Protein AF-A0A2G9UCD7-F1 (afdb_monomer_lite)

Foldseek 3Di:
DDDDDDDDPVPVVVVLLVVLVVVLVVLVVVVVVLVVDDPVVSVVVLVVVVVVLVVVVVVLVVVPPDPVSSVSNVVSSVVSVVVSVVVVPPDDDDPPPLVVLLVVLVVVLVDDADAAQDLVSLVVRLVVLVVSLVSCVVSVHDPVSNVSSVVSNVLSVVLNVLNVVLVVLVVVLVVLVVVLVVLLVVLVPDPDPPVRSVVSVVVSVVSVVVSVVSVVVSVVSVVVSNVSDPDPPCVVVLVPPLVVLVVVLVVLVDDPPPDPVVCP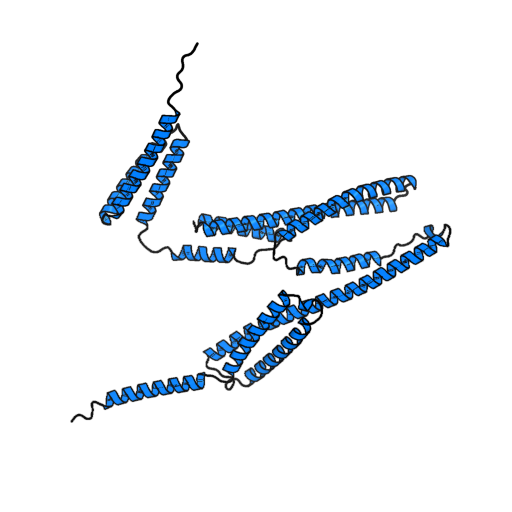PDHDPVVVVVVVVVVVSVVVSVVSVVVSVVSVVVVVVVVVLVVLLVVLVVVLVVLVVVLVVCLVVVHACVNPVVVLVVVVVVLVVNVVVLVVLVVVCVDDPSVPVVVSVVSSVVSVVSSVVSVVSSVCRNPPPCVVVVVVVVVVVVVVVVVVVCVVCVVPPDD

pLDDT: mean 75.63, std 14.76, range [29.62, 97.62]

Organism: Teladorsagia circumcincta (NCBI:txid45464)

Secondary structure (DSSP, 8-state):
-------SHHHHHHHHHHHHHHHHHHHHHHHHHHTTS-HHHHHHHHHHHHHHHHHHHHHHTT--S-HHHHHHHHHHHHHHHHHHHHHH--SS--HHHHHHHHHHHHHHHHS--PPTT-HHHHHHHHHHHHHHHHHHHHTT--HHHHHHHHHHHHHHHHHHHHHHHHHHHHHHHHHHHHHHHHHHHHHHHS---HHHHHHHHHHHHHHHHHHHHHHHHHHHHHHHHHTT-TT--HHHHTHHHHHHHHHHHHHHHS-----GGGGGS-TTHHHHHHHHHHHHHHHHHHHHHHHHHHHHHHHHHHHHHHHHHHHHHHHHHHHHHHHHHHHHTT--TTTSHHHHHHHHHHHHHHHHHHHHHHHHHTSGGGGG-HHHHHHHHHHHHHHHHHHHHHHHHHS-HHHHHHHHHHHHHHHHHHHHHHHHHGGGS--

Sequence (427 aa):
MNVLTGHDETDEEALVAKGIEQWIEGCDKVLSELLKLTREDRAKRLLKLHQQLQIQDNNLSFIEKDPLKKAILKKGLDIVRKRMSTMSEETEPSSTATSKAEEDLNRELEGDWCTVGDVDSLDKEVQRAERAVETARNANMSSETVEKAETRKAEMKERRRATAAALDKMKAAEDGLNSIASSLEATSSSDISLSGAIIELRKSRDRLASYETLKKEAERAAEKMLALDDNVPQTKINRCPLQNLENLLEKISSSLEIDEEATSMDESFVRDSYARLNESRRRLADATRERIAELSRAVADCERFEKQMADMQQWSSHVSSLLDLRKSGDVSALDVPDEYKELAKEFSTWSKTLDDIGVWLQEGERQNNERFHDQFTHAKNTFSELSQKFADFKHPKSFVEKLERTVHKLDDIENALDDMTGDSWIL

Radius of gyration: 40.78 Å; chains: 1; bounding box: 74×102×130 Å

Structure (mmCIF, N/CA/C/O backbone):
data_AF-A0A2G9UCD7-F1
#
_entry.id   AF-A0A2G9UCD7-F1
#
loop_
_atom_site.group_PDB
_atom_site.id
_atom_site.type_symbol
_atom_site.label_atom_id
_atom_site.label_alt_id
_atom_site.label_comp_id
_atom_site.label_asym_id
_atom_site.label_entity_id
_atom_site.label_seq_id
_atom_site.pdbx_PDB_ins_code
_atom_site.Cartn_x
_atom_site.Cartn_y
_atom_site.Cartn_z
_atom_site.occupancy
_atom_site.B_iso_or_equiv
_atom_site.auth_seq_id
_atom_site.auth_comp_id
_atom_site.auth_asym_id
_atom_site.auth_atom_id
_atom_site.pdbx_PDB_model_num
ATOM 1 N N . MET A 1 1 ? 35.517 75.945 1.545 1.00 29.62 1 MET A N 1
ATOM 2 C CA . MET A 1 1 ? 36.031 75.140 2.668 1.00 29.62 1 MET A CA 1
ATOM 3 C C . MET A 1 1 ? 34.958 75.150 3.747 1.00 29.62 1 MET A C 1
ATOM 5 O O . MET A 1 1 ? 34.577 76.228 4.171 1.00 29.62 1 MET A O 1
ATOM 9 N N . ASN A 1 2 ? 34.422 73.960 4.025 1.00 39.94 2 ASN A N 1
ATOM 10 C CA . ASN A 1 2 ? 33.621 73.497 5.164 1.00 39.94 2 ASN A CA 1
ATOM 11 C C . ASN A 1 2 ? 32.825 74.506 5.997 1.00 39.94 2 ASN A C 1
ATOM 13 O O . ASN A 1 2 ? 33.413 75.180 6.832 1.00 39.94 2 ASN A O 1
ATOM 17 N N . VAL A 1 3 ? 31.494 74.407 5.917 1.00 38.66 3 VAL A N 1
ATOM 18 C CA . VAL A 1 3 ? 30.625 74.214 7.091 1.00 38.66 3 VAL A CA 1
ATOM 19 C C . VAL A 1 3 ? 29.404 73.421 6.619 1.00 38.66 3 VAL A C 1
ATOM 21 O O . VAL A 1 3 ? 28.719 73.882 5.714 1.00 38.66 3 VAL A O 1
ATOM 24 N N . LEU A 1 4 ? 29.152 72.244 7.193 1.00 37.19 4 LEU A N 1
ATOM 25 C CA . LEU A 1 4 ? 27.819 71.815 7.631 1.00 37.19 4 LEU A CA 1
ATOM 26 C C . LEU A 1 4 ? 27.977 70.542 8.465 1.00 37.19 4 LEU A C 1
ATOM 28 O O . LEU A 1 4 ? 28.483 69.511 8.030 1.00 37.19 4 LEU A O 1
ATOM 32 N N . THR A 1 5 ? 27.636 70.735 9.726 1.00 40.34 5 THR A N 1
ATOM 33 C CA . THR A 1 5 ? 27.708 69.850 10.875 1.00 40.34 5 THR A CA 1
ATOM 34 C C . THR A 1 5 ? 26.829 68.620 10.683 1.00 40.34 5 THR A C 1
ATOM 36 O O . THR A 1 5 ? 25.614 68.743 10.569 1.00 40.34 5 THR A O 1
ATOM 39 N N . GLY A 1 6 ? 27.448 67.441 10.682 1.00 44.91 6 GLY A N 1
ATOM 40 C CA . GLY A 1 6 ? 26.762 66.175 10.912 1.00 44.91 6 GLY A CA 1
ATOM 41 C C . GLY A 1 6 ? 26.703 65.881 12.410 1.00 44.91 6 GLY A C 1
ATOM 42 O O . GLY A 1 6 ? 27.730 65.547 13.000 1.00 44.91 6 GLY A O 1
ATOM 43 N N . HIS A 1 7 ? 25.524 66.041 13.009 1.00 44.50 7 HIS A N 1
ATOM 44 C CA . HIS A 1 7 ? 25.111 65.456 14.293 1.00 44.50 7 HIS A CA 1
ATOM 45 C C . HIS A 1 7 ? 23.625 65.787 14.509 1.00 44.50 7 HIS A C 1
ATOM 47 O O . HIS A 1 7 ? 23.322 66.970 14.617 1.00 44.50 7 HIS A O 1
ATOM 53 N N . ASP A 1 8 ? 22.733 64.785 14.448 1.00 44.94 8 ASP A N 1
ATOM 54 C CA . ASP A 1 8 ? 21.726 64.459 15.496 1.00 44.94 8 ASP A CA 1
ATOM 55 C C . ASP A 1 8 ? 20.530 63.594 15.041 1.00 44.94 8 ASP A C 1
ATOM 57 O O . ASP A 1 8 ? 19.759 63.147 15.882 1.00 44.94 8 ASP A O 1
ATOM 61 N N . GLU A 1 9 ? 20.353 63.269 13.755 1.00 46.81 9 GLU A N 1
ATOM 62 C CA . GLU A 1 9 ? 19.124 62.547 13.345 1.00 46.81 9 GLU A CA 1
ATOM 63 C C . GLU A 1 9 ? 19.039 61.094 13.867 1.00 46.81 9 GLU A C 1
ATOM 65 O O . GLU A 1 9 ? 17.949 60.598 14.140 1.00 46.81 9 GLU A O 1
ATOM 70 N N . THR A 1 10 ? 20.170 60.415 14.091 1.00 51.38 10 THR A N 1
ATOM 71 C CA . THR A 1 10 ? 20.187 59.041 14.635 1.00 51.38 10 THR A CA 1
ATOM 72 C C . THR A 1 10 ? 19.875 58.950 16.132 1.00 51.38 10 THR A C 1
ATOM 74 O O . THR A 1 10 ? 19.433 57.893 16.584 1.00 51.38 10 THR A O 1
ATOM 77 N N . ASP A 1 11 ? 20.086 60.020 16.906 1.00 55.66 11 ASP A N 1
ATOM 78 C CA . ASP A 1 11 ? 19.872 59.995 18.362 1.00 55.66 11 ASP A CA 1
ATOM 79 C C . ASP A 1 11 ? 18.406 60.283 18.718 1.00 55.66 11 ASP A C 1
ATOM 81 O O . ASP A 1 11 ? 17.846 59.643 19.611 1.00 55.66 11 ASP A O 1
ATOM 85 N N . GLU A 1 12 ? 17.723 61.153 17.965 1.00 54.91 12 GLU A N 1
ATOM 86 C CA . GLU A 1 12 ? 16.292 61.417 18.166 1.00 54.91 12 GLU A CA 1
ATOM 87 C C . GLU A 1 12 ? 15.424 60.177 17.899 1.00 54.91 12 GLU A C 1
ATOM 89 O O . GLU A 1 12 ? 14.474 59.906 18.636 1.00 54.91 12 GLU A O 1
ATOM 94 N N . GLU A 1 13 ? 15.756 59.373 16.885 1.00 55.88 13 GLU A N 1
ATOM 95 C CA . GLU A 1 13 ? 15.019 58.141 16.577 1.00 55.88 13 GLU A CA 1
ATOM 96 C C . GLU A 1 13 ? 15.182 57.072 17.657 1.00 55.88 13 GLU A C 1
ATOM 98 O O . GLU A 1 13 ? 14.195 56.448 18.064 1.00 55.88 13 GLU A O 1
ATOM 103 N N . ALA A 1 14 ? 16.401 56.901 18.170 1.00 59.84 14 ALA A N 1
ATOM 104 C CA . ALA A 1 14 ? 16.678 55.993 19.276 1.00 59.84 14 ALA A CA 1
ATOM 105 C C . ALA A 1 14 ? 16.006 56.466 20.575 1.00 59.84 14 ALA A C 1
ATOM 107 O O . ALA A 1 14 ? 15.467 55.651 21.326 1.00 59.84 14 ALA A O 1
ATOM 108 N N . LEU A 1 15 ? 15.972 57.779 20.824 1.00 61.69 15 LEU A N 1
ATOM 109 C CA . LEU A 1 15 ? 15.268 58.372 21.962 1.00 61.69 15 LEU A CA 1
ATOM 110 C C . LEU A 1 15 ? 13.754 58.165 21.874 1.00 61.69 15 LEU A C 1
ATOM 112 O O . LEU A 1 15 ? 13.127 57.836 22.882 1.00 61.69 15 LEU A O 1
ATOM 116 N N . VAL A 1 16 ? 13.164 58.296 20.683 1.00 60.53 16 VAL A N 1
ATOM 117 C CA . VAL A 1 16 ? 11.731 58.048 20.466 1.00 60.53 16 VAL A CA 1
ATOM 118 C C . VAL A 1 16 ? 11.402 56.563 20.615 1.00 60.53 16 VAL A C 1
ATOM 120 O O . VAL A 1 16 ? 10.448 56.233 21.316 1.00 60.53 16 VAL A O 1
ATOM 123 N N . ALA A 1 17 ? 12.195 55.661 20.031 1.00 60.56 17 ALA A N 1
ATOM 124 C CA . ALA A 1 17 ? 12.009 54.217 20.190 1.00 60.56 17 ALA A CA 1
ATOM 125 C C . ALA A 1 17 ? 12.111 53.795 21.664 1.00 60.56 17 ALA A C 1
ATOM 127 O O . ALA A 1 17 ? 11.221 53.117 22.178 1.00 60.56 17 ALA A O 1
ATOM 128 N N . LYS A 1 18 ? 13.122 54.299 22.378 1.00 68.88 18 LYS A N 1
ATOM 129 C CA . LYS A 1 18 ? 13.294 54.070 23.816 1.00 68.88 18 LYS A CA 1
ATOM 130 C C . LYS A 1 18 ? 12.156 54.673 24.641 1.00 68.88 18 LYS A C 1
ATOM 132 O O . LYS A 1 18 ? 11.727 54.070 25.619 1.00 68.88 18 LYS A O 1
ATOM 137 N N . GLY A 1 19 ? 11.634 55.835 24.248 1.00 69.19 19 GLY A N 1
ATOM 138 C CA . GLY A 1 19 ? 10.456 56.444 24.867 1.00 69.19 19 GLY A CA 1
ATOM 139 C C . GLY A 1 19 ? 9.189 55.605 24.677 1.00 69.19 19 GLY A C 1
ATOM 140 O O . GLY A 1 19 ? 8.402 55.465 25.612 1.00 69.19 19 GLY A O 1
ATOM 141 N N . ILE A 1 20 ? 9.016 54.991 23.502 1.00 63.12 20 ILE A N 1
ATOM 142 C CA . ILE A 1 20 ? 7.908 54.069 23.210 1.00 63.12 20 ILE A CA 1
ATOM 143 C C . ILE A 1 20 ? 8.051 52.783 24.027 1.00 63.12 20 ILE A C 1
ATOM 145 O O . ILE A 1 20 ? 7.077 52.340 24.628 1.00 63.12 20 ILE A O 1
ATOM 149 N N . GLU A 1 21 ? 9.250 52.207 24.107 1.00 68.44 21 GLU A N 1
ATOM 150 C CA . GLU A 1 21 ? 9.515 51.021 24.931 1.00 68.44 21 GLU A CA 1
ATOM 151 C C . GLU A 1 21 ? 9.266 51.296 26.418 1.00 68.44 21 GLU A C 1
ATOM 153 O O . GLU A 1 21 ? 8.554 50.538 27.073 1.00 68.44 21 GLU A O 1
ATOM 158 N N . GLN A 1 22 ? 9.747 52.429 26.939 1.00 72.31 22 GLN A N 1
ATOM 159 C CA . GLN A 1 22 ? 9.474 52.854 28.316 1.00 72.31 22 GLN A CA 1
ATOM 160 C C . GLN A 1 22 ? 7.985 53.097 28.571 1.00 72.31 22 GLN A C 1
ATOM 162 O O . GLN A 1 22 ? 7.486 52.810 29.661 1.00 72.31 22 GLN A O 1
ATOM 167 N N . TRP A 1 23 ? 7.260 53.614 27.578 1.00 73.00 23 TRP A N 1
ATOM 168 C CA . TRP A 1 23 ? 5.814 53.774 27.666 1.00 73.00 23 TRP A CA 1
ATOM 169 C C . TRP A 1 23 ? 5.097 52.417 27.695 1.00 73.00 23 TRP A C 1
ATOM 171 O O . TRP A 1 23 ? 4.228 52.223 28.543 1.00 73.00 23 TRP A O 1
ATOM 181 N N . ILE A 1 24 ? 5.509 51.454 26.861 1.00 67.81 24 ILE A N 1
ATOM 182 C CA . ILE A 1 24 ? 4.984 50.077 26.862 1.00 67.81 24 ILE A CA 1
ATOM 183 C C . ILE A 1 24 ? 5.273 49.387 28.204 1.00 67.81 24 ILE A C 1
ATOM 185 O O . ILE A 1 24 ? 4.367 48.798 28.793 1.00 67.81 24 ILE A O 1
ATOM 189 N N . GLU A 1 25 ? 6.484 49.515 28.748 1.00 72.50 25 GLU A N 1
ATOM 190 C CA . GLU A 1 25 ? 6.822 49.004 30.084 1.00 72.50 25 GLU A CA 1
ATOM 191 C C . GLU A 1 25 ? 6.006 49.685 31.195 1.00 72.50 25 GLU A C 1
ATOM 193 O O . GLU A 1 25 ? 5.599 49.048 32.172 1.00 72.50 25 GLU A O 1
ATOM 198 N N . GLY A 1 26 ? 5.743 50.987 31.056 1.00 71.44 26 GLY A N 1
ATOM 199 C CA . GLY A 1 26 ? 4.855 51.736 31.941 1.00 71.44 26 GLY A CA 1
ATOM 200 C C . GLY A 1 26 ? 3.423 51.203 31.895 1.00 71.44 26 GLY A C 1
ATOM 201 O O . GLY A 1 26 ? 2.812 50.990 32.946 1.00 71.44 26 GLY A O 1
ATOM 202 N N . CYS A 1 27 ? 2.909 50.918 30.697 1.00 66.31 27 CYS A N 1
ATOM 203 C CA . CYS A 1 27 ? 1.622 50.257 30.503 1.00 66.31 27 CYS A CA 1
ATOM 204 C C . CYS A 1 27 ? 1.604 48.871 31.157 1.00 66.31 27 CYS A C 1
ATOM 206 O O . CYS A 1 27 ? 0.659 48.565 31.878 1.00 66.31 27 CYS A O 1
ATOM 208 N N . ASP A 1 28 ? 2.660 48.075 31.002 1.00 68.19 28 ASP A N 1
ATOM 209 C CA . ASP A 1 28 ? 2.769 46.749 31.617 1.00 68.19 28 ASP A CA 1
ATOM 210 C C . ASP A 1 28 ? 2.773 46.800 33.150 1.00 68.19 28 ASP A C 1
ATOM 212 O O . ASP A 1 28 ? 2.118 45.983 33.806 1.00 68.19 28 ASP A O 1
ATOM 216 N N . LYS A 1 29 ? 3.437 47.796 33.747 1.00 75.00 29 LYS A N 1
ATOM 217 C CA . LYS A 1 29 ? 3.376 48.028 35.199 1.00 75.00 29 LYS A CA 1
ATOM 218 C C . LYS A 1 29 ? 1.970 48.409 35.654 1.00 75.00 29 LYS A C 1
ATOM 220 O O . LYS A 1 29 ? 1.488 47.865 36.644 1.00 75.00 29 LYS A O 1
ATOM 225 N N . VAL A 1 30 ? 1.288 49.293 34.925 1.00 70.50 30 VAL A N 1
ATOM 226 C CA . VAL A 1 30 ? -0.097 49.678 35.239 1.00 70.50 30 VAL A CA 1
ATOM 227 C C . VAL A 1 30 ? -1.043 48.482 35.105 1.00 70.50 30 VAL A C 1
ATOM 229 O O . VAL A 1 30 ? -1.862 48.257 35.993 1.00 70.50 30 VAL A O 1
ATOM 232 N N . LEU A 1 31 ? -0.906 47.672 34.053 1.00 66.50 31 LEU A N 1
ATOM 233 C CA . LEU A 1 31 ? -1.688 46.445 33.855 1.00 66.50 31 LEU A CA 1
ATOM 234 C C . LEU A 1 31 ? -1.427 45.415 34.968 1.00 66.50 31 LEU A C 1
ATOM 236 O O . LEU A 1 31 ? -2.367 44.797 35.468 1.00 66.50 31 LEU A O 1
ATOM 240 N N . SER A 1 32 ? -0.179 45.295 35.423 1.00 74.12 32 SER A N 1
ATOM 241 C CA . SER A 1 32 ? 0.194 44.419 36.541 1.00 74.12 32 SER A CA 1
ATOM 242 C C . SER A 1 32 ? -0.395 44.884 37.878 1.00 74.12 32 SER A C 1
ATOM 244 O O . SER A 1 32 ? -0.824 44.067 38.690 1.00 74.12 32 SER A O 1
ATOM 246 N N . GLU A 1 33 ? -0.476 46.194 38.114 1.00 71.94 33 GLU A N 1
ATOM 247 C CA . GLU A 1 33 ? -1.141 46.760 39.297 1.00 71.94 33 GLU A CA 1
ATOM 248 C C . GLU A 1 33 ? -2.674 46.617 39.228 1.00 71.94 33 GLU A C 1
ATOM 250 O O . GLU A 1 33 ? -3.330 46.416 40.252 1.00 71.94 33 GLU A O 1
ATOM 255 N N . LEU A 1 34 ? -3.268 46.622 38.027 1.00 64.06 34 LEU A N 1
ATOM 256 C CA . LEU A 1 34 ? -4.704 46.372 37.834 1.00 64.06 34 LEU A CA 1
ATOM 257 C C . LEU A 1 34 ? -5.134 44.952 38.217 1.00 64.06 34 LEU A C 1
ATOM 259 O O . LEU A 1 34 ? -6.269 44.764 38.666 1.00 64.06 34 LEU A O 1
ATOM 263 N N . LEU A 1 35 ? -4.234 43.971 38.113 1.00 64.94 35 LEU A N 1
ATOM 264 C CA . LEU A 1 35 ? -4.473 42.596 38.566 1.00 64.94 35 LEU A CA 1
ATOM 265 C C . LEU A 1 35 ? -4.608 42.473 40.093 1.00 64.94 35 LEU A C 1
ATOM 267 O O . LEU A 1 35 ? -5.218 41.520 40.572 1.00 64.94 35 LEU A O 1
ATOM 271 N N . LYS A 1 36 ? -4.101 43.442 40.864 1.00 71.75 36 LYS A N 1
ATOM 272 C CA . LYS A 1 36 ? -4.193 43.456 42.337 1.00 71.75 36 LYS A CA 1
ATOM 273 C C . LYS A 1 36 ? -5.467 44.131 42.858 1.00 71.75 36 LYS A C 1
ATOM 275 O O . LYS A 1 36 ? -5.742 44.099 44.054 1.00 71.75 36 LYS A O 1
ATOM 280 N N . LEU A 1 37 ? -6.240 44.759 41.971 1.00 66.75 37 LEU A N 1
ATOM 281 C CA . LEU A 1 37 ? -7.460 45.493 42.302 1.00 66.75 37 LEU A CA 1
ATOM 282 C C . LEU A 1 37 ? -8.709 44.612 42.178 1.00 66.75 37 LEU A C 1
ATOM 284 O O . LEU A 1 37 ? -8.734 43.636 41.421 1.00 66.75 37 LEU A O 1
ATOM 288 N N . THR A 1 38 ? -9.758 44.990 42.914 1.00 65.19 38 THR A N 1
ATOM 289 C CA . THR A 1 38 ? -11.070 44.330 42.898 1.00 65.19 38 THR A CA 1
ATOM 290 C C . THR A 1 38 ? -11.735 44.441 41.522 1.00 65.19 38 THR A C 1
ATOM 292 O O . THR A 1 38 ? -11.472 45.362 40.745 1.00 65.19 38 THR A O 1
ATOM 295 N N . ARG A 1 39 ? -12.609 43.478 41.204 1.00 60.50 39 ARG A N 1
ATOM 296 C CA . ARG A 1 39 ? -13.167 43.271 39.855 1.00 60.50 39 ARG A CA 1
ATOM 297 C C . ARG A 1 39 ? -13.887 44.505 39.289 1.00 60.50 39 ARG A C 1
ATOM 299 O O . ARG A 1 39 ? -13.695 44.836 38.122 1.00 60.50 39 ARG A O 1
ATOM 306 N N . GLU A 1 40 ? -14.656 45.220 40.110 1.00 63.16 40 GLU A N 1
ATOM 307 C CA . GLU A 1 40 ? -15.381 46.425 39.675 1.00 63.16 40 GLU A CA 1
ATOM 308 C C . GLU A 1 40 ? -14.457 47.619 39.400 1.00 63.16 40 GLU A C 1
ATOM 310 O O . GLU A 1 40 ? -14.638 48.335 38.410 1.00 63.16 40 GLU A O 1
ATOM 315 N N . ASP A 1 41 ? -13.436 47.822 40.233 1.00 65.81 41 ASP A N 1
ATOM 316 C CA . ASP A 1 41 ? -12.473 48.910 40.046 1.00 65.81 41 ASP A CA 1
ATOM 317 C C . ASP A 1 41 ? -11.512 48.627 38.886 1.00 65.81 41 ASP A C 1
ATOM 319 O O . ASP A 1 41 ? -11.096 49.555 38.183 1.00 65.81 41 ASP A O 1
ATOM 323 N N . ARG A 1 42 ? -11.205 47.346 38.636 1.00 72.25 42 ARG A N 1
ATOM 324 C CA . ARG A 1 42 ? -10.457 46.886 37.459 1.00 72.25 42 ARG A CA 1
ATOM 325 C C . ARG A 1 42 ? -11.224 47.180 36.172 1.00 72.25 42 ARG A C 1
ATOM 327 O O . ARG A 1 42 ? -10.652 47.777 35.266 1.00 72.25 42 ARG A O 1
ATOM 334 N N . ALA A 1 43 ? -12.518 46.858 36.113 1.00 68.00 43 ALA A N 1
ATOM 335 C CA . ALA A 1 43 ? -13.353 47.114 34.938 1.00 68.00 43 ALA A CA 1
ATOM 336 C C . ALA A 1 43 ? -13.459 48.617 34.612 1.00 68.00 43 ALA A C 1
ATOM 338 O O . ALA A 1 43 ? -13.252 49.026 33.468 1.00 68.00 43 ALA A O 1
ATOM 339 N N . LYS A 1 44 ? -13.684 49.470 35.625 1.00 75.38 44 LYS A N 1
ATOM 340 C CA . LYS A 1 44 ? -13.742 50.935 35.442 1.00 75.38 44 LYS A CA 1
ATOM 341 C C . LYS A 1 44 ? -12.411 51.521 34.959 1.00 75.38 44 LYS A C 1
ATOM 343 O O . LYS A 1 44 ? -12.404 52.447 34.147 1.00 75.38 44 LYS A O 1
ATOM 348 N N . ARG A 1 45 ? -11.279 51.007 35.453 1.00 71.81 45 ARG A N 1
ATOM 349 C CA . ARG A 1 45 ? -9.939 51.467 35.047 1.00 71.81 45 ARG A CA 1
ATOM 350 C C . ARG A 1 45 ? -9.526 50.940 33.670 1.00 71.81 45 ARG A C 1
ATOM 352 O O . ARG A 1 45 ? -8.961 51.715 32.903 1.00 71.81 45 ARG A O 1
ATOM 359 N N . LEU A 1 46 ? -9.869 49.697 33.320 1.00 71.12 46 LEU A N 1
ATOM 360 C CA . LEU A 1 46 ? -9.663 49.146 31.973 1.00 71.12 46 LEU A CA 1
ATOM 361 C C . LEU A 1 46 ? -10.438 49.940 30.917 1.00 71.12 46 LEU A C 1
ATOM 363 O O . LEU A 1 46 ? -9.894 50.235 29.858 1.00 71.12 46 LEU A O 1
ATOM 367 N N . LEU A 1 47 ? -11.660 50.375 31.231 1.00 75.06 47 LEU A N 1
ATOM 368 C CA . LEU A 1 47 ? -12.472 51.185 30.321 1.00 75.06 47 LEU A CA 1
ATOM 369 C C . LEU A 1 47 ? -11.854 52.573 30.063 1.00 75.06 47 LEU A C 1
ATOM 371 O O . LEU A 1 47 ? -11.828 53.042 28.925 1.00 75.06 47 LEU A O 1
ATOM 375 N N . LYS A 1 48 ? -11.267 53.203 31.092 1.00 75.25 48 LYS A N 1
ATOM 376 C CA . LYS A 1 48 ? -10.504 54.458 30.938 1.00 75.25 48 LYS A CA 1
ATOM 377 C C . LYS A 1 48 ? -9.210 54.271 30.139 1.00 75.25 48 LYS A C 1
ATOM 379 O O . LYS A 1 48 ? -8.886 55.126 29.321 1.00 75.25 48 LYS A O 1
ATOM 384 N N . LEU A 1 49 ? -8.495 53.164 30.345 1.00 70.88 49 LEU A N 1
ATOM 385 C CA . LEU A 1 49 ? -7.311 52.808 29.550 1.00 70.88 49 LEU A CA 1
ATOM 386 C C . LEU A 1 49 ? -7.665 52.579 28.082 1.00 70.88 49 LEU A C 1
ATOM 388 O O . LEU A 1 49 ? -6.952 53.051 27.203 1.00 70.88 49 LEU A O 1
ATOM 392 N N . HIS A 1 50 ? -8.801 51.936 27.815 1.00 70.62 50 HIS A N 1
ATOM 393 C CA . HIS A 1 50 ? -9.288 51.721 26.458 1.00 70.62 50 HIS A CA 1
ATOM 394 C C . HIS A 1 50 ? -9.606 53.050 25.757 1.00 70.62 50 HIS A C 1
ATOM 396 O O . HIS A 1 50 ? -9.188 53.265 24.622 1.00 70.62 50 HIS A O 1
ATOM 402 N N . GLN A 1 51 ? -10.250 53.991 26.460 1.00 76.75 51 GLN A N 1
ATOM 403 C CA . GLN A 1 51 ? -10.469 55.349 25.946 1.00 76.75 51 GLN A CA 1
ATOM 404 C C . GLN A 1 51 ? -9.158 56.105 25.691 1.00 76.75 51 GLN A C 1
ATOM 406 O O . GLN A 1 51 ? -9.036 56.793 24.681 1.00 76.75 51 GLN A O 1
ATOM 411 N N . GLN A 1 52 ? -8.160 55.971 26.568 1.00 72.69 52 GLN A N 1
ATOM 412 C CA . GLN A 1 52 ? -6.851 56.599 26.363 1.00 72.69 52 GLN A CA 1
ATOM 413 C C . GLN A 1 52 ? -6.099 56.003 25.166 1.00 72.69 52 GLN A C 1
ATOM 415 O O . GLN A 1 52 ? -5.531 56.758 24.381 1.00 72.69 52 GLN A O 1
ATOM 420 N N . LEU A 1 53 ? -6.143 54.681 24.976 1.00 71.81 53 LEU A N 1
ATOM 421 C CA . LEU A 1 53 ? -5.577 54.006 23.801 1.00 71.81 53 LEU A CA 1
ATOM 422 C C . LEU A 1 53 ? -6.265 54.446 22.510 1.00 71.81 53 LEU A C 1
ATOM 424 O O . LEU A 1 53 ? -5.588 54.694 21.520 1.00 71.81 53 LEU A O 1
ATOM 428 N N . GLN A 1 54 ? -7.585 54.626 22.533 1.00 72.06 54 GLN A N 1
ATOM 429 C CA . GLN A 1 54 ? -8.339 55.124 21.384 1.00 72.06 54 GLN A CA 1
ATOM 430 C C . GLN A 1 54 ? -7.964 56.572 21.023 1.00 72.06 54 GLN A C 1
ATOM 432 O O . GLN A 1 54 ? -7.863 56.914 19.847 1.00 72.06 54 GLN A O 1
ATOM 437 N N . ILE A 1 55 ? -7.703 57.423 22.021 1.00 73.62 55 ILE A N 1
ATOM 438 C CA . ILE A 1 55 ? -7.187 58.781 21.793 1.00 73.62 55 ILE A CA 1
ATOM 439 C C . ILE A 1 55 ? -5.778 58.728 21.178 1.00 73.62 55 ILE A C 1
ATOM 441 O O . ILE A 1 55 ? -5.488 59.499 20.266 1.00 73.62 55 ILE A O 1
ATOM 445 N N . GLN A 1 56 ? -4.918 57.802 21.615 1.00 64.44 56 GLN A N 1
ATOM 446 C CA . GLN A 1 56 ? -3.581 57.627 21.034 1.00 64.44 56 GLN A CA 1
ATOM 447 C C . GLN A 1 56 ? -3.617 57.057 19.607 1.00 64.44 56 GLN A C 1
ATOM 449 O O . GLN A 1 56 ? -2.857 57.520 18.762 1.00 64.44 56 GLN A O 1
ATOM 454 N N . ASP A 1 57 ? -4.538 56.140 19.302 1.00 65.88 57 ASP A N 1
ATOM 455 C CA . ASP A 1 57 ? -4.785 55.638 17.939 1.00 65.88 57 ASP A CA 1
ATOM 456 C C . ASP A 1 57 ? -5.232 56.765 16.994 1.00 65.88 57 ASP A C 1
ATOM 458 O O . ASP A 1 57 ? -4.777 56.866 15.852 1.00 65.88 57 ASP A O 1
ATOM 462 N N . ASN A 1 58 ? -6.073 57.676 17.491 1.00 68.31 58 ASN A N 1
ATOM 463 C CA . ASN A 1 58 ? -6.471 58.862 16.740 1.00 68.31 58 ASN A CA 1
ATOM 464 C C . ASN A 1 58 ? -5.294 59.834 16.553 1.00 68.31 58 ASN A C 1
ATOM 466 O O . ASN A 1 58 ? -5.119 60.372 15.463 1.00 68.31 58 ASN A O 1
ATOM 470 N N . ASN A 1 59 ? -4.436 60.019 17.557 1.00 63.75 59 ASN A N 1
ATOM 471 C CA . ASN A 1 59 ? -3.234 60.853 17.430 1.00 63.75 59 ASN A CA 1
ATOM 472 C C . ASN A 1 59 ? -2.183 60.235 16.484 1.00 63.75 59 ASN A C 1
ATOM 474 O O . ASN A 1 59 ? -1.477 60.959 15.786 1.00 63.75 59 ASN A O 1
ATOM 478 N N . LEU A 1 60 ? -2.124 58.904 16.385 1.00 61.44 60 LEU A N 1
ATOM 479 C CA . LEU A 1 60 ? -1.308 58.164 15.413 1.00 61.44 60 LEU A CA 1
ATOM 480 C C . LEU A 1 60 ? -1.688 58.457 13.960 1.00 61.44 60 LEU A C 1
ATOM 482 O O . LEU A 1 60 ? -0.837 58.368 13.072 1.00 61.44 60 LEU A O 1
ATOM 486 N N . SER A 1 61 ? -2.947 58.826 13.707 1.00 58.44 61 SER A N 1
ATOM 487 C CA . SER A 1 61 ? -3.375 59.278 12.380 1.00 58.44 61 SER A CA 1
ATOM 488 C C . SER A 1 61 ? -2.732 60.611 11.972 1.00 58.44 61 SER A C 1
ATOM 490 O O . SER A 1 61 ? -2.547 60.835 10.782 1.00 58.44 61 SER A O 1
ATOM 492 N N . PHE A 1 62 ? -2.301 61.438 12.937 1.00 54.94 62 PHE A N 1
ATOM 493 C CA . PHE A 1 62 ? -1.620 62.721 12.709 1.00 54.94 62 PHE A CA 1
ATOM 494 C C . PHE A 1 62 ? -0.096 62.601 12.523 1.00 54.94 62 PHE A C 1
ATOM 496 O O . PHE A 1 62 ? 0.541 63.538 12.040 1.00 54.94 62 PHE A O 1
ATOM 503 N N . ILE A 1 63 ? 0.511 61.456 12.859 1.00 57.75 63 ILE A N 1
ATOM 504 C CA . ILE A 1 63 ? 1.935 61.181 12.604 1.00 57.75 63 ILE A CA 1
ATOM 505 C C . ILE A 1 63 ? 2.065 60.643 11.170 1.00 57.75 63 ILE A C 1
ATOM 507 O O . ILE A 1 63 ? 2.235 59.449 10.928 1.00 57.75 63 ILE A O 1
ATOM 511 N N . GLU A 1 64 ? 1.910 61.530 10.186 1.00 53.75 64 GLU A N 1
ATOM 512 C CA . GLU A 1 64 ? 1.890 61.156 8.761 1.00 53.75 64 GLU A CA 1
ATOM 513 C C . GLU A 1 64 ? 3.275 61.001 8.117 1.00 53.75 64 GLU A C 1
ATOM 515 O O . GLU A 1 64 ? 3.366 60.455 7.021 1.00 53.75 64 GLU A O 1
ATOM 520 N N . LYS A 1 65 ? 4.362 61.452 8.755 1.00 57.22 65 LYS A N 1
ATOM 521 C CA . LYS A 1 65 ? 5.657 61.583 8.059 1.00 57.22 65 LYS A CA 1
ATOM 522 C C . LYS A 1 65 ? 6.682 60.479 8.293 1.00 57.22 65 LYS A C 1
ATOM 524 O O . LYS A 1 65 ? 7.688 60.479 7.594 1.00 57.22 65 LYS A O 1
ATOM 529 N N . ASP A 1 66 ? 6.440 59.532 9.196 1.00 58.06 66 ASP A N 1
ATOM 530 C CA . ASP A 1 66 ? 7.426 58.486 9.486 1.00 58.06 66 ASP A CA 1
ATOM 531 C C . ASP A 1 66 ? 6.793 57.078 9.548 1.00 58.06 66 ASP A C 1
ATOM 533 O O . ASP A 1 66 ? 6.168 56.709 10.554 1.00 58.06 66 ASP A O 1
ATOM 537 N N . PRO A 1 67 ? 6.918 56.284 8.464 1.00 62.22 67 PRO A N 1
ATOM 538 C CA . PRO A 1 67 ? 6.338 54.946 8.356 1.00 62.22 67 PRO A CA 1
ATOM 539 C C . PRO A 1 67 ? 6.826 53.983 9.442 1.00 62.22 67 PRO A C 1
ATOM 541 O O . PRO A 1 67 ? 6.067 53.110 9.872 1.00 62.22 67 PRO A O 1
ATOM 544 N N . LEU A 1 68 ? 8.072 54.142 9.900 1.00 60.03 68 LEU A N 1
ATOM 545 C CA . LEU A 1 68 ? 8.693 53.239 10.863 1.00 60.03 68 LEU A CA 1
ATOM 546 C C . LEU A 1 68 ? 8.165 53.508 12.276 1.00 60.03 68 LEU A C 1
ATOM 548 O O . LEU A 1 68 ? 7.728 52.580 12.960 1.00 60.03 68 LEU A O 1
ATOM 552 N N . LYS A 1 69 ? 8.094 54.784 12.677 1.00 61.38 69 LYS A N 1
ATOM 553 C CA . LYS A 1 69 ? 7.512 55.190 13.970 1.00 61.38 69 LYS A CA 1
ATOM 554 C C . LYS A 1 69 ? 6.042 54.778 14.072 1.00 61.38 69 LYS A C 1
ATOM 556 O O . LYS A 1 69 ? 5.621 54.242 15.097 1.00 61.38 69 LYS A O 1
ATOM 561 N N . LYS A 1 70 ? 5.281 54.925 12.981 1.00 64.31 70 LYS A N 1
ATOM 562 C CA . LYS A 1 70 ? 3.887 54.464 12.890 1.00 64.31 70 LYS A CA 1
ATOM 563 C C . LYS A 1 70 ? 3.766 52.944 13.030 1.00 64.31 70 LYS A C 1
ATOM 565 O O . LYS A 1 70 ? 2.864 52.473 13.717 1.00 64.31 70 LYS A O 1
ATOM 570 N N . ALA A 1 71 ? 4.670 52.175 12.421 1.00 64.56 71 ALA A N 1
ATOM 571 C CA . ALA A 1 71 ? 4.666 50.716 12.516 1.00 64.56 71 ALA A CA 1
ATOM 572 C C . ALA A 1 71 ? 4.993 50.216 13.933 1.00 64.56 71 ALA A C 1
ATOM 574 O O . ALA A 1 71 ? 4.323 49.310 14.430 1.00 64.56 71 ALA A O 1
ATOM 575 N N . ILE A 1 72 ? 5.975 50.829 14.603 1.00 64.44 72 ILE A N 1
ATOM 576 C CA . ILE A 1 72 ? 6.378 50.454 15.966 1.00 64.44 72 ILE A CA 1
ATOM 577 C C . ILE A 1 72 ? 5.267 50.786 16.968 1.00 64.44 72 ILE A C 1
ATOM 579 O O . ILE A 1 72 ? 4.883 49.919 17.754 1.00 64.44 72 ILE A O 1
ATOM 583 N N . LEU A 1 73 ? 4.692 51.993 16.907 1.00 64.81 73 LEU A N 1
ATOM 584 C CA . LEU A 1 73 ? 3.603 52.374 17.812 1.00 64.81 73 LEU A CA 1
ATOM 585 C C . LEU A 1 73 ? 2.358 51.510 17.591 1.00 64.81 73 LEU A C 1
ATOM 587 O O . LEU A 1 73 ? 1.743 51.078 18.561 1.00 64.81 73 LEU A O 1
ATOM 591 N N . LYS A 1 74 ? 2.023 51.203 16.331 1.00 70.38 74 LYS A N 1
ATOM 592 C CA . LYS A 1 74 ? 0.907 50.313 15.989 1.00 70.38 74 LYS A CA 1
ATOM 593 C C . LYS A 1 74 ? 1.116 48.907 16.554 1.00 70.38 74 LYS A C 1
ATOM 595 O O . LYS A 1 74 ? 0.213 48.363 17.178 1.00 70.38 74 LYS A O 1
ATOM 600 N N . LYS A 1 75 ? 2.331 48.361 16.431 1.00 74.31 75 LYS A N 1
ATOM 601 C CA . LYS A 1 75 ? 2.691 47.069 17.030 1.00 74.31 75 LYS A CA 1
ATOM 602 C C . LYS A 1 75 ? 2.597 47.102 18.561 1.00 74.31 75 LYS A C 1
ATOM 604 O O . LYS A 1 75 ? 2.085 46.157 19.153 1.00 74.31 75 LYS A O 1
ATOM 609 N N . GLY A 1 76 ? 3.044 48.184 19.201 1.00 70.25 76 GLY A N 1
ATOM 610 C CA . GLY A 1 76 ? 2.903 48.378 20.649 1.00 70.25 76 GLY A CA 1
ATOM 611 C C . GLY A 1 76 ? 1.438 48.435 21.099 1.00 70.25 76 GLY A C 1
ATOM 612 O O . GLY A 1 76 ? 1.052 47.755 22.049 1.00 70.25 76 GLY A O 1
ATOM 613 N N . LEU A 1 77 ? 0.601 49.178 20.372 1.00 69.81 77 LEU A N 1
ATOM 614 C CA . LEU A 1 77 ? -0.841 49.280 20.616 1.00 69.81 77 LEU A CA 1
ATOM 615 C C . LEU A 1 77 ? -1.559 47.938 20.453 1.00 69.81 77 LEU A C 1
ATOM 617 O O . LEU A 1 77 ? -2.413 47.608 21.275 1.00 69.81 77 LEU A O 1
ATOM 621 N N . ASP A 1 78 ? -1.189 47.148 19.445 1.00 69.56 78 ASP A N 1
ATOM 622 C CA . ASP A 1 78 ? -1.752 45.813 19.223 1.00 69.56 78 ASP A CA 1
ATOM 623 C C . ASP A 1 78 ? -1.391 44.844 20.359 1.00 69.56 78 ASP A C 1
ATOM 625 O O . ASP A 1 78 ? -2.243 44.074 20.807 1.00 69.56 78 ASP A O 1
ATOM 629 N N . ILE A 1 79 ? -0.166 44.914 20.890 1.00 73.00 79 ILE A N 1
ATOM 630 C CA . ILE A 1 79 ? 0.260 44.096 22.038 1.00 73.00 79 ILE A CA 1
ATOM 631 C C . ILE A 1 79 ? -0.550 44.452 23.291 1.00 73.00 79 ILE A C 1
ATOM 633 O O . ILE A 1 79 ? -1.075 43.560 23.967 1.00 73.00 79 ILE A O 1
ATOM 637 N N . VAL A 1 80 ? -0.703 45.748 23.581 1.00 67.69 80 VAL A N 1
ATOM 638 C CA . VAL A 1 80 ? -1.477 46.221 24.740 1.00 67.69 80 VAL A CA 1
ATOM 639 C C . VAL A 1 80 ? -2.958 45.864 24.588 1.00 67.69 80 VAL A C 1
ATOM 641 O O . VAL A 1 80 ? -3.575 45.375 25.536 1.00 67.69 80 VAL A O 1
ATOM 644 N N . ARG A 1 81 ? -3.524 46.018 23.384 1.00 70.00 81 ARG A N 1
ATOM 645 C CA . ARG A 1 81 ? -4.905 45.624 23.069 1.00 70.00 81 ARG A CA 1
ATOM 646 C C . ARG A 1 81 ? -5.123 44.132 23.285 1.00 70.00 81 ARG A C 1
ATOM 648 O O . ARG A 1 81 ? -6.079 43.758 23.957 1.00 70.00 81 ARG A O 1
ATOM 655 N N . LYS A 1 82 ? -4.211 43.294 22.783 1.00 72.00 82 LYS A N 1
ATOM 656 C CA . LYS A 1 82 ? -4.282 41.838 22.933 1.00 72.00 82 LYS A CA 1
ATOM 657 C C . LYS A 1 82 ? -4.284 41.431 24.405 1.00 72.00 82 LYS A C 1
ATOM 659 O O . LYS A 1 82 ? -5.127 40.631 24.791 1.00 72.00 82 LYS A O 1
ATOM 664 N N . ARG A 1 83 ? -3.427 42.038 25.236 1.00 67.06 83 ARG A N 1
ATOM 665 C CA . ARG A 1 83 ? -3.401 41.794 26.691 1.00 67.06 83 ARG A CA 1
ATOM 666 C C . ARG A 1 83 ? -4.659 42.272 27.417 1.00 67.06 83 ARG A C 1
ATOM 668 O O . ARG A 1 83 ? -5.147 41.577 28.303 1.00 67.06 83 ARG A O 1
ATOM 675 N N . MET A 1 84 ? -5.206 43.430 27.047 1.00 60.94 84 MET A N 1
ATOM 676 C CA . MET A 1 84 ? -6.465 43.917 27.625 1.00 60.94 84 MET A CA 1
ATOM 677 C C . MET A 1 84 ? -7.650 42.996 27.306 1.00 60.94 84 MET A C 1
ATOM 679 O O . MET A 1 84 ? -8.515 42.809 28.164 1.00 60.94 84 MET A O 1
ATOM 683 N N . SER A 1 85 ? -7.673 42.398 26.111 1.00 63.84 85 SER A N 1
ATOM 684 C CA . SER A 1 85 ? -8.652 41.369 25.747 1.00 63.84 85 SER A CA 1
ATOM 685 C C . SER A 1 85 ? -8.485 40.113 26.600 1.00 63.84 85 SER A C 1
ATOM 687 O O . SER A 1 85 ? -9.465 39.653 27.174 1.00 63.84 85 SER A O 1
ATOM 689 N N . THR A 1 86 ? -7.251 39.642 26.814 1.00 61.47 86 THR A N 1
ATOM 690 C CA . THR A 1 86 ? -6.987 38.468 27.671 1.00 61.47 86 THR A CA 1
ATOM 691 C C . THR A 1 86 ? -7.426 38.698 29.120 1.00 61.47 86 THR A C 1
ATOM 693 O O . THR A 1 86 ? -7.949 37.800 29.766 1.00 61.47 86 THR A O 1
ATOM 696 N N . MET A 1 87 ? -7.268 39.924 29.632 1.00 50.84 87 MET A N 1
ATOM 697 C CA . MET A 1 87 ? -7.737 40.303 30.973 1.00 50.84 87 MET A CA 1
ATOM 698 C C . MET A 1 87 ? -9.258 40.518 31.060 1.00 50.84 87 MET A C 1
ATOM 700 O O . MET A 1 87 ? -9.802 40.543 32.164 1.00 50.84 87 MET A O 1
ATOM 704 N N . SER A 1 88 ? -9.940 40.701 29.925 1.00 49.25 88 SER A N 1
ATOM 705 C CA . SER A 1 88 ? -11.409 40.764 29.847 1.00 49.25 88 SER A CA 1
ATOM 706 C C . SER A 1 88 ? -12.040 39.374 29.670 1.00 49.25 88 SER A C 1
ATOM 708 O O . SER A 1 88 ? -13.203 39.193 30.020 1.00 49.25 88 SER A O 1
ATOM 710 N N . GLU A 1 89 ? -11.269 38.396 29.183 1.00 47.31 89 GLU A N 1
ATOM 711 C CA . GLU A 1 89 ? -11.684 37.018 28.877 1.00 47.31 89 GLU A CA 1
ATOM 712 C C . GLU A 1 89 ? -11.572 36.025 30.053 1.00 47.31 89 GLU A C 1
ATOM 714 O O . GLU A 1 89 ? -11.910 34.857 29.887 1.00 47.31 89 GLU A O 1
ATOM 719 N N . GLU A 1 90 ? -11.229 36.448 31.280 1.00 42.81 90 GLU A N 1
ATOM 720 C CA . GLU A 1 90 ? -11.429 35.621 32.496 1.00 42.81 90 GLU A CA 1
ATOM 721 C C . GLU A 1 90 ? -12.925 35.499 32.887 1.00 42.81 90 GLU A C 1
ATOM 723 O O . GLU A 1 90 ? -13.304 35.584 34.057 1.00 42.81 90 GLU A O 1
ATOM 728 N N . THR A 1 91 ? -13.818 35.343 31.905 1.00 38.44 91 THR A N 1
ATOM 729 C CA . THR A 1 91 ? -15.245 35.071 32.116 1.00 38.44 91 THR A CA 1
ATOM 730 C C . THR A 1 91 ? -15.775 34.100 31.039 1.00 38.44 91 THR A C 1
ATOM 732 O O . THR A 1 91 ? -16.057 34.524 29.926 1.00 38.44 91 THR A O 1
ATOM 735 N N . GLU A 1 92 ? -15.976 32.831 31.442 1.00 33.03 92 GLU A N 1
ATOM 736 C CA . GLU A 1 92 ? -16.898 31.801 30.885 1.00 33.03 92 GLU A CA 1
ATOM 737 C C . GLU A 1 92 ? -16.499 31.014 29.590 1.00 33.03 92 GLU A C 1
ATOM 739 O O . GLU A 1 92 ? -15.669 31.461 28.802 1.00 33.03 92 GLU A O 1
ATOM 744 N N . PRO A 1 93 ? -17.005 29.766 29.400 1.00 45.06 93 PRO A N 1
ATOM 745 C CA . PRO A 1 93 ? -16.285 28.648 28.775 1.00 45.06 93 PRO A CA 1
ATOM 746 C C . PRO A 1 93 ? -16.449 28.562 27.247 1.00 45.06 93 PRO A C 1
ATOM 748 O O . PRO A 1 93 ? -17.535 28.305 26.735 1.00 45.06 93 PRO A O 1
ATOM 751 N N . SER A 1 94 ? -15.337 28.674 26.513 1.00 40.16 94 SER A N 1
ATOM 752 C CA . SER A 1 94 ? -15.262 28.450 25.052 1.00 40.16 94 SER A CA 1
ATOM 753 C C . SER A 1 94 ? -14.173 27.440 24.638 1.00 40.16 94 SER A C 1
ATOM 755 O O . SER A 1 94 ? -13.973 27.190 23.449 1.00 40.16 94 SER A O 1
ATOM 757 N N . SER A 1 95 ? -13.450 26.839 25.587 1.00 48.44 95 SER A N 1
ATOM 758 C CA . SER A 1 95 ? -12.228 26.061 25.317 1.00 48.44 95 SER A CA 1
ATOM 759 C C . SER A 1 95 ? -12.443 24.677 24.688 1.00 48.44 95 SER A C 1
ATOM 761 O O . SER A 1 95 ? -11.486 24.075 24.214 1.00 48.44 95 SER A O 1
ATOM 763 N N . THR A 1 96 ? -13.668 24.152 24.629 1.00 50.16 96 THR A N 1
ATOM 764 C CA . THR A 1 96 ? -13.907 22.782 24.133 1.00 50.16 96 THR A CA 1
ATOM 765 C C . THR A 1 96 ? -13.997 22.690 22.607 1.00 50.16 96 THR A C 1
ATOM 767 O O . THR A 1 96 ? -13.624 21.668 22.037 1.00 50.16 96 THR A O 1
ATOM 770 N N . ALA A 1 97 ? -14.471 23.738 21.924 1.00 52.66 97 ALA A N 1
ATOM 771 C CA . ALA A 1 97 ? -14.681 23.702 20.473 1.00 52.66 97 ALA A CA 1
ATOM 772 C C . ALA A 1 97 ? -13.370 23.869 19.687 1.00 52.66 97 ALA A C 1
ATOM 774 O O . ALA A 1 97 ? -13.136 23.141 18.725 1.00 52.66 97 ALA A O 1
ATOM 775 N N . THR A 1 98 ? -12.494 24.778 20.126 1.00 53.75 98 THR A N 1
ATOM 776 C CA . THR A 1 98 ? -11.194 25.026 19.482 1.00 53.75 98 THR A CA 1
ATOM 777 C C . THR A 1 98 ? -10.220 23.873 19.726 1.00 53.75 98 THR A C 1
ATOM 779 O O . THR A 1 98 ? -9.560 23.447 18.787 1.00 53.75 98 THR A O 1
ATOM 782 N N . SER A 1 99 ? -10.216 23.293 20.937 1.00 64.00 99 SER A N 1
ATOM 783 C CA . SER A 1 99 ? -9.409 22.103 21.266 1.00 64.00 99 SER A CA 1
ATOM 784 C C . SER A 1 99 ? -9.795 20.900 20.408 1.00 64.00 99 SER A C 1
ATOM 786 O O . SER A 1 99 ? -8.931 20.209 19.883 1.00 64.00 99 SER A O 1
ATOM 788 N N . LYS A 1 100 ? -11.099 20.671 20.207 1.00 74.00 100 LYS A N 1
ATOM 789 C CA . LYS A 1 100 ? -11.582 19.546 19.399 1.00 74.00 100 LYS A CA 1
ATOM 790 C C . LYS A 1 100 ? -11.303 19.733 17.904 1.00 74.00 100 LYS A C 1
ATOM 792 O O . LYS A 1 100 ? -10.891 18.789 17.243 1.00 74.00 100 LYS A O 1
ATOM 797 N N . ALA A 1 101 ? -11.484 20.946 17.378 1.00 76.19 101 ALA A N 1
ATOM 798 C CA . ALA A 1 101 ? -11.149 21.259 15.987 1.00 76.19 101 ALA A CA 1
ATOM 799 C C . ALA A 1 101 ? -9.641 21.130 15.707 1.00 76.19 101 ALA A C 1
ATOM 801 O O . ALA A 1 101 ? -9.247 20.715 14.620 1.00 76.19 101 ALA A O 1
ATOM 802 N N . GLU A 1 102 ? -8.801 21.463 16.687 1.00 80.56 102 GLU A N 1
ATOM 803 C CA . GLU A 1 102 ? -7.350 21.302 16.605 1.00 80.56 102 GLU A CA 1
ATOM 804 C C . GLU A 1 102 ? -6.918 19.829 16.698 1.00 80.56 102 GLU A C 1
ATOM 806 O O . GLU A 1 102 ? -6.067 19.390 15.924 1.00 80.56 102 GLU A O 1
ATOM 811 N N . GLU A 1 103 ? -7.542 19.035 17.574 1.00 81.25 103 GLU A N 1
ATOM 812 C CA . GLU A 1 103 ? -7.341 17.579 17.637 1.00 81.25 103 GLU A CA 1
ATOM 813 C C . GLU A 1 103 ? -7.744 16.881 16.332 1.00 81.25 103 GLU A C 1
ATOM 815 O O . GLU A 1 103 ? -7.018 16.015 15.840 1.00 81.25 103 GLU A O 1
ATOM 820 N N . ASP A 1 104 ? -8.878 17.265 15.745 1.00 82.94 104 ASP A N 1
ATOM 821 C CA . ASP A 1 104 ? -9.356 16.679 14.493 1.00 82.94 104 ASP A CA 1
ATOM 822 C C . ASP A 1 104 ? -8.453 17.050 13.307 1.00 82.94 104 ASP A C 1
ATOM 824 O O . ASP A 1 104 ? -8.149 16.184 12.482 1.00 82.94 104 ASP A O 1
ATOM 828 N N . LEU A 1 105 ? -7.936 18.285 13.257 1.00 85.94 105 LEU A N 1
ATOM 829 C CA . LEU A 1 105 ? -6.964 18.692 12.239 1.00 85.94 105 LEU A CA 1
ATOM 830 C C . LEU A 1 105 ? -5.619 17.975 12.411 1.00 85.94 105 LEU A C 1
ATOM 832 O O . LEU A 1 105 ? -5.021 17.546 11.427 1.00 85.94 105 LEU A O 1
ATOM 836 N N . ASN A 1 106 ? -5.146 17.794 13.646 1.00 84.31 106 ASN A N 1
ATOM 837 C CA . ASN A 1 106 ? -3.919 17.039 13.905 1.00 84.31 106 ASN A CA 1
ATOM 838 C C . ASN A 1 106 ? -4.053 15.572 13.489 1.00 84.31 106 ASN A C 1
ATOM 840 O O . ASN A 1 106 ? -3.138 15.035 12.864 1.00 84.31 106 ASN A O 1
ATOM 844 N N . ARG A 1 107 ? -5.212 14.955 13.741 1.00 84.75 107 ARG A N 1
ATOM 845 C CA . ARG A 1 107 ? -5.530 13.605 13.257 1.00 84.75 107 ARG A CA 1
ATOM 846 C C . ARG A 1 107 ? -5.546 13.538 11.729 1.00 84.75 107 ARG A C 1
ATOM 848 O O . ARG A 1 107 ? -5.090 12.554 11.156 1.00 84.75 107 ARG A O 1
ATOM 855 N N . GLU A 1 108 ? -6.045 14.579 11.061 1.00 85.88 108 GLU A N 1
ATOM 856 C CA . GLU A 1 108 ? -6.016 14.675 9.599 1.00 85.88 108 GLU A CA 1
ATOM 857 C C . GLU A 1 108 ? -4.582 14.796 9.057 1.00 85.88 108 GLU A C 1
ATOM 859 O O . GLU A 1 108 ? -4.234 14.125 8.085 1.00 85.88 108 GLU A O 1
ATOM 864 N N . LEU A 1 109 ? -3.738 15.612 9.698 1.00 84.50 109 LEU A N 1
ATOM 865 C CA . LEU A 1 109 ? -2.329 15.788 9.334 1.00 84.50 109 LEU A CA 1
ATOM 866 C C . LEU A 1 109 ? -1.501 14.514 9.554 1.00 84.50 109 LEU A C 1
ATOM 868 O O . LEU A 1 109 ? -0.554 14.272 8.807 1.00 84.50 109 LEU A O 1
ATOM 872 N N . GLU A 1 110 ? -1.855 13.704 10.551 1.00 82.56 110 GLU A N 1
ATOM 873 C CA . GLU A 1 110 ? -1.223 12.413 10.857 1.00 82.56 110 GLU A CA 1
ATOM 874 C C . GLU A 1 110 ? -1.754 11.242 10.028 1.00 82.56 110 GLU A C 1
ATOM 876 O O . GLU A 1 110 ? -1.111 10.195 9.999 1.00 82.56 110 GLU A O 1
ATOM 881 N N . GLY A 1 111 ? -2.892 11.414 9.353 1.00 78.38 111 GLY A N 1
ATOM 882 C CA . GLY A 1 111 ? -3.476 10.395 8.486 1.00 78.38 111 GLY A CA 1
ATOM 883 C C . GLY A 1 111 ? -2.642 10.103 7.236 1.00 78.38 111 GLY A C 1
ATOM 884 O O . GLY A 1 111 ? -1.591 10.700 7.003 1.00 78.38 111 GLY A O 1
ATOM 885 N N . ASP A 1 112 ? -3.141 9.189 6.408 1.00 79.00 112 ASP A N 1
ATOM 886 C CA . ASP A 1 112 ? -2.454 8.757 5.192 1.00 79.00 112 ASP A CA 1
ATOM 887 C C . ASP A 1 112 ? -2.459 9.853 4.112 1.00 79.00 112 ASP A C 1
ATOM 889 O O . ASP A 1 112 ? -3.494 10.461 3.808 1.00 79.00 112 ASP A O 1
ATOM 893 N N . TRP A 1 113 ? -1.289 10.077 3.508 1.00 84.31 113 TRP A N 1
ATOM 894 C CA . TRP A 1 113 ? -1.072 11.007 2.397 1.00 84.31 113 TRP A CA 1
ATOM 895 C C . TRP A 1 113 ? -0.594 10.250 1.161 1.00 84.31 113 TRP A C 1
ATOM 897 O O . TRP A 1 113 ? 0.065 9.215 1.262 1.00 84.31 113 TRP A O 1
ATOM 907 N N . CYS A 1 114 ? -0.908 10.778 -0.020 1.00 80.75 114 CYS A N 1
ATOM 908 C CA . CYS A 1 114 ? -0.513 10.144 -1.271 1.00 80.75 114 CYS A CA 1
ATOM 909 C C . CYS A 1 114 ? 1.015 10.134 -1.457 1.00 80.75 114 CYS A C 1
ATOM 911 O O . CYS A 1 114 ? 1.707 11.117 -1.176 1.00 80.75 114 CYS A O 1
ATOM 913 N N . THR A 1 115 ? 1.514 9.024 -2.001 1.00 79.56 115 THR A N 1
ATOM 914 C CA . THR A 1 115 ? 2.917 8.841 -2.387 1.00 79.56 115 THR A CA 1
ATOM 915 C C . THR A 1 115 ? 3.214 9.486 -3.742 1.00 79.56 115 THR A C 1
ATOM 917 O O . THR A 1 115 ? 2.310 9.854 -4.499 1.00 79.56 115 THR A O 1
ATOM 920 N N . VAL A 1 116 ? 4.496 9.565 -4.096 1.00 79.00 116 VAL A N 1
ATOM 921 C CA . VAL A 1 116 ? 4.933 9.988 -5.438 1.00 79.00 116 VAL A CA 1
ATOM 922 C C . VAL A 1 116 ? 4.405 9.072 -6.560 1.00 79.00 116 VAL A C 1
ATOM 924 O O . VAL A 1 116 ? 4.136 7.888 -6.339 1.00 79.00 116 VAL A O 1
ATOM 927 N N . GLY A 1 117 ? 4.274 9.609 -7.780 1.00 72.50 117 GLY A N 1
ATOM 928 C CA . GLY A 1 117 ? 3.948 8.839 -8.995 1.00 72.50 117 GLY A CA 1
ATOM 929 C C . GLY A 1 117 ? 2.596 9.140 -9.657 1.00 72.50 117 GLY A C 1
ATOM 930 O O . GLY A 1 117 ? 2.428 8.817 -10.829 1.00 72.50 117 GLY A O 1
ATOM 931 N N . ASP A 1 118 ? 1.661 9.791 -8.961 1.00 81.44 118 ASP A N 1
ATOM 932 C CA . ASP A 1 118 ? 0.383 10.248 -9.530 1.00 81.44 118 ASP A CA 1
ATOM 933 C C . ASP A 1 118 ? 0.200 11.753 -9.288 1.00 81.44 118 ASP A C 1
ATOM 935 O O . ASP A 1 118 ? -0.037 12.196 -8.163 1.00 81.44 118 ASP A O 1
ATOM 939 N N . VAL A 1 119 ? 0.331 12.544 -10.358 1.00 83.31 119 VAL A N 1
ATOM 940 C CA . VAL A 1 119 ? 0.263 14.011 -10.300 1.00 83.31 119 VAL A CA 1
ATOM 941 C C . VAL A 1 119 ? -1.134 14.496 -9.913 1.00 83.31 119 VAL A C 1
ATOM 943 O O . VAL A 1 119 ? -1.232 15.419 -9.109 1.00 83.31 119 VAL A O 1
ATOM 946 N N . ASP A 1 120 ? -2.199 13.860 -10.408 1.00 81.50 120 ASP A N 1
ATOM 947 C CA . ASP A 1 120 ? -3.580 14.292 -10.152 1.00 81.50 120 ASP A CA 1
ATOM 948 C C . ASP A 1 120 ? -3.983 14.036 -8.695 1.00 81.50 120 ASP A C 1
ATOM 950 O O . ASP A 1 120 ? -4.683 14.841 -8.069 1.00 81.50 120 ASP A O 1
ATOM 954 N N . SER A 1 121 ? -3.523 12.916 -8.133 1.00 82.88 121 SER A N 1
ATOM 955 C CA . SER A 1 121 ? -3.710 12.610 -6.712 1.00 82.88 121 SER A CA 1
ATOM 956 C C . SER A 1 121 ? -2.890 13.549 -5.823 1.00 82.88 121 SER A C 1
ATOM 958 O O . SER A 1 121 ? -3.419 14.099 -4.856 1.00 82.88 121 SER A O 1
ATOM 960 N N . LEU A 1 122 ? -1.633 13.829 -6.185 1.00 84.56 122 LEU A N 1
ATOM 961 C CA . LEU A 1 122 ? -0.796 14.797 -5.466 1.00 84.56 122 LEU A CA 1
ATOM 962 C C . LEU A 1 122 ? -1.341 16.227 -5.552 1.00 84.56 122 LEU A C 1
ATOM 964 O O . LEU A 1 122 ? -1.231 16.974 -4.585 1.00 84.56 122 LEU A O 1
ATOM 968 N N . ASP A 1 123 ? -1.966 16.616 -6.663 1.00 86.88 123 ASP A N 1
ATOM 969 C CA . ASP A 1 123 ? -2.636 17.911 -6.804 1.00 86.88 123 ASP A CA 1
ATOM 970 C C . ASP A 1 123 ? -3.778 18.077 -5.791 1.00 86.88 123 ASP A C 1
ATOM 972 O O . ASP A 1 123 ? -3.899 19.120 -5.139 1.00 86.88 123 ASP A O 1
ATOM 976 N N . LYS A 1 124 ? -4.579 17.025 -5.594 1.00 89.44 124 LYS A N 1
ATOM 977 C CA . LYS A 1 124 ? -5.653 17.009 -4.588 1.00 89.44 124 LYS A CA 1
ATOM 978 C C . LYS A 1 124 ? -5.105 17.063 -3.161 1.00 89.44 124 LYS A C 1
ATOM 980 O O . LYS A 1 124 ? -5.660 17.788 -2.333 1.00 89.44 124 LYS A O 1
ATOM 985 N N . GLU A 1 125 ? -4.010 16.359 -2.874 1.00 88.81 125 GLU A N 1
ATOM 986 C CA . GLU A 1 125 ? -3.370 16.390 -1.551 1.00 88.81 125 GLU A CA 1
ATOM 987 C C . GLU A 1 125 ? -2.670 17.723 -1.263 1.00 88.81 125 GLU A C 1
ATOM 989 O O . GLU A 1 125 ? -2.760 18.235 -0.150 1.00 88.81 125 GLU A O 1
ATOM 994 N N . VAL A 1 126 ? -2.049 18.366 -2.257 1.00 90.94 126 VAL A N 1
ATOM 995 C CA . VAL A 1 126 ? -1.520 19.731 -2.096 1.00 90.94 126 VAL A CA 1
ATOM 996 C C . VAL A 1 126 ? -2.651 20.697 -1.742 1.00 90.94 126 VAL A C 1
ATOM 998 O O . VAL A 1 126 ? -2.510 21.475 -0.800 1.00 90.94 126 VAL A O 1
ATOM 1001 N N . GLN A 1 127 ? -3.799 20.611 -2.422 1.00 90.94 127 GLN A N 1
ATOM 1002 C CA . GLN A 1 127 ? -4.976 21.423 -2.087 1.00 90.94 127 GLN A CA 1
ATOM 1003 C C . GLN A 1 127 ? -5.540 21.101 -0.697 1.00 90.94 127 GLN A C 1
ATOM 1005 O O . GLN A 1 127 ? -6.038 21.989 -0.003 1.00 90.94 127 GLN A O 1
ATOM 1010 N N . ARG A 1 128 ? -5.496 19.836 -0.268 1.00 89.94 128 ARG A N 1
ATOM 1011 C CA . ARG A 1 128 ? -5.880 19.427 1.091 1.00 89.94 128 ARG A CA 1
ATOM 1012 C C . ARG A 1 128 ? -4.941 20.026 2.139 1.00 89.94 128 ARG A C 1
ATOM 1014 O O . ARG A 1 128 ? -5.421 20.642 3.084 1.00 89.94 128 ARG A O 1
ATOM 1021 N N . ALA A 1 129 ? -3.628 19.941 1.936 1.00 89.06 129 ALA A N 1
ATOM 1022 C CA . ALA A 1 129 ? -2.634 20.519 2.837 1.00 89.06 129 ALA A CA 1
ATOM 1023 C C . ALA A 1 129 ? -2.718 22.056 2.895 1.00 89.06 129 ALA A C 1
ATOM 1025 O O . ALA A 1 129 ? -2.577 22.654 3.959 1.00 89.06 129 ALA A O 1
ATOM 1026 N N . GLU A 1 130 ? -3.010 22.718 1.771 1.00 90.94 130 GLU A N 1
ATOM 1027 C CA . GLU A 1 130 ? -3.264 24.163 1.740 1.00 90.94 130 GLU A CA 1
ATOM 1028 C C . GLU A 1 130 ? -4.510 24.552 2.541 1.00 90.94 130 GLU A C 1
ATOM 1030 O O . GLU A 1 130 ? -4.459 25.513 3.312 1.00 90.94 130 GLU A O 1
ATOM 1035 N N . ARG A 1 131 ? -5.596 23.776 2.430 1.00 89.94 131 ARG A N 1
ATOM 1036 C CA . ARG A 1 131 ? -6.798 23.964 3.256 1.00 89.94 131 ARG A CA 1
ATOM 1037 C C . ARG A 1 131 ? -6.522 23.731 4.741 1.00 89.94 131 ARG A C 1
ATOM 1039 O O . ARG A 1 131 ? -7.047 24.482 5.561 1.00 89.94 131 ARG A O 1
ATOM 1046 N N . ALA A 1 132 ? -5.690 22.752 5.091 1.00 88.38 132 ALA A N 1
ATOM 1047 C CA . ALA A 1 132 ? -5.300 22.489 6.476 1.00 88.38 132 ALA A CA 1
ATOM 1048 C C . ALA A 1 132 ? -4.522 23.670 7.086 1.00 88.38 132 ALA A C 1
ATOM 1050 O O . ALA A 1 132 ? -4.842 24.116 8.186 1.00 88.38 132 ALA A O 1
ATOM 1051 N N . VAL A 1 133 ? -3.569 24.246 6.343 1.00 89.62 133 VAL A N 1
ATOM 1052 C CA . VAL A 1 133 ? -2.824 25.449 6.766 1.00 89.62 133 VAL A CA 1
ATOM 1053 C C . VAL A 1 133 ? -3.748 26.650 6.952 1.00 89.62 133 VAL A C 1
ATOM 1055 O O . VAL A 1 133 ? -3.651 27.360 7.953 1.00 89.62 133 VAL A O 1
ATOM 1058 N N . GLU A 1 134 ? -4.650 26.883 6.000 1.00 89.19 134 GLU A N 1
ATOM 1059 C CA . GLU A 1 134 ? -5.600 27.995 6.066 1.00 89.19 134 GLU A CA 1
ATOM 1060 C C . GLU A 1 134 ? -6.558 27.837 7.256 1.00 89.19 134 GLU A C 1
ATOM 1062 O O . GLU A 1 134 ? -6.826 28.796 7.976 1.00 89.19 134 GLU A O 1
ATOM 1067 N N . THR A 1 135 ? -7.005 26.608 7.524 1.00 86.56 135 THR A N 1
ATOM 1068 C CA . THR A 1 135 ? -7.847 26.279 8.684 1.00 86.56 135 THR A CA 1
ATOM 1069 C C . THR A 1 135 ? -7.102 26.517 9.996 1.00 86.56 135 THR A C 1
ATOM 1071 O O . THR A 1 135 ? -7.645 27.174 10.883 1.00 86.56 135 THR A O 1
ATOM 1074 N N . ALA A 1 136 ? -5.844 26.076 10.106 1.00 86.81 136 ALA A N 1
ATOM 1075 C CA . ALA A 1 136 ? -5.024 26.281 11.301 1.00 86.81 136 ALA A CA 1
ATOM 1076 C C . ALA A 1 136 ? -4.781 27.771 11.598 1.00 86.81 136 ALA A C 1
ATOM 1078 O O . ALA A 1 136 ? -4.880 28.209 12.748 1.00 86.81 136 ALA A O 1
ATOM 1079 N N . ARG A 1 137 ? -4.515 28.571 10.555 1.00 85.69 137 ARG A N 1
ATOM 1080 C CA . ARG A 1 137 ? -4.301 30.023 10.670 1.00 85.69 137 ARG A CA 1
ATOM 1081 C C . ARG A 1 137 ? -5.585 30.772 11.023 1.00 85.69 137 ARG A C 1
ATOM 1083 O O . ARG A 1 137 ? -5.563 31.615 11.916 1.00 85.69 137 ARG A O 1
ATOM 1090 N N . ASN A 1 138 ? -6.697 30.449 10.364 1.00 85.44 138 ASN A N 1
ATOM 1091 C CA . ASN A 1 138 ? -7.974 31.139 10.572 1.00 85.44 138 ASN A CA 1
ATOM 1092 C C . ASN A 1 138 ? -8.632 30.792 11.908 1.00 85.44 138 ASN A C 1
ATOM 1094 O O . ASN A 1 138 ? -9.277 31.647 12.510 1.00 85.44 138 ASN A O 1
ATOM 1098 N N . ALA A 1 139 ? -8.443 29.565 12.398 1.00 82.12 139 ALA A N 1
ATOM 1099 C CA . ALA A 1 139 ? -8.903 29.152 13.720 1.00 82.12 139 ALA A CA 1
ATOM 1100 C C . ALA A 1 139 ? -7.951 29.577 14.855 1.00 82.12 139 ALA A C 1
ATOM 1102 O O . ALA A 1 139 ? -8.246 29.312 16.019 1.00 82.12 139 ALA A O 1
ATOM 1103 N N . ASN A 1 140 ? -6.838 30.253 14.531 1.00 81.06 140 ASN A N 1
ATOM 1104 C CA . ASN A 1 140 ? -5.840 30.743 15.483 1.00 81.06 140 ASN A CA 1
ATOM 1105 C C . ASN A 1 140 ? -5.342 29.626 16.431 1.00 81.06 140 ASN A C 1
ATOM 1107 O O . ASN A 1 140 ? -5.225 29.837 17.641 1.00 81.06 140 ASN A O 1
ATOM 1111 N N . MET A 1 141 ? -5.103 28.436 15.857 1.00 83.06 141 MET A N 1
ATOM 1112 C CA . MET A 1 141 ? -4.625 27.226 16.543 1.00 83.06 141 MET A CA 1
ATOM 1113 C C . MET A 1 141 ? -3.189 27.392 17.066 1.00 83.06 141 MET A C 1
ATOM 1115 O O . MET A 1 141 ? -2.536 28.413 16.817 1.00 83.06 141 MET A O 1
ATOM 1119 N N . SER A 1 142 ? -2.677 26.395 17.797 1.00 83.75 142 SER A N 1
ATOM 1120 C CA . SER A 1 142 ? -1.315 26.453 18.329 1.00 83.75 142 SER A CA 1
ATOM 1121 C C . SER A 1 142 ? -0.257 26.596 17.226 1.00 83.75 142 SER A C 1
ATOM 1123 O O . SER A 1 142 ? -0.414 26.139 16.090 1.00 83.75 142 SER A O 1
ATOM 1125 N N . SER A 1 143 ? 0.865 27.226 17.586 1.00 82.56 143 SER A N 1
ATOM 1126 C CA . SER A 1 143 ? 2.007 27.401 16.680 1.00 82.56 143 SER A CA 1
ATOM 1127 C C . SER A 1 143 ? 2.548 26.064 16.166 1.00 82.56 143 SER A C 1
ATOM 1129 O O . SER A 1 143 ? 3.020 26.001 15.036 1.00 82.56 143 SER A O 1
ATOM 1131 N N . GLU A 1 144 ? 2.453 25.009 16.976 1.00 80.75 144 GLU A N 1
ATOM 1132 C CA . GLU A 1 144 ? 2.894 23.657 16.633 1.00 80.75 144 GLU A CA 1
ATOM 1133 C C . GLU A 1 144 ? 2.006 23.038 15.543 1.00 80.75 144 GLU A C 1
ATOM 1135 O O . GLU A 1 144 ? 2.515 22.556 14.531 1.00 80.75 144 GLU A O 1
ATOM 1140 N N . THR A 1 145 ? 0.677 23.139 15.675 1.00 82.88 145 THR A N 1
ATOM 1141 C CA . THR A 1 145 ? -0.273 22.660 14.654 1.00 82.88 145 THR A CA 1
ATOM 1142 C C . THR A 1 145 ? -0.095 23.404 13.325 1.00 82.88 145 THR A C 1
ATOM 1144 O O . THR A 1 145 ? -0.122 22.794 12.253 1.00 82.88 145 THR A O 1
ATOM 1147 N N . VAL A 1 146 ? 0.145 24.720 13.370 1.00 85.75 146 VAL A N 1
ATOM 1148 C CA . VAL A 1 146 ? 0.406 25.532 12.166 1.00 85.75 146 VAL A CA 1
ATOM 1149 C C . VAL A 1 146 ? 1.720 25.125 11.489 1.00 85.75 146 VAL A C 1
ATOM 1151 O O . VAL A 1 146 ? 1.757 24.975 10.266 1.00 85.75 146 VAL A O 1
ATOM 1154 N N . GLU A 1 147 ? 2.789 24.916 12.258 1.00 85.88 147 GLU A N 1
ATOM 1155 C CA . GLU A 1 147 ? 4.087 24.471 11.737 1.00 85.88 147 GLU A CA 1
ATOM 1156 C C . GLU A 1 147 ? 4.000 23.073 11.113 1.00 85.88 147 GLU A C 1
ATOM 1158 O O . GLU A 1 147 ? 4.519 22.839 10.016 1.00 85.88 147 GLU A O 1
ATOM 1163 N N . LYS A 1 148 ? 3.270 22.157 11.755 1.00 86.44 148 LYS A N 1
ATOM 1164 C CA . LYS A 1 148 ? 3.022 20.805 11.245 1.00 86.44 148 LYS A CA 1
ATOM 1165 C C . LYS A 1 148 ? 2.237 20.831 9.931 1.00 86.44 148 LYS A C 1
ATOM 1167 O O . LYS A 1 148 ? 2.616 20.146 8.980 1.00 86.44 148 LYS A O 1
ATOM 1172 N N . ALA A 1 149 ? 1.205 21.671 9.833 1.00 87.12 149 ALA A N 1
ATOM 1173 C CA . ALA A 1 149 ? 0.438 21.858 8.601 1.00 87.12 149 ALA A CA 1
ATOM 1174 C C . ALA A 1 149 ? 1.296 22.433 7.456 1.00 87.12 149 ALA A C 1
ATOM 1176 O O . ALA A 1 149 ? 1.223 21.955 6.321 1.00 87.12 149 ALA A O 1
ATOM 1177 N N . GLU A 1 150 ? 2.148 23.425 7.737 1.00 87.44 150 GLU A N 1
ATOM 1178 C CA . GLU A 1 150 ? 3.059 24.002 6.734 1.00 87.44 150 GLU A CA 1
ATOM 1179 C C . GLU A 1 150 ? 4.133 23.007 6.290 1.00 87.44 150 GLU A C 1
ATOM 1181 O O . GLU A 1 150 ? 4.448 22.933 5.100 1.00 87.44 150 GLU A O 1
ATOM 1186 N N . THR A 1 151 ? 4.646 22.199 7.218 1.00 86.81 151 THR A N 1
ATOM 1187 C CA . THR A 1 151 ? 5.605 21.130 6.917 1.00 86.81 151 THR A CA 1
ATOM 1188 C C . THR A 1 151 ? 4.988 20.113 5.959 1.00 86.81 151 THR A C 1
ATOM 1190 O O . THR A 1 151 ? 5.568 19.822 4.912 1.00 86.81 151 THR A O 1
ATOM 1193 N N . ARG A 1 152 ? 3.762 19.651 6.239 1.00 86.25 152 ARG A N 1
ATOM 1194 C CA . ARG A 1 152 ? 3.046 18.711 5.358 1.00 86.25 152 ARG A CA 1
ATOM 1195 C C . ARG A 1 152 ? 2.733 19.304 3.990 1.00 86.25 152 ARG A C 1
ATOM 1197 O O . ARG A 1 152 ? 2.891 18.639 2.969 1.00 86.25 152 ARG A O 1
ATOM 1204 N N . LYS A 1 153 ? 2.354 20.578 3.930 1.00 89.75 153 LYS A N 1
ATOM 1205 C CA . LYS A 1 153 ? 2.164 21.285 2.658 1.00 89.75 153 LYS A CA 1
ATOM 1206 C C . LYS A 1 153 ? 3.458 21.380 1.849 1.00 89.75 153 LYS A C 1
ATOM 1208 O O . LYS A 1 153 ? 3.415 21.207 0.630 1.00 89.75 153 LYS A O 1
ATOM 1213 N N . ALA A 1 154 ? 4.592 21.661 2.489 1.00 86.69 154 ALA A N 1
ATOM 1214 C CA . ALA A 1 154 ? 5.888 21.705 1.816 1.00 86.69 154 ALA A CA 1
ATOM 1215 C C . ALA A 1 154 ? 6.274 20.327 1.252 1.00 86.69 154 ALA A C 1
ATOM 1217 O O . ALA A 1 154 ? 6.664 20.232 0.088 1.00 86.69 154 ALA A O 1
ATOM 1218 N N . GLU A 1 155 ? 6.073 19.268 2.036 1.00 86.50 155 GLU A N 1
ATOM 1219 C CA . GLU A 1 155 ? 6.299 17.875 1.638 1.00 86.50 155 GLU A CA 1
ATOM 1220 C C . GLU A 1 155 ? 5.457 17.483 0.410 1.00 86.50 155 GLU A C 1
ATOM 1222 O O . GLU A 1 155 ? 6.004 17.027 -0.596 1.00 86.50 155 GLU A O 1
ATOM 1227 N N . MET A 1 156 ? 4.142 17.752 0.427 1.00 88.75 156 MET A N 1
ATOM 1228 C CA . MET A 1 156 ? 3.257 17.461 -0.713 1.00 88.75 156 MET A CA 1
ATOM 1229 C C . MET A 1 156 ? 3.645 18.241 -1.973 1.00 88.75 156 MET A C 1
ATOM 1231 O O . MET A 1 156 ? 3.628 17.698 -3.081 1.00 88.75 156 MET A O 1
ATOM 1235 N N . LYS A 1 157 ? 4.021 19.518 -1.825 1.00 87.81 157 LYS A N 1
ATOM 1236 C CA . LYS A 1 157 ? 4.457 20.343 -2.961 1.00 87.81 157 LYS A CA 1
ATOM 1237 C C . LYS A 1 157 ? 5.738 19.817 -3.588 1.00 87.81 157 LYS A C 1
ATOM 1239 O O . LYS A 1 157 ? 5.839 19.812 -4.816 1.00 87.81 157 LYS A O 1
ATOM 1244 N N . GLU A 1 158 ? 6.685 19.361 -2.775 1.00 86.75 158 GLU A N 1
ATOM 1245 C CA . GLU A 1 158 ? 7.930 18.795 -3.284 1.00 86.75 158 GLU A CA 1
ATOM 1246 C C . GLU A 1 158 ? 7.693 17.439 -3.962 1.00 86.75 158 GLU A C 1
ATOM 1248 O O . GLU A 1 158 ? 8.163 17.239 -5.084 1.00 86.75 158 GLU A O 1
ATOM 1253 N N . ARG A 1 159 ? 6.860 16.558 -3.384 1.00 85.75 159 ARG A N 1
ATOM 1254 C CA . ARG A 1 159 ? 6.452 15.291 -4.028 1.00 85.75 159 ARG A CA 1
ATOM 1255 C C . ARG A 1 159 ? 5.793 15.513 -5.383 1.00 85.75 159 ARG A C 1
ATOM 1257 O O . ARG A 1 159 ? 6.160 14.866 -6.369 1.00 85.75 159 ARG A O 1
ATOM 1264 N N . ARG A 1 160 ? 4.855 16.461 -5.463 1.00 91.19 160 ARG A N 1
ATOM 1265 C CA . ARG A 1 160 ? 4.201 16.854 -6.719 1.00 91.19 160 ARG A CA 1
ATOM 1266 C C . ARG A 1 160 ? 5.215 17.366 -7.736 1.00 91.19 160 ARG A C 1
ATOM 1268 O O . ARG A 1 160 ? 5.205 16.942 -8.889 1.00 91.19 160 ARG A O 1
ATOM 1275 N N . ARG A 1 161 ? 6.096 18.278 -7.316 1.00 88.88 161 ARG A N 1
ATOM 1276 C CA . ARG A 1 161 ? 7.113 18.880 -8.185 1.00 88.88 161 ARG A CA 1
ATOM 1277 C C . ARG A 1 161 ? 8.064 17.829 -8.747 1.00 88.88 161 ARG A C 1
ATOM 1279 O O . ARG A 1 161 ? 8.328 17.842 -9.947 1.00 88.88 161 ARG A O 1
ATOM 1286 N N . ALA A 1 162 ? 8.566 16.935 -7.903 1.00 84.50 162 ALA A N 1
ATOM 1287 C CA . ALA A 1 162 ? 9.465 15.869 -8.318 1.00 84.50 162 ALA A CA 1
ATOM 1288 C C . ALA A 1 162 ? 8.772 14.870 -9.255 1.00 84.50 162 ALA A C 1
ATOM 1290 O O . ALA A 1 162 ? 9.356 14.497 -10.271 1.00 84.50 162 ALA A O 1
ATOM 1291 N N . THR A 1 163 ? 7.513 14.515 -8.971 1.00 82.50 163 THR A N 1
ATOM 1292 C CA . THR A 1 163 ? 6.709 13.631 -9.831 1.00 82.50 163 THR A CA 1
ATOM 1293 C C . THR A 1 163 ? 6.478 14.244 -11.211 1.00 82.50 163 THR A C 1
ATOM 1295 O O . THR A 1 163 ? 6.730 13.593 -12.222 1.00 82.50 163 THR A O 1
ATOM 1298 N N . ALA A 1 164 ? 6.079 15.517 -11.275 1.00 83.50 164 ALA A N 1
ATOM 1299 C CA . ALA A 1 164 ? 5.893 16.222 -12.542 1.00 83.50 164 ALA A CA 1
ATOM 1300 C C . ALA A 1 164 ? 7.208 16.333 -13.333 1.00 83.50 164 ALA A C 1
ATOM 1302 O O . ALA A 1 164 ? 7.249 16.026 -14.520 1.00 83.50 164 ALA A O 1
ATOM 1303 N N . ALA A 1 165 ? 8.310 16.687 -12.664 1.00 85.81 165 ALA A N 1
ATOM 1304 C CA . ALA A 1 165 ? 9.617 16.802 -13.307 1.00 85.81 165 ALA A CA 1
ATOM 1305 C C . ALA A 1 165 ? 10.144 15.461 -13.847 1.00 85.81 165 ALA A C 1
ATOM 1307 O O . ALA A 1 165 ? 10.819 15.441 -14.878 1.00 85.81 165 ALA A O 1
ATOM 1308 N N . ALA A 1 166 ? 9.867 14.349 -13.159 1.00 81.25 166 ALA A N 1
ATOM 1309 C CA . ALA A 1 166 ? 10.198 13.013 -13.642 1.00 81.25 166 ALA A CA 1
ATOM 1310 C C . ALA A 1 166 ? 9.352 12.648 -14.871 1.00 81.25 166 ALA A C 1
ATOM 1312 O O . ALA A 1 166 ? 9.908 12.243 -15.892 1.00 81.25 166 ALA A O 1
ATOM 1313 N N . LEU A 1 167 ? 8.035 12.869 -14.805 1.00 82.69 167 LEU A N 1
ATOM 1314 C CA . LEU A 1 167 ? 7.101 12.559 -15.888 1.00 82.69 167 LEU A CA 1
ATOM 1315 C C . LEU A 1 167 ? 7.406 13.362 -17.161 1.00 82.69 167 LEU A C 1
ATOM 1317 O O . LEU A 1 167 ? 7.481 12.782 -18.242 1.00 82.69 167 LEU A O 1
ATOM 1321 N N . ASP A 1 168 ? 7.679 14.662 -17.036 1.00 85.56 168 ASP A N 1
ATOM 1322 C CA . ASP A 1 168 ? 8.039 15.524 -18.168 1.00 85.56 168 ASP A CA 1
ATOM 1323 C C . ASP A 1 168 ? 9.325 15.051 -18.862 1.00 85.56 168 ASP A C 1
ATOM 1325 O O . ASP A 1 168 ? 9.405 15.010 -20.092 1.00 85.56 168 ASP A O 1
ATOM 1329 N N . LYS A 1 169 ? 10.337 14.647 -18.083 1.00 84.12 169 LYS A N 1
ATOM 1330 C CA . LYS A 1 169 ? 11.605 14.142 -18.629 1.00 84.12 169 LYS A CA 1
ATOM 1331 C C . LYS A 1 169 ? 11.465 12.770 -19.275 1.00 84.12 169 LYS A C 1
ATOM 1333 O O . LYS A 1 169 ? 12.086 12.528 -20.308 1.00 84.12 169 LYS A O 1
ATOM 1338 N N . MET A 1 170 ? 10.659 11.885 -18.691 1.00 79.06 170 MET A N 1
ATOM 1339 C CA . MET A 1 170 ? 10.360 10.579 -19.281 1.00 79.06 170 MET A CA 1
ATOM 1340 C C . MET A 1 170 ? 9.604 10.737 -20.599 1.00 79.06 170 MET A C 1
ATOM 1342 O O . MET A 1 170 ? 9.999 10.138 -21.596 1.00 79.06 170 MET A O 1
ATOM 1346 N N . LYS A 1 171 ? 8.601 11.619 -20.635 1.00 83.75 171 LYS A N 1
ATOM 1347 C CA . LYS A 1 171 ? 7.851 11.932 -21.852 1.00 83.75 171 LYS A CA 1
ATOM 1348 C C . LYS A 1 171 ? 8.745 12.520 -22.945 1.00 83.75 171 LYS A C 1
ATOM 1350 O O . LYS A 1 171 ? 8.695 12.069 -24.081 1.00 83.75 171 LYS A O 1
ATOM 1355 N N . ALA A 1 172 ? 9.629 13.459 -22.603 1.00 82.31 172 ALA A N 1
ATOM 1356 C CA . ALA A 1 172 ? 10.587 14.016 -23.560 1.00 82.31 172 ALA A CA 1
ATOM 1357 C C . ALA A 1 172 ? 11.551 12.954 -24.127 1.00 82.31 172 ALA A C 1
ATOM 1359 O O . ALA A 1 172 ? 11.926 13.014 -25.301 1.00 82.31 172 ALA A O 1
ATOM 1360 N N . ALA A 1 173 ? 11.955 11.978 -23.307 1.00 78.12 173 ALA A N 1
ATOM 1361 C CA . ALA A 1 173 ? 12.766 10.850 -23.758 1.00 78.12 173 ALA A CA 1
ATOM 1362 C C . ALA A 1 173 ? 11.982 9.907 -24.687 1.00 78.12 173 ALA A C 1
ATOM 1364 O O . ALA A 1 173 ? 12.521 9.467 -25.703 1.00 78.12 173 ALA A O 1
ATOM 1365 N N . GLU A 1 174 ? 10.715 9.638 -24.375 1.00 78.62 174 GLU A N 1
ATOM 1366 C CA . GLU A 1 174 ? 9.821 8.797 -25.174 1.00 78.62 174 GLU A CA 1
ATOM 1367 C C . GLU A 1 174 ? 9.479 9.428 -26.531 1.00 78.62 174 GLU A C 1
ATOM 1369 O O . GLU A 1 174 ? 9.699 8.802 -27.569 1.00 78.62 174 GLU A O 1
ATOM 1374 N N . ASP A 1 175 ? 9.048 10.692 -26.548 1.00 83.25 175 ASP A N 1
ATOM 1375 C CA . ASP A 1 175 ? 8.773 11.460 -27.773 1.00 83.25 175 ASP A CA 1
ATOM 1376 C C . ASP A 1 175 ? 9.999 11.483 -28.696 1.00 83.25 175 ASP A C 1
ATOM 1378 O O . ASP A 1 175 ? 9.909 11.381 -29.924 1.00 83.25 175 ASP A O 1
ATOM 1382 N N . GLY A 1 176 ? 11.176 11.564 -28.087 1.00 80.88 176 GLY A N 1
ATOM 1383 C CA . GLY A 1 176 ? 12.446 11.515 -28.773 1.00 80.88 176 GLY A CA 1
ATOM 1384 C C . GLY A 1 176 ? 12.786 10.186 -29.436 1.00 80.88 176 GLY A C 1
ATOM 1385 O O . GLY A 1 176 ? 13.199 10.153 -30.599 1.00 80.88 176 GLY A O 1
ATOM 1386 N N . LEU A 1 177 ? 12.580 9.083 -28.718 1.00 77.62 177 LEU A N 1
ATOM 1387 C CA . LEU A 1 177 ? 12.744 7.738 -29.268 1.00 77.62 177 LEU A CA 1
ATOM 1388 C C . LEU A 1 177 ? 11.725 7.461 -30.378 1.00 77.62 177 LEU A C 1
ATOM 1390 O O . LEU A 1 177 ? 12.105 6.935 -31.424 1.00 77.62 177 LEU A O 1
ATOM 1394 N N . ASN A 1 178 ? 10.474 7.892 -30.203 1.00 80.38 178 ASN A N 1
ATOM 1395 C CA . ASN A 1 178 ? 9.422 7.775 -31.217 1.00 80.38 178 ASN A CA 1
ATOM 1396 C C . ASN A 1 178 ? 9.759 8.572 -32.489 1.00 80.38 178 ASN A C 1
ATOM 1398 O O . ASN A 1 178 ? 9.541 8.095 -33.606 1.00 80.38 178 ASN A O 1
ATOM 1402 N N . SER A 1 179 ? 10.364 9.756 -32.343 1.00 83.38 179 SER A N 1
ATOM 1403 C CA . SER A 1 179 ? 10.858 10.561 -33.468 1.00 83.38 179 SER A CA 1
ATOM 1404 C C . SER A 1 179 ? 11.981 9.860 -34.248 1.00 83.38 179 SER A C 1
ATOM 1406 O O . SER A 1 179 ? 11.999 9.888 -35.484 1.00 83.38 179 SER A O 1
ATOM 1408 N N . ILE A 1 180 ? 12.903 9.187 -33.547 1.00 81.44 180 ILE A N 1
ATOM 1409 C CA . ILE A 1 180 ? 13.961 8.383 -34.180 1.00 81.44 180 ILE A CA 1
ATOM 1410 C C . ILE A 1 180 ? 13.374 7.164 -34.885 1.00 81.44 180 ILE A C 1
ATOM 1412 O O . ILE A 1 180 ? 13.750 6.914 -36.029 1.00 81.44 180 ILE A O 1
ATOM 1416 N N . ALA A 1 181 ? 12.458 6.440 -34.240 1.00 77.38 181 ALA A N 1
ATOM 1417 C CA . ALA A 1 181 ? 11.793 5.280 -34.827 1.00 77.38 181 ALA A CA 1
ATOM 1418 C C . ALA A 1 181 ? 11.078 5.662 -36.133 1.00 77.38 181 ALA A C 1
ATOM 1420 O O . ALA A 1 181 ? 11.352 5.073 -37.175 1.00 77.38 181 ALA A O 1
ATOM 1421 N N . SER A 1 182 ? 10.301 6.749 -36.108 1.00 80.31 182 SER A N 1
ATOM 1422 C CA . SER A 1 182 ? 9.620 7.286 -37.296 1.00 80.31 182 SER A CA 1
ATOM 1423 C C . SER A 1 182 ? 10.606 7.694 -38.402 1.00 80.31 182 SER A C 1
ATOM 1425 O O . SER A 1 182 ? 10.365 7.464 -39.584 1.00 80.31 182 SER A O 1
ATOM 1427 N N . SER A 1 183 ? 11.748 8.290 -38.035 1.00 79.69 183 SER A N 1
ATOM 1428 C CA . SER A 1 183 ? 12.794 8.667 -39.002 1.00 79.69 183 SER A CA 1
ATOM 1429 C C . SER A 1 183 ? 13.475 7.442 -39.628 1.00 79.69 183 SER A C 1
ATOM 1431 O O . SER A 1 183 ? 13.852 7.474 -40.801 1.00 79.69 183 SER A O 1
ATOM 1433 N N . LEU A 1 184 ? 13.644 6.363 -38.860 1.00 77.19 184 LEU A N 1
ATOM 1434 C CA . LEU A 1 184 ? 14.244 5.115 -39.325 1.00 77.19 184 LEU A CA 1
ATOM 1435 C C . LEU A 1 184 ? 13.294 4.353 -40.255 1.00 77.19 184 LEU A C 1
ATOM 1437 O O . LEU A 1 184 ? 13.723 3.918 -41.320 1.00 77.19 184 LEU A O 1
ATOM 1441 N N . GLU A 1 185 ? 12.008 4.273 -39.910 1.00 77.62 185 GLU A N 1
ATOM 1442 C CA . GLU A 1 185 ? 10.961 3.711 -40.774 1.00 77.62 185 GLU A CA 1
ATOM 1443 C C . GLU A 1 185 ? 10.833 4.490 -42.089 1.00 77.62 185 GLU A C 1
ATOM 1445 O O . GLU A 1 185 ? 10.770 3.893 -43.163 1.00 77.62 185 GLU A O 1
ATOM 1450 N N . ALA A 1 186 ? 10.888 5.825 -42.039 1.00 76.56 186 ALA A N 1
ATOM 1451 C CA . ALA A 1 186 ? 10.908 6.659 -43.240 1.00 76.56 186 ALA A CA 1
ATOM 1452 C C . ALA A 1 186 ? 12.153 6.397 -44.106 1.00 76.56 186 ALA A C 1
ATOM 1454 O O . ALA A 1 186 ? 12.057 6.347 -45.329 1.00 76.56 186 ALA A O 1
ATOM 1455 N N . THR A 1 187 ? 13.317 6.184 -43.487 1.00 75.56 187 THR A N 1
ATOM 1456 C CA . THR A 1 187 ? 14.558 5.847 -44.209 1.00 75.56 187 THR A CA 1
ATOM 1457 C C . THR A 1 187 ? 14.497 4.441 -44.814 1.00 75.56 187 THR A C 1
ATOM 1459 O O . THR A 1 187 ? 15.035 4.228 -45.894 1.00 75.56 187 THR A O 1
ATOM 1462 N N . SER A 1 188 ? 13.818 3.502 -44.148 1.00 69.00 188 SER A N 1
ATOM 1463 C CA . SER A 1 188 ? 13.616 2.124 -44.615 1.00 69.00 188 SER A CA 1
ATOM 1464 C C . SER A 1 188 ? 12.579 2.004 -45.734 1.00 69.00 188 SER A C 1
ATOM 1466 O O . SER A 1 188 ? 12.632 1.052 -46.500 1.00 69.00 188 SER A O 1
ATOM 1468 N N . SER A 1 189 ? 11.624 2.932 -45.811 1.00 69.50 189 SER A N 1
ATOM 1469 C CA . SER A 1 189 ? 10.522 2.920 -46.788 1.00 69.50 189 SER A CA 1
ATOM 1470 C C . SER A 1 189 ? 10.754 3.828 -47.998 1.00 69.50 189 SER A C 1
ATOM 1472 O O . SER A 1 189 ? 9.952 3.832 -48.929 1.00 69.50 189 SER A O 1
ATOM 1474 N N . SER A 1 190 ? 11.829 4.615 -47.991 1.00 69.19 190 SER A N 1
ATOM 1475 C CA . SER A 1 190 ? 12.145 5.554 -49.066 1.00 69.19 190 SER A CA 1
ATOM 1476 C C . SER A 1 190 ? 13.182 4.967 -50.026 1.00 69.19 190 SER A C 1
ATOM 1478 O O . SER A 1 190 ? 14.205 4.449 -49.583 1.00 69.19 190 SER A O 1
ATOM 1480 N N . ASP A 1 191 ? 12.981 5.160 -51.335 1.00 68.75 191 ASP A N 1
ATOM 1481 C CA . ASP A 1 191 ? 13.944 4.834 -52.405 1.00 68.75 191 ASP A CA 1
ATOM 1482 C C . ASP A 1 191 ? 15.158 5.789 -52.384 1.00 68.75 191 ASP A C 1
ATOM 1484 O O . ASP A 1 191 ? 15.377 6.611 -53.280 1.00 68.75 191 ASP A O 1
ATOM 1488 N N . ILE A 1 192 ? 15.947 5.741 -51.310 1.00 72.94 192 ILE A N 1
ATOM 1489 C CA . ILE A 1 192 ? 17.134 6.575 -51.121 1.00 72.94 192 ILE A CA 1
ATOM 1490 C C . ILE A 1 192 ? 18.360 5.769 -51.551 1.00 72.94 192 ILE A C 1
ATOM 1492 O O . ILE A 1 192 ? 18.539 4.619 -51.164 1.00 72.94 192 ILE A O 1
ATOM 1496 N N . SER A 1 193 ? 19.258 6.395 -52.317 1.00 74.12 193 SER A N 1
ATOM 1497 C CA . SER A 1 193 ? 20.569 5.814 -52.639 1.00 74.12 193 SER A CA 1
ATOM 1498 C C . SER A 1 193 ? 21.295 5.334 -51.372 1.00 74.12 193 SER A C 1
ATOM 1500 O O . SER A 1 193 ? 21.246 6.002 -50.337 1.00 74.12 193 SER A O 1
ATOM 1502 N N . LEU A 1 194 ? 22.045 4.231 -51.472 1.00 72.44 194 LEU A N 1
ATOM 1503 C CA . LEU A 1 194 ? 22.828 3.634 -50.380 1.00 72.44 194 LEU A CA 1
ATOM 1504 C C . LEU A 1 194 ? 23.680 4.669 -49.621 1.00 72.44 194 LEU A C 1
ATOM 1506 O O . LEU A 1 194 ? 23.778 4.636 -48.396 1.00 72.44 194 LEU A O 1
ATOM 1510 N N . SER A 1 195 ? 24.264 5.640 -50.332 1.00 74.50 195 SER A N 1
ATOM 1511 C CA . SER A 1 195 ? 25.039 6.721 -49.712 1.00 74.50 195 SER A CA 1
ATOM 1512 C C . SER A 1 195 ? 24.177 7.674 -48.875 1.00 74.50 195 SER A C 1
ATOM 1514 O O . SER A 1 195 ? 24.638 8.164 -47.848 1.00 74.50 195 SER A O 1
ATOM 1516 N N . GLY A 1 196 ? 22.935 7.931 -49.292 1.00 74.44 196 GLY A N 1
ATOM 1517 C CA . GLY A 1 196 ? 21.963 8.733 -48.545 1.00 74.44 196 GLY A CA 1
ATOM 1518 C C . GLY A 1 196 ? 21.430 7.999 -47.314 1.00 74.44 196 GLY A C 1
ATOM 1519 O O . GLY A 1 196 ? 21.385 8.590 -46.236 1.00 74.44 196 GLY A O 1
ATOM 1520 N N . ALA A 1 197 ? 21.154 6.696 -47.435 1.00 74.06 197 ALA A N 1
ATOM 1521 C CA . ALA A 1 197 ? 20.765 5.849 -46.305 1.00 74.06 197 ALA A CA 1
ATOM 1522 C C . ALA A 1 197 ? 21.862 5.800 -45.222 1.00 74.06 197 ALA A C 1
ATOM 1524 O O . ALA A 1 197 ? 21.581 5.971 -44.038 1.00 74.06 197 ALA A O 1
ATOM 1525 N N . ILE A 1 198 ? 23.137 5.669 -45.613 1.00 75.38 198 ILE A N 1
ATOM 1526 C CA . ILE A 1 198 ? 24.275 5.692 -44.674 1.00 75.38 198 ILE A CA 1
ATOM 1527 C C . ILE A 1 198 ? 24.389 7.041 -43.940 1.00 75.38 198 ILE A C 1
ATOM 1529 O O . ILE A 1 198 ? 24.751 7.067 -42.760 1.00 75.38 198 ILE A O 1
ATOM 1533 N N . ILE A 1 199 ? 24.100 8.163 -44.606 1.00 79.94 199 ILE A N 1
ATOM 1534 C CA . ILE A 1 199 ? 24.150 9.499 -43.990 1.00 79.94 199 ILE A CA 1
ATOM 1535 C C . ILE A 1 199 ? 23.024 9.667 -42.961 1.00 79.94 199 ILE A C 1
ATOM 1537 O O . ILE A 1 199 ? 23.299 10.099 -41.838 1.00 79.94 199 ILE A O 1
ATOM 1541 N N . GLU A 1 200 ? 21.788 9.286 -43.292 1.00 78.00 200 GLU A N 1
ATOM 1542 C CA . GLU A 1 200 ? 20.663 9.372 -42.349 1.00 78.00 200 GLU A CA 1
ATOM 1543 C C . GLU A 1 200 ? 20.804 8.380 -41.181 1.00 78.00 200 GLU A C 1
ATOM 1545 O O . GLU A 1 200 ? 20.528 8.752 -40.041 1.00 78.00 200 GLU A O 1
ATOM 1550 N N . LEU A 1 201 ? 21.358 7.180 -41.399 1.00 77.44 201 LEU A N 1
ATOM 1551 C CA . LEU A 1 201 ? 21.683 6.233 -40.319 1.00 77.44 201 LEU A CA 1
ATOM 1552 C C . LEU A 1 201 ? 22.778 6.750 -39.373 1.00 77.44 201 LEU A C 1
ATOM 1554 O O . LEU A 1 201 ? 22.732 6.521 -38.165 1.00 77.44 201 LEU A O 1
ATOM 1558 N N . ARG A 1 202 ? 23.778 7.473 -39.889 1.00 80.69 202 ARG A N 1
ATOM 1559 C CA . ARG A 1 202 ? 24.782 8.127 -39.030 1.00 80.69 202 ARG A CA 1
ATOM 1560 C C . ARG A 1 202 ? 24.156 9.243 -38.202 1.00 80.69 202 ARG A C 1
ATOM 1562 O O . ARG A 1 202 ? 24.420 9.337 -37.008 1.00 80.69 202 ARG A O 1
ATOM 1569 N N . LYS A 1 203 ? 23.284 10.040 -38.812 1.00 81.38 203 LYS A N 1
ATOM 1570 C CA . LYS A 1 203 ? 22.569 11.136 -38.153 1.00 81.38 203 LYS A CA 1
ATOM 1571 C C . LYS A 1 203 ? 21.567 10.637 -37.107 1.00 81.38 203 LYS A C 1
ATOM 1573 O O . LYS A 1 203 ? 21.451 11.248 -36.046 1.00 81.38 203 LYS A O 1
ATOM 1578 N N . SER A 1 204 ? 20.884 9.518 -37.356 1.00 78.75 204 SER A N 1
ATOM 1579 C CA . SER A 1 204 ? 20.014 8.871 -36.369 1.00 78.75 204 SER A CA 1
ATOM 1580 C C . SER A 1 204 ? 20.816 8.275 -35.209 1.00 78.75 204 SER A C 1
ATOM 1582 O O . SER A 1 204 ? 20.426 8.454 -34.058 1.00 78.75 204 SER A O 1
ATOM 1584 N N . ARG A 1 205 ? 21.982 7.671 -35.475 1.00 78.94 205 ARG A N 1
ATOM 1585 C CA . ARG A 1 205 ? 22.913 7.192 -34.439 1.00 78.94 205 ARG A CA 1
ATOM 1586 C C . ARG A 1 205 ? 23.457 8.327 -33.564 1.00 78.94 205 ARG A C 1
ATOM 1588 O O . ARG A 1 205 ? 23.503 8.186 -32.346 1.00 78.94 205 ARG A O 1
ATOM 1595 N N . ASP A 1 206 ? 23.842 9.452 -34.158 1.00 81.50 206 ASP A N 1
ATOM 1596 C CA . ASP A 1 206 ? 24.348 10.603 -33.402 1.00 81.50 206 ASP A CA 1
ATOM 1597 C C . ASP A 1 206 ? 23.223 11.248 -32.559 1.00 81.50 206 ASP A C 1
ATOM 1599 O O . ASP A 1 206 ? 23.447 11.647 -31.415 1.00 81.50 206 ASP A O 1
ATOM 1603 N N . ARG A 1 207 ? 21.977 11.255 -33.063 1.00 78.81 207 ARG A N 1
ATOM 1604 C CA . ARG A 1 207 ? 20.787 11.604 -32.266 1.00 78.81 207 ARG A CA 1
ATOM 1605 C C . ARG A 1 207 ? 20.547 10.611 -31.127 1.00 78.81 207 ARG A C 1
ATOM 1607 O O . ARG A 1 207 ? 20.297 11.045 -30.007 1.00 78.81 207 ARG A O 1
ATOM 1614 N N . LEU A 1 208 ? 20.677 9.306 -31.366 1.00 76.62 208 LEU A N 1
ATOM 1615 C CA . LEU A 1 208 ? 20.515 8.268 -30.341 1.00 76.62 208 LEU A CA 1
ATOM 1616 C C . LEU A 1 208 ? 21.479 8.479 -29.160 1.00 76.62 208 LEU A C 1
ATOM 1618 O O . LEU A 1 208 ? 21.069 8.364 -28.008 1.00 76.62 208 LEU A O 1
ATOM 1622 N N . ALA A 1 209 ? 22.724 8.881 -29.434 1.00 78.25 209 ALA A N 1
ATOM 1623 C CA . ALA A 1 209 ? 23.696 9.219 -28.393 1.00 78.25 209 ALA A CA 1
ATOM 1624 C C . ALA A 1 209 ? 23.233 10.395 -27.506 1.00 78.25 209 ALA A C 1
ATOM 1626 O O . ALA A 1 209 ? 23.401 10.353 -26.289 1.00 78.25 209 ALA A O 1
ATOM 1627 N N . SER A 1 210 ? 22.585 11.415 -28.087 1.00 77.75 210 SER A N 1
ATOM 1628 C CA . SER A 1 210 ? 21.988 12.525 -27.320 1.00 77.75 210 SER A CA 1
ATOM 1629 C C . SER A 1 210 ? 20.737 12.122 -26.520 1.00 77.75 210 SER A C 1
ATOM 1631 O O . SER A 1 210 ? 20.450 12.695 -25.467 1.00 77.75 210 SER A O 1
ATOM 1633 N N . TYR A 1 211 ? 20.021 11.080 -26.949 1.00 78.81 211 TYR A N 1
ATOM 1634 C CA . TYR A 1 211 ? 18.921 10.512 -26.165 1.00 78.81 211 TYR A CA 1
ATOM 1635 C C . TYR A 1 211 ? 19.394 9.636 -25.018 1.00 78.81 211 TYR A C 1
ATOM 1637 O O . TYR A 1 211 ? 18.718 9.571 -23.997 1.00 78.81 211 TYR A O 1
ATOM 1645 N N . GLU A 1 212 ? 20.569 9.018 -25.120 1.00 75.19 212 GLU A N 1
ATOM 1646 C CA . GLU A 1 212 ? 21.139 8.279 -23.995 1.00 75.19 212 GLU A CA 1
ATOM 1647 C C . GLU A 1 212 ? 21.430 9.203 -22.801 1.00 75.19 212 GLU A C 1
ATOM 1649 O O . GLU A 1 212 ? 21.209 8.831 -21.646 1.00 75.19 212 GLU A O 1
ATOM 1654 N N . THR A 1 213 ? 21.859 10.442 -23.064 1.00 81.56 213 THR A N 1
ATOM 1655 C CA . THR A 1 213 ? 21.997 11.461 -22.016 1.00 81.56 213 THR A CA 1
ATOM 1656 C C . THR A 1 213 ? 20.648 11.876 -21.430 1.00 81.56 213 THR A C 1
ATOM 1658 O O . THR A 1 213 ? 20.514 11.920 -20.208 1.00 81.56 213 THR A O 1
ATOM 1661 N N . LEU A 1 214 ? 19.628 12.085 -22.270 1.00 78.44 214 LEU A N 1
ATOM 1662 C CA . LEU A 1 214 ? 18.280 12.448 -21.822 1.00 78.44 214 LEU A CA 1
ATOM 1663 C C . LEU A 1 214 ? 17.627 11.326 -20.995 1.00 78.44 214 LEU A C 1
ATOM 1665 O O . LEU A 1 214 ? 17.003 11.590 -19.970 1.00 78.44 214 LEU A O 1
ATOM 1669 N N . LYS A 1 215 ? 17.847 10.065 -21.383 1.00 78.19 215 LYS A N 1
ATOM 1670 C CA . LYS A 1 215 ? 17.416 8.876 -20.639 1.00 78.19 215 LYS A CA 1
ATOM 1671 C C . LYS A 1 215 ? 18.034 8.838 -19.241 1.00 78.19 215 LYS A C 1
ATOM 1673 O O . LYS A 1 215 ? 17.302 8.707 -18.268 1.00 78.19 215 LYS A O 1
ATOM 1678 N N . LYS A 1 216 ? 19.353 9.030 -19.122 1.00 80.69 216 LYS A N 1
ATOM 1679 C CA . LYS A 1 216 ? 20.039 9.082 -17.815 1.00 80.69 216 LYS A CA 1
ATOM 1680 C C . LYS A 1 216 ? 19.530 10.230 -16.939 1.00 80.69 216 LYS A C 1
ATOM 1682 O O . LYS A 1 216 ? 19.488 10.119 -15.716 1.00 80.69 216 LYS A O 1
ATOM 1687 N N . GLU A 1 217 ? 19.154 11.356 -17.539 1.00 79.81 217 GLU A N 1
ATOM 1688 C CA . GLU A 1 217 ? 18.551 12.475 -16.810 1.00 79.81 217 GLU A CA 1
ATOM 1689 C C . GLU A 1 217 ? 17.116 12.203 -16.352 1.00 79.81 217 GLU A C 1
ATOM 1691 O O . GLU A 1 217 ? 16.740 12.669 -15.272 1.00 79.81 217 GLU A O 1
ATOM 1696 N N . ALA A 1 218 ? 16.336 11.461 -17.141 1.00 75.50 218 ALA A N 1
ATOM 1697 C CA . ALA A 1 218 ? 15.007 10.988 -16.766 1.00 75.50 218 ALA A CA 1
ATOM 1698 C C . ALA A 1 218 ? 15.087 9.944 -15.640 1.00 75.50 218 ALA A C 1
ATOM 1700 O O . ALA A 1 218 ? 14.374 10.069 -14.649 1.00 75.50 218 ALA A O 1
ATOM 1701 N N . GLU A 1 219 ? 16.022 8.993 -15.728 1.00 73.94 219 GLU A N 1
ATOM 1702 C CA . GLU A 1 219 ? 16.292 7.992 -14.684 1.00 73.94 219 GLU A CA 1
ATOM 1703 C C . GLU A 1 219 ? 16.670 8.660 -13.359 1.00 73.94 219 GLU A C 1
ATOM 1705 O O . GLU A 1 219 ? 16.021 8.420 -12.345 1.00 73.94 219 GLU A O 1
ATOM 1710 N N . ARG A 1 220 ? 17.619 9.608 -13.365 1.00 79.06 220 ARG A N 1
ATOM 1711 C CA . ARG A 1 220 ? 17.957 10.368 -12.146 1.00 79.06 220 ARG A CA 1
ATOM 1712 C C . ARG A 1 220 ? 16.792 11.188 -11.596 1.00 79.06 220 ARG A C 1
ATOM 1714 O O . ARG A 1 220 ? 16.743 11.450 -10.396 1.00 79.06 220 ARG A O 1
ATOM 1721 N N . ALA A 1 221 ? 15.903 11.687 -12.453 1.00 77.81 221 ALA A N 1
ATOM 1722 C CA . ALA A 1 221 ? 14.729 12.428 -12.001 1.00 77.81 221 ALA A CA 1
ATOM 1723 C C . ALA A 1 221 ? 13.708 11.499 -11.329 1.00 77.81 221 ALA A C 1
ATOM 1725 O O . ALA A 1 221 ? 13.169 11.861 -10.285 1.00 77.81 221 ALA A O 1
ATOM 1726 N N . ALA A 1 222 ? 13.515 10.294 -11.869 1.00 76.69 222 ALA A N 1
ATOM 1727 C CA . ALA A 1 222 ? 12.698 9.256 -11.254 1.00 76.69 222 ALA A CA 1
ATOM 1728 C C . ALA A 1 222 ? 13.304 8.757 -9.930 1.00 76.69 222 ALA A C 1
ATOM 1730 O O . ALA A 1 222 ? 12.585 8.639 -8.945 1.00 76.69 222 ALA A O 1
ATOM 1731 N N . GLU A 1 223 ? 14.623 8.556 -9.855 1.00 77.81 223 GLU A N 1
ATOM 1732 C CA . GLU A 1 223 ? 15.317 8.195 -8.607 1.00 77.81 223 GLU A CA 1
ATOM 1733 C C . GLU A 1 223 ? 15.132 9.259 -7.520 1.00 77.81 223 GLU A C 1
ATOM 1735 O O . GLU A 1 223 ? 14.797 8.935 -6.385 1.00 77.81 223 GLU A O 1
ATOM 1740 N N . LYS A 1 224 ? 15.291 10.543 -7.867 1.00 78.25 224 LYS A N 1
ATOM 1741 C CA . LYS A 1 224 ? 15.047 11.651 -6.929 1.00 78.25 224 LYS A CA 1
ATOM 1742 C C . LYS A 1 224 ? 13.597 11.721 -6.471 1.00 78.25 224 LYS A C 1
ATOM 1744 O O . LYS A 1 224 ? 13.360 12.023 -5.311 1.00 78.25 224 LYS A O 1
ATOM 1749 N N . MET A 1 225 ? 12.645 11.462 -7.367 1.00 82.94 225 MET A N 1
ATOM 1750 C CA . MET A 1 225 ? 11.230 11.378 -7.015 1.00 82.94 225 MET A CA 1
ATOM 1751 C C . MET A 1 225 ? 10.993 10.241 -6.014 1.00 82.94 225 MET A C 1
ATOM 1753 O O . MET A 1 225 ? 10.348 10.463 -4.997 1.00 82.94 225 MET A O 1
ATOM 1757 N N . LEU A 1 226 ? 11.542 9.052 -6.270 1.00 74.88 226 LEU A N 1
ATOM 1758 C CA . LEU A 1 226 ? 11.391 7.884 -5.398 1.00 74.88 226 LEU A CA 1
ATOM 1759 C C . LEU A 1 226 ? 12.081 8.057 -4.038 1.00 74.88 226 LEU A C 1
ATOM 1761 O O . LEU A 1 226 ? 11.598 7.528 -3.048 1.00 74.88 226 LEU A O 1
ATOM 1765 N N . ALA A 1 227 ? 13.167 8.829 -3.972 1.00 76.19 227 ALA A N 1
ATOM 1766 C CA . ALA A 1 227 ? 13.879 9.120 -2.728 1.00 76.19 227 ALA A CA 1
ATOM 1767 C C . ALA A 1 227 ? 13.136 10.085 -1.778 1.00 76.19 227 ALA A C 1
ATOM 1769 O O . ALA A 1 227 ? 13.581 10.276 -0.652 1.00 76.19 227 ALA A O 1
ATOM 1770 N N . LEU A 1 228 ? 12.034 10.716 -2.208 1.00 72.50 228 LEU A N 1
ATOM 1771 C CA . LEU A 1 228 ? 11.209 11.602 -1.365 1.00 72.50 228 LEU A CA 1
ATOM 1772 C C . LEU A 1 228 ? 10.191 10.844 -0.493 1.00 72.50 228 LEU A C 1
ATOM 1774 O O . LEU A 1 228 ? 9.329 11.460 0.146 1.00 72.50 228 LEU A O 1
ATOM 1778 N N . ASP A 1 229 ? 10.239 9.517 -0.511 1.00 66.44 229 ASP A N 1
ATOM 1779 C CA . ASP A 1 229 ? 9.259 8.662 0.138 1.00 66.44 229 ASP A CA 1
ATOM 1780 C C . ASP A 1 229 ? 9.969 7.421 0.709 1.00 66.44 229 ASP A C 1
ATOM 1782 O O . ASP A 1 229 ? 10.359 6.519 -0.030 1.00 66.44 229 ASP A O 1
ATOM 1786 N N . ASP A 1 230 ? 10.154 7.369 2.033 1.00 56.78 230 ASP A N 1
ATOM 1787 C CA . ASP A 1 230 ? 10.763 6.216 2.727 1.00 56.78 230 ASP A CA 1
ATOM 1788 C C . ASP A 1 230 ? 9.861 4.963 2.677 1.00 56.78 230 ASP A C 1
ATOM 1790 O O . ASP A 1 230 ? 10.296 3.856 2.990 1.00 56.78 230 ASP A O 1
ATOM 1794 N N . ASN A 1 231 ? 8.602 5.128 2.252 1.00 50.09 231 ASN A N 1
ATOM 1795 C CA . ASN A 1 231 ? 7.556 4.110 2.229 1.00 50.09 231 ASN A CA 1
ATOM 1796 C C . ASN A 1 231 ? 6.950 3.912 0.832 1.00 50.09 231 ASN A C 1
ATOM 1798 O O . ASN A 1 231 ? 5.768 3.584 0.727 1.00 50.09 231 ASN A O 1
ATOM 1802 N N . VAL A 1 232 ? 7.720 4.059 -0.259 1.00 43.91 232 VAL A N 1
ATOM 1803 C CA . VAL A 1 232 ? 7.236 3.586 -1.569 1.00 43.91 232 VAL A CA 1
ATOM 1804 C C . VAL A 1 232 ? 6.921 2.094 -1.438 1.00 43.91 232 VAL A C 1
ATOM 1806 O O . VAL A 1 232 ? 7.845 1.296 -1.245 1.00 43.91 232 VAL A O 1
ATOM 1809 N N . PRO A 1 233 ? 5.655 1.659 -1.582 1.00 42.97 233 PRO A N 1
ATOM 1810 C CA . PRO A 1 233 ? 5.362 0.244 -1.636 1.00 42.97 233 PRO A CA 1
ATOM 1811 C C . PRO A 1 233 ? 6.107 -0.313 -2.851 1.00 42.97 233 PRO A C 1
ATOM 1813 O O . PRO A 1 233 ? 5.773 0.005 -3.997 1.00 42.97 233 PRO A O 1
ATOM 1816 N N . GLN A 1 234 ? 7.119 -1.158 -2.618 1.00 42.38 234 GLN A N 1
ATOM 1817 C CA . GLN A 1 234 ? 7.846 -1.858 -3.689 1.00 42.38 234 GLN A CA 1
ATOM 1818 C C . GLN A 1 234 ? 6.896 -2.621 -4.628 1.00 42.38 234 GLN A C 1
ATOM 1820 O O . GLN A 1 234 ? 7.257 -2.961 -5.750 1.00 42.38 234 GLN A O 1
ATOM 1825 N N . THR A 1 235 ? 5.647 -2.832 -4.214 1.00 41.72 235 THR A N 1
ATOM 1826 C CA . THR A 1 235 ? 4.560 -3.392 -5.014 1.00 41.72 235 THR A CA 1
ATOM 1827 C C . THR A 1 235 ? 4.222 -2.580 -6.273 1.00 41.72 235 THR A C 1
ATOM 1829 O O . THR A 1 235 ? 3.831 -3.190 -7.267 1.00 41.72 235 THR A O 1
ATOM 1832 N N . LYS A 1 236 ? 4.425 -1.249 -6.312 1.00 39.03 236 LYS A N 1
ATOM 1833 C CA . LYS A 1 236 ? 4.231 -0.461 -7.553 1.00 39.03 236 LYS A CA 1
ATOM 1834 C C . LYS A 1 236 ? 5.442 -0.477 -8.487 1.00 39.03 236 LYS A C 1
ATOM 1836 O O . LYS A 1 236 ? 5.263 -0.366 -9.696 1.00 39.03 236 LYS A O 1
ATOM 1841 N N . ILE A 1 237 ? 6.648 -0.681 -7.958 1.00 42.59 237 ILE A N 1
ATOM 1842 C CA . ILE A 1 237 ? 7.859 -0.850 -8.774 1.00 42.59 237 ILE A CA 1
ATOM 1843 C C . ILE A 1 237 ? 7.931 -2.282 -9.329 1.00 42.59 237 ILE A C 1
ATOM 1845 O O . ILE A 1 237 ? 8.361 -2.465 -10.460 1.00 42.59 237 ILE A O 1
ATOM 1849 N N . ASN A 1 238 ? 7.416 -3.288 -8.613 1.00 43.22 238 ASN A N 1
ATOM 1850 C CA . ASN A 1 238 ? 7.532 -4.703 -8.994 1.00 43.22 238 ASN A CA 1
ATOM 1851 C C . ASN A 1 238 ? 6.549 -5.204 -10.065 1.00 43.22 238 ASN A C 1
ATOM 1853 O O . ASN A 1 238 ? 6.740 -6.310 -10.568 1.00 43.22 238 ASN A O 1
ATOM 1857 N N . ARG A 1 239 ? 5.551 -4.414 -10.492 1.00 42.03 239 ARG A N 1
ATOM 1858 C CA . ARG A 1 239 ? 4.759 -4.766 -11.691 1.00 42.03 239 ARG A CA 1
ATOM 1859 C C . ARG A 1 239 ? 5.498 -4.483 -13.004 1.00 42.03 239 ARG A C 1
ATOM 1861 O O . ARG A 1 239 ? 5.219 -5.132 -14.005 1.00 42.03 239 ARG A O 1
ATOM 1868 N N . CYS A 1 240 ? 6.465 -3.564 -13.005 1.00 47.81 240 CYS A N 1
ATOM 1869 C CA . CYS A 1 240 ? 7.169 -3.153 -14.222 1.00 47.81 240 CYS A CA 1
ATOM 1870 C C . CYS A 1 240 ? 8.256 -4.133 -14.716 1.00 47.81 240 CYS A C 1
ATOM 1872 O O . CYS A 1 240 ? 8.361 -4.291 -15.926 1.00 47.81 240 CYS A O 1
ATOM 1874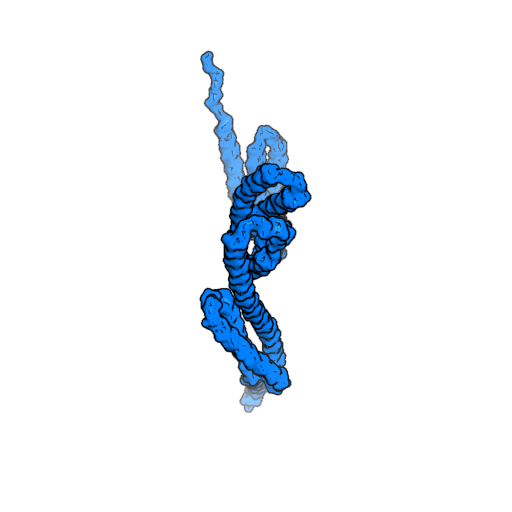 N N . PRO A 1 241 ? 9.062 -4.821 -13.877 1.00 56.75 241 PRO A N 1
ATOM 1875 C CA . PRO A 1 241 ? 10.122 -5.709 -14.353 1.00 56.75 241 PRO A CA 1
ATOM 1876 C C . PRO A 1 241 ? 9.598 -6.907 -15.138 1.00 56.75 241 PRO A C 1
ATOM 1878 O O . PRO A 1 241 ? 10.163 -7.229 -16.177 1.00 56.75 241 PRO A O 1
ATOM 1881 N N . LEU A 1 242 ? 8.514 -7.540 -14.674 1.00 60.34 242 LEU A N 1
ATOM 1882 C CA . LEU A 1 242 ? 7.933 -8.697 -15.354 1.00 60.34 242 LEU A CA 1
ATOM 1883 C C . LEU A 1 242 ? 7.329 -8.284 -16.700 1.00 60.34 242 LEU A C 1
ATOM 1885 O O . LEU A 1 242 ? 7.705 -8.841 -17.723 1.00 60.34 242 LEU A O 1
ATOM 1889 N N . GLN A 1 243 ? 6.519 -7.221 -16.707 1.00 65.06 243 GLN A N 1
ATOM 1890 C CA . GLN A 1 243 ? 5.942 -6.649 -17.925 1.00 65.06 243 GLN A CA 1
ATOM 1891 C C . GLN A 1 243 ? 7.032 -6.202 -18.916 1.00 65.06 243 GLN A C 1
ATOM 1893 O O . GLN A 1 243 ? 6.919 -6.405 -20.120 1.00 65.06 243 GLN A O 1
ATOM 1898 N N . ASN A 1 244 ? 8.128 -5.618 -18.424 1.00 68.75 244 ASN A N 1
ATOM 1899 C CA . ASN A 1 244 ? 9.259 -5.214 -19.256 1.00 68.75 244 ASN A CA 1
ATOM 1900 C C . ASN A 1 244 ? 10.008 -6.421 -19.826 1.00 68.75 244 ASN A C 1
ATOM 1902 O O . ASN A 1 244 ? 10.411 -6.376 -20.985 1.00 68.75 244 ASN A O 1
ATOM 1906 N N . LEU A 1 245 ? 10.186 -7.493 -19.049 1.00 67.56 245 LEU A N 1
ATOM 1907 C CA . LEU A 1 245 ? 10.780 -8.743 -19.528 1.00 67.56 245 LEU A CA 1
ATOM 1908 C C . LEU A 1 245 ? 9.872 -9.444 -20.543 1.00 67.56 245 LEU A C 1
ATOM 1910 O O . LEU A 1 245 ? 10.381 -9.942 -21.541 1.00 67.56 245 LEU A O 1
ATOM 1914 N N . GLU A 1 246 ? 8.556 -9.433 -20.339 1.00 73.81 246 GLU A N 1
ATOM 1915 C CA . GLU A 1 246 ? 7.559 -9.942 -21.289 1.00 73.81 246 GLU A CA 1
ATOM 1916 C C . GLU A 1 246 ? 7.593 -9.152 -22.602 1.00 73.81 246 GLU A C 1
ATOM 1918 O O . GLU A 1 246 ? 7.719 -9.744 -23.672 1.00 73.81 246 GLU A O 1
ATOM 1923 N N . ASN A 1 247 ? 7.613 -7.819 -22.529 1.00 73.62 247 ASN A N 1
ATOM 1924 C CA . ASN A 1 247 ? 7.716 -6.941 -23.698 1.00 73.62 247 ASN A CA 1
ATOM 1925 C C . ASN A 1 247 ? 9.067 -7.093 -24.425 1.00 73.62 247 ASN A C 1
ATOM 1927 O O . ASN A 1 247 ? 9.141 -7.025 -25.653 1.00 73.62 247 ASN A O 1
ATOM 1931 N N . LEU A 1 248 ? 10.167 -7.277 -23.685 1.00 70.12 248 LEU A N 1
ATOM 1932 C CA . LEU A 1 248 ? 11.490 -7.537 -24.262 1.00 70.12 248 LEU A CA 1
ATOM 1933 C C . LEU A 1 248 ? 11.553 -8.922 -24.905 1.00 70.12 248 LEU A C 1
ATOM 1935 O O . LEU A 1 248 ? 12.106 -9.059 -25.992 1.00 70.12 248 LEU A O 1
ATOM 1939 N N . LEU A 1 249 ? 10.959 -9.933 -24.273 1.00 75.19 249 LEU A N 1
ATOM 1940 C CA . LEU A 1 249 ? 10.819 -11.267 -24.838 1.00 75.19 249 LEU A CA 1
ATOM 1941 C C . LEU A 1 249 ? 9.980 -11.231 -26.116 1.00 75.19 249 LEU A C 1
ATOM 1943 O O . LEU A 1 249 ? 10.343 -11.899 -27.081 1.00 75.19 249 LEU A O 1
ATOM 1947 N N . GLU A 1 250 ? 8.896 -10.459 -26.147 1.00 77.69 250 GLU A N 1
ATOM 1948 C CA . GLU A 1 250 ? 8.059 -10.277 -27.331 1.00 77.69 250 GLU A CA 1
ATOM 1949 C C . GLU A 1 250 ? 8.859 -9.638 -28.470 1.00 77.69 250 GLU A C 1
ATOM 1951 O O . GLU A 1 250 ? 8.855 -10.172 -29.577 1.00 77.69 250 GLU A O 1
ATOM 1956 N N . LYS A 1 251 ? 9.645 -8.590 -28.190 1.00 74.50 251 LYS A N 1
ATOM 1957 C CA . LYS A 1 251 ? 10.557 -7.941 -29.157 1.00 74.50 251 LYS A CA 1
ATOM 1958 C C . LYS A 1 251 ? 11.694 -8.844 -29.637 1.00 74.50 251 LYS A C 1
ATOM 1960 O O . LYS A 1 251 ? 12.111 -8.758 -30.784 1.00 74.50 251 LYS A O 1
ATOM 1965 N N . ILE A 1 252 ? 12.215 -9.707 -28.765 1.00 69.06 252 ILE A N 1
ATOM 1966 C CA . ILE A 1 252 ? 13.245 -10.692 -29.119 1.00 69.06 252 ILE A CA 1
ATOM 1967 C C . ILE A 1 252 ? 12.629 -11.856 -29.898 1.00 69.06 252 ILE A C 1
ATOM 1969 O O . ILE A 1 252 ? 13.317 -12.452 -30.723 1.00 69.06 252 ILE A O 1
ATOM 1973 N N . SER A 1 253 ? 11.365 -12.201 -29.642 1.00 69.31 253 SER A N 1
ATOM 1974 C CA . SER A 1 253 ? 10.654 -13.312 -30.287 1.00 69.31 253 SER A CA 1
ATOM 1975 C C . SER A 1 253 ? 10.081 -12.922 -31.650 1.00 69.31 253 SER A C 1
ATOM 1977 O O . SER A 1 253 ? 10.114 -13.751 -32.562 1.00 69.31 253 SER A O 1
ATOM 1979 N N . SER A 1 254 ? 9.622 -11.678 -31.811 1.00 67.94 254 SER A N 1
ATOM 1980 C CA . SER A 1 254 ? 9.209 -11.112 -33.098 1.00 67.94 254 SER A CA 1
ATOM 1981 C C . SER A 1 254 ? 10.412 -11.036 -34.046 1.00 67.94 254 SER A C 1
ATOM 1983 O O . SER A 1 254 ? 11.528 -10.684 -33.669 1.00 67.94 254 SER A O 1
ATOM 1985 N N . SER A 1 255 ? 10.215 -11.542 -35.262 1.00 55.06 255 SER A N 1
ATOM 1986 C CA . SER A 1 255 ? 11.298 -11.861 -36.192 1.00 55.06 255 SER A CA 1
ATOM 1987 C C . SER A 1 255 ? 11.903 -10.605 -36.815 1.00 55.06 255 SER A C 1
ATOM 1989 O O . SER A 1 255 ? 11.180 -9.713 -37.239 1.00 55.06 255 SER A O 1
ATOM 1991 N N . LEU A 1 256 ? 13.229 -10.609 -36.986 1.00 52.53 256 LEU A N 1
ATOM 1992 C CA . LEU A 1 256 ? 13.849 -10.005 -38.165 1.00 52.53 256 LEU A CA 1
ATOM 1993 C C . LEU A 1 256 ? 13.309 -10.786 -39.366 1.00 52.53 256 LEU A C 1
ATOM 1995 O O . LEU A 1 256 ? 13.732 -11.921 -39.599 1.00 52.53 256 LEU A O 1
ATOM 1999 N N . GLU A 1 257 ? 12.312 -10.247 -40.059 1.00 49.91 257 GLU A N 1
ATOM 2000 C CA . GLU A 1 257 ? 12.031 -10.684 -41.422 1.00 49.91 257 GLU A CA 1
ATOM 2001 C C . GLU A 1 257 ? 13.283 -10.356 -42.233 1.00 49.91 257 GLU A C 1
ATOM 2003 O O . GLU A 1 257 ? 13.695 -9.202 -42.338 1.00 49.91 257 GLU A O 1
ATOM 2008 N N . ILE A 1 258 ? 13.988 -11.394 -42.674 1.00 50.97 258 ILE A N 1
ATOM 2009 C CA . ILE A 1 258 ? 15.090 -11.202 -43.603 1.00 50.97 258 ILE A CA 1
ATOM 2010 C C . ILE A 1 258 ? 14.435 -10.956 -44.955 1.00 50.97 258 ILE A C 1
ATOM 2012 O O . ILE A 1 258 ? 13.785 -11.861 -45.476 1.00 50.97 258 ILE A O 1
ATOM 2016 N N . ASP A 1 259 ? 14.628 -9.760 -45.504 1.00 48.78 259 ASP A N 1
ATOM 2017 C CA . ASP A 1 259 ? 14.425 -9.511 -46.928 1.00 48.78 259 ASP A CA 1
ATOM 2018 C C . ASP A 1 259 ? 15.156 -10.599 -47.721 1.00 48.78 259 ASP A C 1
ATOM 2020 O O . ASP A 1 259 ? 16.364 -10.804 -47.540 1.00 48.78 259 ASP A O 1
ATOM 2024 N N . GLU A 1 260 ? 14.437 -11.300 -48.600 1.00 51.31 260 GLU A N 1
ATOM 2025 C CA . GLU A 1 260 ? 14.977 -12.375 -49.447 1.00 51.31 260 GLU A CA 1
ATOM 2026 C C . GLU A 1 260 ? 16.237 -11.929 -50.222 1.00 51.31 260 GLU A C 1
ATOM 2028 O O . GLU A 1 260 ? 17.094 -12.750 -50.556 1.00 51.31 260 GLU A O 1
ATOM 2033 N N . GLU A 1 261 ? 16.436 -10.622 -50.409 1.00 49.62 261 GLU A N 1
ATOM 2034 C CA . GLU A 1 261 ? 17.596 -10.014 -51.065 1.00 49.62 261 GLU A CA 1
ATOM 2035 C C . GLU A 1 261 ? 18.929 -10.184 -50.308 1.00 49.62 261 GLU A C 1
ATOM 2037 O O . GLU A 1 261 ? 19.989 -10.237 -50.943 1.00 49.62 261 GLU A O 1
ATOM 2042 N N . ALA A 1 262 ? 18.915 -10.373 -48.981 1.00 46.84 262 ALA A N 1
ATOM 2043 C CA . ALA A 1 262 ? 20.137 -10.573 -48.188 1.00 46.84 262 ALA A CA 1
ATOM 2044 C C . ALA A 1 262 ? 20.740 -11.985 -48.324 1.00 46.84 262 ALA A C 1
ATOM 2046 O O . ALA A 1 262 ? 21.863 -12.228 -47.877 1.00 46.84 262 ALA A O 1
ATOM 2047 N N . THR A 1 263 ? 20.021 -12.922 -48.953 1.00 50.34 263 THR A N 1
ATOM 2048 C CA . THR A 1 263 ? 20.510 -14.294 -49.177 1.00 50.34 263 THR A CA 1
ATOM 2049 C C . THR A 1 263 ? 21.349 -14.465 -50.444 1.00 50.34 263 THR A C 1
ATOM 2051 O O . THR A 1 263 ? 21.938 -15.526 -50.626 1.00 50.34 263 THR A O 1
ATOM 2054 N N . SER A 1 264 ? 21.488 -13.434 -51.291 1.00 50.88 264 SER A N 1
ATOM 2055 C CA . SER A 1 264 ? 22.197 -13.572 -52.576 1.00 50.88 264 SER A CA 1
ATOM 2056 C C . SER A 1 264 ? 23.713 -13.303 -52.554 1.00 50.88 264 SER A C 1
ATOM 2058 O O . SER A 1 264 ? 24.349 -13.383 -53.605 1.00 50.88 264 SER A O 1
ATOM 2060 N N . MET A 1 265 ? 24.336 -13.022 -51.399 1.00 52.41 265 MET A N 1
ATOM 2061 C CA . MET A 1 265 ? 25.789 -12.779 -51.327 1.00 52.41 265 MET A CA 1
ATOM 2062 C C . MET A 1 265 ? 26.538 -13.723 -50.362 1.00 52.41 265 MET A C 1
ATOM 2064 O O . MET A 1 265 ? 26.281 -13.747 -49.164 1.00 52.41 265 MET A O 1
ATOM 2068 N N . ASP A 1 266 ? 27.482 -14.469 -50.954 1.00 56.00 266 ASP A N 1
ATOM 2069 C CA . ASP A 1 266 ? 28.528 -15.369 -50.422 1.00 56.00 266 ASP A CA 1
ATOM 2070 C C . ASP A 1 266 ? 28.194 -16.186 -49.148 1.00 56.00 266 ASP A C 1
ATOM 2072 O O . ASP A 1 266 ? 28.342 -15.770 -47.996 1.00 56.00 266 ASP A O 1
ATOM 2076 N N . GLU A 1 267 ? 27.725 -17.413 -49.390 1.00 62.50 267 GLU A N 1
ATOM 2077 C CA . GLU A 1 267 ? 26.635 -18.044 -48.641 1.00 62.50 267 GLU A CA 1
ATOM 2078 C C . GLU A 1 267 ? 27.005 -18.909 -47.420 1.00 62.50 267 GLU A C 1
ATOM 2080 O O . GLU A 1 267 ? 26.089 -19.431 -46.782 1.00 62.50 267 GLU A O 1
ATOM 2085 N N . SER A 1 268 ? 28.279 -19.110 -47.052 1.00 60.78 268 SER A N 1
ATOM 2086 C CA . SER A 1 268 ? 28.610 -20.013 -45.922 1.00 60.78 268 SER A CA 1
ATOM 2087 C C . SER A 1 268 ? 28.884 -19.288 -44.602 1.00 60.78 268 SER A C 1
ATOM 2089 O O . SER A 1 268 ? 28.276 -19.621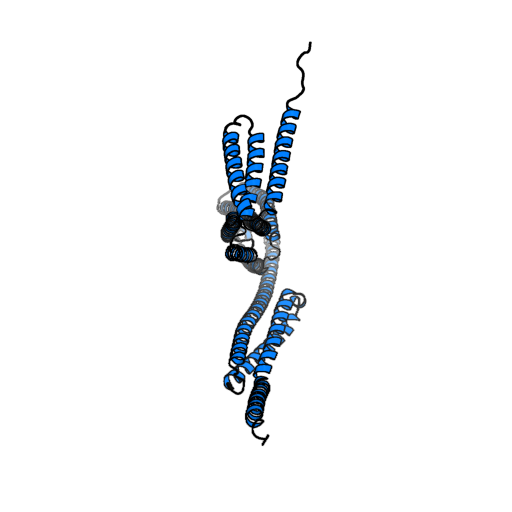 -43.587 1.00 60.78 268 SER A O 1
ATOM 2091 N N . PHE A 1 269 ? 29.734 -18.258 -44.594 1.00 64.56 269 PHE A N 1
ATOM 2092 C CA . PHE A 1 269 ?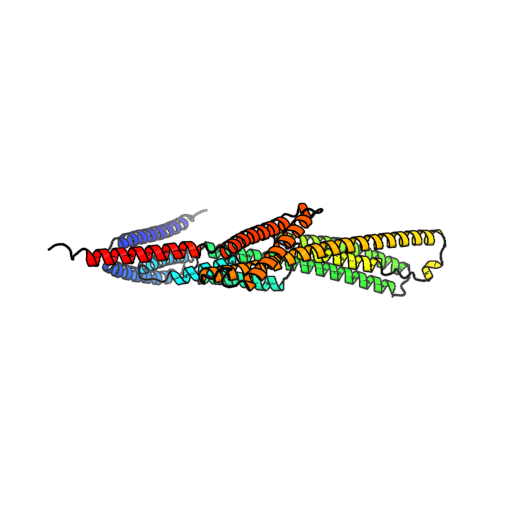 30.122 -17.558 -43.364 1.00 64.56 269 PHE A CA 1
ATOM 2093 C C . PHE A 1 269 ? 28.999 -16.674 -42.803 1.00 64.56 269 PHE A C 1
ATOM 2095 O O . PHE A 1 269 ? 28.794 -16.617 -41.587 1.00 64.56 269 PHE A O 1
ATOM 2102 N N . VAL A 1 270 ? 28.249 -16.006 -43.686 1.00 68.12 270 VAL A N 1
ATOM 2103 C CA . VAL A 1 270 ? 27.090 -15.179 -43.315 1.00 68.12 270 VAL A CA 1
ATOM 2104 C C . VAL A 1 270 ? 25.957 -16.063 -42.796 1.00 68.12 270 VAL A C 1
ATOM 2106 O O . VAL A 1 270 ? 25.381 -15.772 -41.749 1.00 68.12 270 VAL A O 1
ATOM 2109 N N . ARG A 1 271 ? 25.706 -17.201 -43.456 1.00 69.12 271 ARG A N 1
ATOM 2110 C CA . ARG A 1 271 ? 24.703 -18.191 -43.041 1.00 69.12 271 ARG A CA 1
ATOM 2111 C C . ARG A 1 271 ? 25.055 -18.843 -41.704 1.00 69.12 271 ARG A C 1
ATOM 2113 O O . ARG A 1 271 ? 24.183 -18.963 -40.850 1.00 69.12 271 ARG A O 1
ATOM 2120 N N . ASP A 1 272 ? 26.322 -19.196 -41.489 1.00 74.94 272 ASP A N 1
ATOM 2121 C CA . ASP A 1 272 ? 26.805 -19.770 -40.226 1.00 74.94 272 ASP A CA 1
ATOM 2122 C C . ASP A 1 272 ? 26.774 -18.743 -39.077 1.00 74.94 272 ASP A C 1
ATOM 2124 O O . ASP A 1 272 ? 26.331 -19.041 -37.968 1.00 74.94 272 ASP A O 1
ATOM 2128 N N . SER A 1 273 ? 27.152 -17.487 -39.338 1.00 74.44 273 SER A N 1
ATOM 2129 C CA . SER A 1 273 ? 27.032 -16.411 -38.342 1.00 74.44 273 SER A CA 1
ATOM 2130 C C . SER A 1 273 ? 25.578 -16.073 -38.011 1.00 74.44 273 SER A C 1
ATOM 2132 O O . SER A 1 273 ? 25.261 -15.878 -36.838 1.00 74.44 273 SER A O 1
ATOM 2134 N N . TYR A 1 274 ? 24.680 -16.075 -39.000 1.00 74.69 274 TYR A N 1
ATOM 2135 C CA . TYR A 1 274 ? 23.245 -15.896 -38.776 1.00 74.69 274 TYR A CA 1
ATOM 2136 C C . TYR A 1 274 ? 22.642 -17.068 -37.992 1.00 74.69 274 TYR A C 1
ATOM 2138 O O . TYR A 1 274 ? 21.890 -16.854 -37.043 1.00 74.69 274 TYR A O 1
ATOM 2146 N N . ALA A 1 275 ? 23.021 -18.308 -38.318 1.00 75.62 275 ALA A N 1
ATOM 2147 C CA . ALA A 1 275 ? 22.596 -19.492 -37.578 1.00 75.62 275 ALA A CA 1
ATOM 2148 C C . ALA A 1 275 ? 23.042 -19.429 -36.107 1.00 75.62 275 ALA A C 1
ATOM 2150 O O . ALA A 1 275 ? 22.223 -19.645 -35.213 1.00 75.62 275 ALA A O 1
ATOM 2151 N N . ARG A 1 276 ? 24.301 -19.047 -35.839 1.00 78.94 276 ARG A N 1
ATOM 2152 C CA . ARG A 1 276 ? 24.808 -18.833 -34.470 1.00 78.94 276 ARG A CA 1
ATOM 2153 C C . ARG A 1 276 ? 24.074 -17.713 -33.734 1.00 78.94 276 ARG A C 1
ATOM 2155 O O . ARG A 1 276 ? 23.771 -17.866 -32.551 1.00 78.94 276 ARG A O 1
ATOM 2162 N N . LEU A 1 277 ? 23.770 -16.606 -34.412 1.00 78.38 277 LEU A N 1
ATOM 2163 C CA . LEU A 1 277 ? 23.023 -15.492 -33.825 1.00 78.38 277 LEU A CA 1
ATOM 2164 C C . LEU A 1 277 ? 21.583 -15.898 -33.483 1.00 78.38 277 LEU A C 1
ATOM 2166 O O . LEU A 1 277 ? 21.104 -15.593 -32.393 1.00 78.38 277 LEU A O 1
ATOM 2170 N N . ASN A 1 278 ? 20.910 -16.627 -34.374 1.00 78.12 278 ASN A N 1
ATOM 2171 C CA . ASN A 1 278 ? 19.539 -17.087 -34.157 1.00 78.12 278 ASN A CA 1
ATOM 2172 C C . ASN A 1 278 ? 19.460 -18.162 -33.059 1.00 78.12 278 ASN A C 1
ATOM 2174 O O . ASN A 1 278 ? 18.516 -18.174 -32.273 1.00 78.12 278 ASN A O 1
ATOM 2178 N N . GLU A 1 279 ? 20.474 -19.023 -32.954 1.00 80.06 279 GLU A N 1
ATOM 2179 C CA . GLU A 1 279 ? 20.614 -19.983 -31.856 1.00 80.06 279 GLU A CA 1
ATOM 2180 C C . GLU A 1 279 ? 20.847 -19.277 -30.510 1.00 80.06 279 GLU A C 1
ATOM 2182 O O . GLU A 1 279 ? 20.179 -19.586 -29.523 1.00 80.06 279 GLU A O 1
ATOM 2187 N N . SER A 1 280 ? 21.731 -18.273 -30.470 1.00 79.31 280 SER A N 1
ATOM 2188 C CA . SER A 1 280 ? 21.938 -17.431 -29.282 1.00 79.31 280 SER A CA 1
ATOM 2189 C C . SER A 1 280 ? 20.648 -16.709 -28.870 1.00 79.31 280 SER A C 1
ATOM 2191 O O . SER A 1 280 ? 20.277 -16.713 -27.696 1.00 79.31 280 SER A O 1
ATOM 2193 N N . ARG A 1 281 ? 19.903 -16.170 -29.846 1.00 76.75 281 ARG A N 1
ATOM 2194 C CA . ARG A 1 281 ? 18.598 -15.529 -29.632 1.00 76.75 281 ARG A CA 1
ATOM 2195 C C . ARG A 1 281 ? 17.580 -16.497 -29.036 1.00 76.75 281 ARG A C 1
ATOM 2197 O O . ARG A 1 281 ? 16.899 -16.128 -28.085 1.00 76.75 281 ARG A O 1
ATOM 2204 N N . ARG A 1 282 ? 17.477 -17.723 -29.565 1.00 80.25 282 ARG A N 1
ATOM 2205 C CA . ARG A 1 282 ? 16.567 -18.749 -29.029 1.00 80.25 282 ARG A CA 1
ATOM 2206 C C . ARG A 1 282 ? 16.904 -19.097 -27.589 1.00 80.25 282 ARG A C 1
ATOM 2208 O O . ARG A 1 282 ? 16.020 -19.023 -26.748 1.00 80.25 282 ARG A O 1
ATOM 2215 N N . ARG A 1 283 ? 18.176 -19.368 -27.288 1.00 82.88 283 ARG A N 1
ATOM 2216 C CA . ARG A 1 283 ? 18.613 -19.660 -25.913 1.00 82.88 283 ARG A CA 1
ATOM 2217 C C . ARG A 1 283 ? 18.315 -18.511 -24.959 1.00 82.88 283 ARG A C 1
ATOM 2219 O O . ARG A 1 283 ? 17.856 -18.749 -23.849 1.00 82.88 283 ARG A O 1
ATOM 2226 N N . LEU A 1 284 ? 18.536 -17.270 -25.395 1.00 81.12 284 LEU A N 1
ATOM 2227 C CA . LEU A 1 284 ? 18.203 -16.089 -24.602 1.00 81.12 284 LEU A CA 1
ATOM 2228 C C . LEU A 1 284 ? 16.690 -15.958 -24.380 1.00 81.12 284 LEU A C 1
ATOM 2230 O O . LEU A 1 284 ? 16.262 -15.658 -23.268 1.00 81.12 284 LEU A O 1
ATOM 2234 N N . ALA A 1 285 ? 15.877 -16.202 -25.409 1.00 77.62 285 ALA A N 1
ATOM 2235 C CA . ALA A 1 285 ? 14.422 -16.184 -25.298 1.00 77.62 285 ALA A CA 1
ATOM 2236 C C . ALA A 1 285 ? 13.907 -17.291 -24.363 1.00 77.62 285 ALA A C 1
ATOM 2238 O O . ALA A 1 285 ? 13.030 -17.033 -23.542 1.00 77.62 285 ALA A O 1
ATOM 2239 N N . ASP A 1 286 ? 14.473 -18.496 -24.442 1.00 82.50 286 ASP A N 1
ATOM 2240 C CA . ASP A 1 286 ? 14.120 -19.622 -23.575 1.00 82.50 286 ASP A CA 1
ATOM 2241 C C . ASP A 1 286 ? 14.488 -19.324 -22.114 1.00 82.50 286 ASP A C 1
ATOM 2243 O O . ASP A 1 286 ? 13.629 -19.423 -21.240 1.00 82.50 286 ASP A O 1
ATOM 2247 N N . ALA A 1 287 ? 15.708 -18.835 -21.861 1.00 82.88 287 ALA A N 1
ATOM 2248 C CA . ALA A 1 287 ? 16.148 -18.421 -20.527 1.00 82.88 287 ALA A CA 1
ATOM 2249 C C . ALA A 1 287 ? 15.299 -17.268 -19.960 1.00 82.88 287 ALA A C 1
ATOM 2251 O O . ALA A 1 287 ? 14.989 -17.233 -18.770 1.00 82.88 287 ALA A O 1
ATOM 2252 N N . THR A 1 288 ? 14.875 -16.330 -20.812 1.00 81.06 288 THR A N 1
ATOM 2253 C CA . THR A 1 288 ? 13.999 -15.224 -20.402 1.00 81.06 288 THR A CA 1
ATOM 2254 C C . THR A 1 288 ? 12.595 -15.731 -20.061 1.00 81.06 288 THR A C 1
ATOM 2256 O O . THR A 1 288 ? 12.034 -15.303 -19.055 1.00 81.06 288 THR A O 1
ATOM 2259 N N . ARG A 1 289 ? 12.035 -16.677 -20.833 1.00 83.69 289 ARG A N 1
ATOM 2260 C CA . ARG A 1 289 ? 10.740 -17.314 -20.515 1.00 83.69 289 ARG A CA 1
ATOM 2261 C C . ARG A 1 289 ? 10.779 -18.064 -19.194 1.00 83.69 289 ARG A C 1
ATOM 2263 O O . ARG A 1 289 ? 9.847 -17.939 -18.405 1.00 83.69 289 ARG A O 1
ATOM 2270 N N . GLU A 1 290 ? 11.844 -18.819 -18.953 1.00 88.62 290 GLU A N 1
ATOM 2271 C CA . GLU A 1 290 ? 12.038 -19.531 -17.692 1.00 88.62 290 GLU A CA 1
ATOM 2272 C C . GLU A 1 290 ? 12.103 -18.549 -16.519 1.00 88.62 290 GLU A C 1
ATOM 2274 O O . GLU A 1 290 ? 11.363 -18.698 -15.545 1.00 88.62 290 GLU A O 1
ATOM 2279 N N . ARG A 1 291 ? 12.875 -17.463 -16.665 1.00 86.44 291 ARG A N 1
ATOM 2280 C CA . ARG A 1 291 ? 12.969 -16.433 -15.628 1.00 86.44 291 ARG A CA 1
ATOM 2281 C C . ARG A 1 291 ? 11.643 -15.717 -15.371 1.00 86.44 291 ARG A C 1
ATOM 2283 O O . ARG A 1 291 ? 11.320 -15.451 -14.216 1.00 86.44 291 ARG A O 1
ATOM 2290 N N . ILE A 1 292 ? 10.870 -15.415 -16.415 1.00 83.12 292 ILE A N 1
ATOM 2291 C CA . ILE A 1 292 ? 9.520 -14.852 -16.268 1.00 83.12 292 ILE A CA 1
ATOM 2292 C C . ILE A 1 292 ? 8.640 -15.831 -15.491 1.00 83.12 292 ILE A C 1
ATOM 2294 O O . ILE A 1 292 ? 8.037 -15.435 -14.503 1.00 83.12 292 ILE A O 1
ATOM 2298 N N . ALA A 1 293 ? 8.622 -17.114 -15.860 1.00 86.12 293 ALA A N 1
ATOM 2299 C CA . ALA A 1 293 ? 7.801 -18.114 -15.181 1.00 86.12 293 ALA A CA 1
ATOM 2300 C C . ALA A 1 293 ? 8.162 -18.277 -13.692 1.00 86.12 293 ALA A C 1
ATOM 2302 O O . ALA A 1 293 ? 7.271 -18.427 -12.852 1.00 86.12 293 ALA A O 1
ATOM 2303 N N . GLU A 1 294 ? 9.452 -18.233 -13.347 1.00 85.75 294 GLU A N 1
ATOM 2304 C CA . GLU A 1 294 ? 9.914 -18.219 -11.954 1.00 85.75 294 GLU A CA 1
ATOM 2305 C C . GLU A 1 294 ? 9.420 -16.987 -11.194 1.00 85.75 294 GLU A C 1
ATOM 2307 O O . GLU A 1 294 ? 8.857 -17.119 -10.105 1.00 85.75 294 GLU A O 1
ATOM 2312 N N . LEU A 1 295 ? 9.608 -15.797 -11.769 1.00 85.56 295 LEU A N 1
ATOM 2313 C CA . LEU A 1 295 ? 9.207 -14.539 -11.145 1.00 85.56 295 LEU A CA 1
ATOM 2314 C C . LEU A 1 295 ? 7.685 -14.444 -10.994 1.00 85.56 295 LEU A C 1
ATOM 2316 O O . LEU A 1 295 ? 7.212 -14.068 -9.926 1.00 85.56 295 LEU A O 1
ATOM 2320 N N . SER A 1 296 ? 6.910 -14.844 -12.005 1.00 86.06 296 SER A N 1
ATOM 2321 C CA . SER A 1 296 ? 5.445 -14.898 -11.928 1.00 86.06 296 SER A CA 1
ATOM 2322 C C . SER A 1 296 ? 4.972 -15.831 -10.817 1.00 86.06 296 SER A C 1
ATOM 2324 O O . SER A 1 296 ? 4.034 -15.495 -10.096 1.00 86.06 296 SER A O 1
ATOM 2326 N N . ARG A 1 297 ? 5.631 -16.986 -10.639 1.00 88.69 297 ARG A N 1
ATOM 2327 C CA . ARG A 1 297 ? 5.319 -17.908 -9.538 1.00 88.69 297 ARG A CA 1
ATOM 2328 C C . ARG A 1 297 ? 5.626 -17.277 -8.182 1.00 88.69 297 ARG A C 1
ATOM 2330 O O . ARG A 1 297 ? 4.783 -17.329 -7.296 1.00 88.69 297 ARG A O 1
ATOM 2337 N N . ALA A 1 298 ? 6.782 -16.630 -8.041 1.00 86.50 298 ALA A N 1
ATOM 2338 C CA . ALA A 1 298 ? 7.149 -15.941 -6.806 1.00 86.50 298 ALA A CA 1
ATOM 2339 C C . ALA A 1 298 ? 6.171 -14.802 -6.461 1.00 86.50 298 ALA A C 1
ATOM 2341 O O . ALA A 1 298 ? 5.787 -14.655 -5.304 1.00 86.50 298 ALA A O 1
ATOM 2342 N N . VAL A 1 299 ? 5.724 -14.031 -7.459 1.00 86.19 299 VAL A N 1
ATOM 2343 C CA . VAL A 1 299 ? 4.698 -12.992 -7.276 1.00 86.19 299 VAL A CA 1
ATOM 2344 C C . VAL A 1 299 ? 3.379 -13.609 -6.812 1.00 86.19 299 VAL A C 1
ATOM 2346 O O . VAL A 1 299 ? 2.821 -13.144 -5.822 1.00 86.19 299 VAL A O 1
ATOM 2349 N N . ALA A 1 300 ? 2.915 -14.677 -7.464 1.00 88.00 300 ALA A N 1
ATOM 2350 C CA . ALA A 1 300 ? 1.678 -15.357 -7.084 1.00 88.00 300 ALA A CA 1
ATOM 2351 C C . ALA A 1 300 ? 1.733 -15.925 -5.653 1.00 88.00 300 ALA A C 1
ATOM 2353 O O . ALA A 1 300 ? 0.748 -15.844 -4.917 1.00 88.00 300 ALA A O 1
ATOM 2354 N N . ASP A 1 301 ? 2.883 -16.460 -5.234 1.00 88.75 301 ASP A N 1
ATOM 2355 C CA . ASP A 1 301 ? 3.092 -16.944 -3.867 1.00 88.75 301 ASP A CA 1
ATOM 2356 C C . ASP A 1 301 ? 3.010 -15.798 -2.843 1.00 88.75 301 ASP A C 1
ATOM 2358 O O . ASP A 1 301 ? 2.342 -15.931 -1.817 1.00 88.75 301 ASP A O 1
ATOM 2362 N N . CYS A 1 302 ? 3.629 -14.648 -3.136 1.00 88.56 302 CYS A N 1
ATOM 2363 C CA . CYS A 1 302 ? 3.537 -13.453 -2.293 1.00 88.56 302 CYS A CA 1
ATOM 2364 C C . CYS A 1 302 ? 2.101 -12.912 -2.212 1.00 88.56 302 CYS A C 1
ATOM 2366 O O . CYS A 1 302 ? 1.617 -12.606 -1.125 1.00 88.56 302 CYS A O 1
ATOM 2368 N N . GLU A 1 303 ? 1.391 -12.825 -3.339 1.00 89.06 303 GLU A N 1
ATOM 2369 C CA . GLU A 1 303 ? -0.012 -12.389 -3.368 1.00 89.06 303 GLU A CA 1
ATOM 2370 C C . GLU A 1 303 ? -0.916 -13.329 -2.562 1.00 89.06 303 GLU A C 1
ATOM 2372 O O . GLU A 1 303 ? -1.829 -12.879 -1.863 1.00 89.06 303 GLU A O 1
ATOM 2377 N N . ARG A 1 304 ? -0.647 -14.640 -2.612 1.00 92.56 304 ARG A N 1
ATOM 2378 C CA . ARG A 1 304 ? -1.360 -15.630 -1.801 1.00 92.56 304 ARG A CA 1
ATOM 2379 C C . ARG A 1 304 ? -1.132 -15.406 -0.308 1.00 92.56 304 ARG A C 1
ATOM 2381 O O . ARG A 1 304 ? -2.107 -15.452 0.441 1.00 92.56 304 ARG A O 1
ATOM 2388 N N . PHE A 1 305 ? 0.108 -15.158 0.112 1.00 93.44 305 PHE A N 1
ATOM 2389 C CA . PHE A 1 305 ? 0.428 -14.846 1.507 1.00 93.44 305 PHE A CA 1
ATOM 2390 C C . PHE A 1 305 ? -0.322 -13.596 1.989 1.00 93.44 305 PHE A C 1
ATOM 2392 O O . PHE A 1 305 ? -1.018 -13.653 3.001 1.00 93.44 305 PHE A O 1
ATOM 2399 N N . GLU A 1 306 ? -0.259 -12.495 1.233 1.00 91.81 306 GLU A N 1
ATOM 2400 C CA . GLU A 1 306 ? -0.951 -11.243 1.581 1.00 91.81 306 GLU A CA 1
ATOM 2401 C C . GLU A 1 306 ? -2.462 -11.450 1.709 1.00 91.81 306 GLU A C 1
ATOM 2403 O O . GLU A 1 306 ? -3.085 -10.980 2.662 1.00 91.81 306 GLU A O 1
ATOM 2408 N N . LYS A 1 307 ? -3.056 -12.217 0.786 1.00 94.25 307 LYS A N 1
ATOM 2409 C CA . LYS A 1 307 ? -4.474 -12.565 0.860 1.00 94.25 307 LYS A CA 1
ATOM 2410 C C . LYS A 1 307 ? -4.798 -13.359 2.126 1.00 94.25 307 LYS A C 1
ATOM 2412 O O . LYS A 1 307 ? -5.769 -13.040 2.801 1.00 94.25 307 LYS A O 1
ATOM 2417 N N . GLN A 1 308 ? -3.983 -14.355 2.475 1.00 94.81 308 GLN A N 1
ATOM 2418 C CA . GLN A 1 308 ? -4.176 -15.130 3.704 1.00 94.81 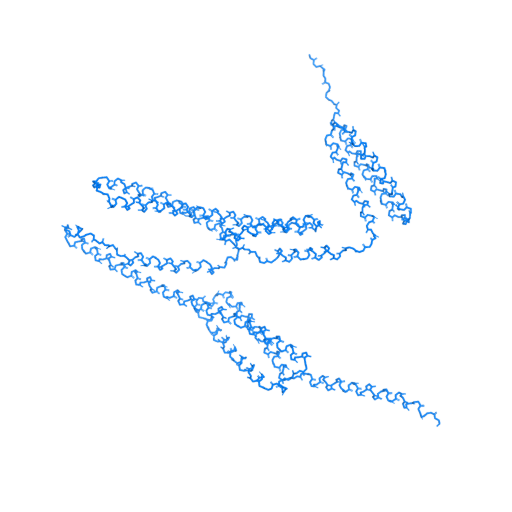308 GLN A CA 1
ATOM 2419 C C . GLN A 1 308 ? -4.062 -14.257 4.962 1.00 94.81 308 GLN A C 1
ATOM 2421 O O . GLN A 1 308 ? -4.824 -14.466 5.904 1.00 94.81 308 GLN A O 1
ATOM 2426 N N . MET A 1 309 ? -3.161 -13.268 4.981 1.00 95.56 309 MET A N 1
ATOM 2427 C CA . MET A 1 309 ? -3.054 -12.313 6.093 1.00 95.56 309 MET A CA 1
ATOM 2428 C C . MET A 1 309 ? -4.288 -11.411 6.198 1.00 95.56 309 MET A C 1
ATOM 2430 O O . MET A 1 309 ? -4.809 -11.221 7.297 1.00 95.56 309 MET A O 1
ATOM 2434 N N . ALA A 1 310 ? -4.793 -10.904 5.073 1.00 93.38 310 ALA A N 1
ATOM 2435 C CA . ALA A 1 310 ? -6.002 -10.082 5.047 1.00 93.38 310 ALA A CA 1
ATOM 2436 C C . ALA A 1 310 ? -7.248 -10.872 5.488 1.00 93.38 310 ALA A C 1
ATOM 2438 O O . ALA A 1 310 ? -7.998 -10.416 6.354 1.00 93.38 310 ALA A O 1
ATOM 2439 N N . ASP A 1 311 ? -7.430 -12.082 4.952 1.00 95.12 311 ASP A N 1
ATOM 2440 C CA . ASP A 1 311 ? -8.537 -12.975 5.312 1.00 95.12 311 ASP A CA 1
ATOM 2441 C C . ASP A 1 311 ? -8.494 -13.313 6.819 1.00 95.12 311 ASP A C 1
ATOM 2443 O O . ASP A 1 311 ? -9.526 -13.302 7.496 1.00 95.12 311 ASP A O 1
ATOM 2447 N N . MET A 1 312 ? -7.294 -13.534 7.372 1.00 95.88 312 MET A N 1
ATOM 2448 C CA . MET A 1 312 ? -7.086 -13.785 8.801 1.00 95.88 312 MET A CA 1
ATOM 2449 C C . MET A 1 312 ? -7.463 -12.577 9.662 1.00 95.88 312 MET A C 1
ATOM 2451 O O . MET A 1 312 ? -8.117 -12.739 10.690 1.00 95.88 312 MET A O 1
ATOM 2455 N N . GLN A 1 313 ? -7.071 -11.365 9.262 1.00 94.69 313 GLN A N 1
ATOM 2456 C CA . GLN A 1 313 ? -7.414 -10.132 9.981 1.00 94.69 313 GLN A CA 1
ATOM 2457 C C . GLN A 1 313 ? -8.920 -9.843 9.960 1.00 94.69 313 GLN A C 1
ATOM 2459 O O . GLN A 1 313 ? -9.498 -9.400 10.958 1.00 94.69 313 GLN A O 1
ATOM 2464 N N . GLN A 1 314 ? -9.579 -10.110 8.832 1.00 96.50 314 GLN A N 1
ATOM 2465 C CA . GLN A 1 314 ? -11.026 -9.966 8.727 1.00 96.50 314 GLN A CA 1
ATOM 2466 C C . GLN A 1 314 ? -11.744 -10.980 9.625 1.00 96.50 314 GLN A C 1
ATOM 2468 O O . GLN A 1 314 ? -12.645 -10.613 10.386 1.00 96.50 314 GLN A O 1
ATOM 2473 N N . TRP A 1 315 ? -11.321 -12.245 9.569 1.00 97.62 315 TRP A N 1
ATOM 2474 C CA . TRP A 1 315 ? -11.859 -13.304 10.418 1.00 97.62 315 TRP A CA 1
ATOM 2475 C C . TRP A 1 315 ? -11.633 -13.008 11.906 1.00 97.62 315 TRP A C 1
ATOM 2477 O O . TRP A 1 315 ? -12.570 -13.093 12.702 1.00 97.62 315 TRP A O 1
ATOM 2487 N N . SER A 1 316 ? -10.428 -12.576 12.286 1.00 96.81 316 SER A N 1
ATOM 2488 C CA . SER A 1 316 ? -10.081 -12.278 13.677 1.00 96.81 316 SER A CA 1
ATOM 2489 C C . SER A 1 316 ? -10.932 -11.141 14.248 1.00 96.81 316 SER A C 1
ATOM 2491 O O . SER A 1 316 ? -11.433 -11.239 15.370 1.00 96.81 316 SER A O 1
ATOM 2493 N N . SER A 1 317 ? -11.180 -10.099 13.452 1.00 96.38 317 SER A N 1
ATOM 2494 C CA . SER A 1 317 ? -12.042 -8.974 13.830 1.00 96.38 317 SER A CA 1
ATOM 2495 C C . SER A 1 317 ? -13.491 -9.412 14.054 1.00 96.38 317 SER A C 1
ATOM 2497 O O . SER A 1 317 ? -14.126 -9.011 15.038 1.00 96.38 317 SER A O 1
ATOM 2499 N N . HIS A 1 318 ? -14.009 -10.270 13.168 1.00 96.56 318 HIS A N 1
ATOM 2500 C CA . HIS A 1 318 ? -15.352 -10.830 13.292 1.00 96.56 318 HIS A CA 1
ATOM 2501 C C . HIS A 1 318 ? -15.491 -11.685 14.558 1.00 96.56 318 HIS A C 1
ATOM 2503 O O . HIS A 1 318 ? -16.383 -11.439 15.374 1.00 96.56 318 HIS A O 1
ATOM 2509 N N . VAL A 1 319 ? -14.576 -12.637 14.764 1.00 95.94 319 VAL A N 1
ATOM 2510 C CA . VAL A 1 319 ? -14.607 -13.549 15.915 1.00 95.94 319 VAL A CA 1
ATOM 2511 C C . VAL A 1 319 ? -14.387 -12.806 17.230 1.00 95.94 319 VAL A C 1
ATOM 2513 O O . VAL A 1 319 ? -15.089 -13.087 18.198 1.00 95.94 319 VAL A O 1
ATOM 2516 N N . SER A 1 320 ? -13.481 -11.823 17.282 1.00 95.69 320 SER A N 1
ATOM 2517 C CA . SER A 1 320 ? -13.286 -10.995 18.483 1.00 95.69 320 SER A CA 1
ATOM 2518 C C . SER A 1 320 ? -14.589 -10.307 18.890 1.00 95.69 320 SER A C 1
ATOM 2520 O O . SER A 1 320 ? -15.022 -10.426 20.035 1.00 95.69 320 SER A O 1
ATOM 2522 N N . SER A 1 321 ? -15.256 -9.665 17.925 1.00 95.31 321 SER A N 1
ATOM 2523 C CA . SER A 1 321 ? -16.522 -8.960 18.152 1.00 95.31 321 SER A CA 1
ATOM 2524 C C . SER A 1 321 ? -17.628 -9.913 18.606 1.00 95.31 321 SER A C 1
ATOM 2526 O O . SER A 1 321 ? -18.386 -9.597 19.523 1.00 95.31 321 SER A O 1
ATOM 2528 N N . LEU A 1 322 ? -17.703 -11.100 17.995 1.00 93.44 322 LEU A N 1
ATOM 2529 C CA . LEU A 1 322 ? -18.659 -12.136 18.375 1.00 93.44 322 LEU A CA 1
ATOM 2530 C C . LEU A 1 322 ? -18.416 -12.615 19.810 1.00 93.44 322 LEU A C 1
ATOM 2532 O O . LEU A 1 322 ? -19.357 -12.673 20.600 1.00 93.44 322 LEU A O 1
ATOM 2536 N N . LEU A 1 323 ? -17.170 -12.920 20.177 1.00 90.94 323 LEU A N 1
ATOM 2537 C CA . LEU A 1 323 ? -16.827 -13.382 21.524 1.00 90.94 323 LEU A CA 1
ATOM 2538 C C . LEU A 1 323 ? -17.073 -12.299 22.582 1.00 90.94 323 LEU A C 1
ATOM 2540 O O . LEU A 1 323 ? -17.588 -12.609 23.656 1.00 90.94 323 LEU A O 1
ATOM 2544 N N . ASP A 1 324 ? -16.780 -11.034 22.279 1.00 91.00 324 ASP A N 1
ATOM 2545 C CA . ASP A 1 324 ? -17.045 -9.910 23.184 1.00 91.00 324 ASP A CA 1
ATOM 2546 C C . ASP A 1 324 ? -18.562 -9.680 23.370 1.00 91.00 324 ASP A C 1
ATOM 2548 O O . ASP A 1 324 ? -19.033 -9.433 24.489 1.00 91.00 324 ASP A O 1
ATOM 2552 N N . LEU A 1 325 ? -19.362 -9.854 22.310 1.00 90.00 325 LEU A N 1
ATOM 2553 C CA . LEU A 1 325 ? -20.825 -9.821 22.396 1.00 90.00 325 LEU A CA 1
ATOM 2554 C C . LEU A 1 325 ? -21.369 -10.983 23.239 1.00 90.00 325 LEU A C 1
ATOM 2556 O O . LEU A 1 325 ? -22.235 -10.779 24.086 1.00 90.00 325 LEU A O 1
ATOM 2560 N N . ARG A 1 326 ? -20.848 -12.202 23.057 1.00 86.56 326 ARG A N 1
ATOM 2561 C CA . ARG A 1 326 ? -21.255 -13.371 23.858 1.00 86.56 326 ARG A CA 1
ATOM 2562 C C . ARG A 1 326 ? -20.896 -13.194 25.327 1.00 86.56 326 ARG A C 1
ATOM 2564 O O . ARG A 1 326 ? -21.728 -13.457 26.190 1.00 86.56 326 ARG A O 1
ATOM 2571 N N . LYS A 1 327 ? -19.698 -12.674 25.599 1.00 84.44 327 LYS A N 1
ATOM 2572 C CA . LYS A 1 327 ? -19.232 -12.361 26.951 1.00 84.44 327 LYS A CA 1
ATOM 2573 C C . LYS A 1 327 ? -20.115 -11.315 27.632 1.00 84.44 327 LYS A C 1
ATOM 2575 O O . LYS A 1 327 ? -20.494 -11.512 28.778 1.00 84.44 327 LYS A O 1
ATOM 2580 N N . SER A 1 328 ? -20.461 -10.226 26.944 1.00 85.44 328 SER A N 1
ATOM 2581 C CA . SER A 1 328 ? -21.360 -9.198 27.500 1.00 85.44 328 SER A CA 1
ATOM 2582 C C . SER A 1 328 ? -22.808 -9.675 27.640 1.00 85.44 328 SER A C 1
ATOM 2584 O O . SER A 1 328 ? -23.491 -9.279 28.580 1.00 85.44 328 SER A O 1
ATOM 2586 N N . GLY A 1 329 ? -23.258 -10.562 26.749 1.00 81.38 329 GLY A N 1
ATOM 2587 C CA . GLY A 1 329 ? -24.548 -11.244 26.831 1.00 81.38 329 GLY A CA 1
ATOM 2588 C C . GLY A 1 329 ? -24.589 -12.413 27.816 1.00 81.38 329 GLY A C 1
ATOM 2589 O O . GLY A 1 329 ? -25.620 -13.076 27.899 1.00 81.38 329 GLY A O 1
ATOM 2590 N N . ASP A 1 330 ? -23.500 -12.684 28.546 1.00 77.00 330 ASP A N 1
ATOM 2591 C CA . ASP A 1 330 ? -23.410 -13.778 29.518 1.00 77.00 330 ASP A CA 1
ATOM 2592 C C . ASP A 1 330 ? -23.697 -15.177 28.916 1.00 77.00 330 ASP A C 1
ATOM 2594 O O . ASP A 1 330 ? -24.078 -16.103 29.641 1.00 77.00 330 ASP A O 1
ATOM 2598 N N . VAL A 1 331 ? -23.492 -15.323 27.599 1.00 79.38 331 VAL A N 1
ATOM 2599 C CA . VAL A 1 331 ? -23.712 -16.539 26.802 1.00 79.38 331 VAL A CA 1
ATOM 2600 C C . VAL A 1 331 ? -22.418 -17.346 26.721 1.00 79.38 331 VAL A C 1
ATOM 2602 O O . VAL A 1 331 ? -21.360 -16.814 26.383 1.00 79.38 331 VAL A O 1
ATOM 2605 N N . SER A 1 332 ? -22.507 -18.647 26.977 1.00 82.12 332 SER A N 1
ATOM 2606 C CA . SER A 1 332 ? -21.390 -19.591 26.946 1.00 82.12 332 SER A CA 1
ATOM 2607 C C . SER A 1 332 ? -21.466 -20.573 25.775 1.00 82.12 332 SER A C 1
ATOM 2609 O O . SER A 1 332 ? -22.490 -20.702 25.104 1.00 82.12 332 SER A O 1
ATOM 2611 N N . ALA A 1 333 ? -20.390 -21.338 25.567 1.00 83.06 333 ALA A N 1
ATOM 2612 C CA . ALA A 1 333 ? -20.355 -22.407 24.568 1.00 83.06 333 ALA A CA 1
ATOM 2613 C C . ALA A 1 333 ? -21.458 -23.475 24.745 1.00 83.06 333 ALA A C 1
ATOM 2615 O O . ALA A 1 333 ? -21.828 -24.134 23.773 1.00 83.06 333 ALA A O 1
ATOM 2616 N N . LEU A 1 334 ? -21.988 -23.658 25.963 1.00 79.56 334 LEU A N 1
ATOM 2617 C CA . LEU A 1 334 ? -23.088 -24.594 26.230 1.00 79.56 334 LEU A CA 1
ATOM 2618 C C . LEU A 1 334 ? -24.442 -24.060 25.748 1.00 79.56 334 LEU A C 1
ATOM 2620 O O . LEU A 1 334 ? -25.316 -24.852 25.402 1.00 79.56 334 LEU A O 1
ATOM 2624 N N . ASP A 1 335 ? -24.600 -22.738 25.704 1.00 79.19 335 ASP A N 1
ATOM 2625 C CA . ASP A 1 335 ? -25.836 -22.077 25.285 1.00 79.19 335 ASP A CA 1
ATOM 2626 C C . ASP A 1 335 ? -25.972 -22.044 23.753 1.00 79.19 335 ASP A C 1
ATOM 2628 O O . ASP A 1 335 ? -27.083 -22.010 23.227 1.00 79.19 335 ASP A O 1
ATOM 2632 N N . VAL A 1 336 ? -24.844 -22.100 23.029 1.00 84.75 336 VAL A N 1
ATOM 2633 C CA . VAL A 1 336 ? -24.786 -22.131 21.554 1.00 84.75 336 VAL A CA 1
ATOM 2634 C C . VAL A 1 336 ? -23.848 -23.235 21.019 1.00 84.75 336 VAL A C 1
ATOM 2636 O O . VAL A 1 336 ? -22.792 -22.952 20.445 1.00 84.75 336 VAL A O 1
ATOM 2639 N N . PRO A 1 337 ? -24.215 -24.526 21.159 1.00 78.69 337 PRO A N 1
ATOM 2640 C CA . PRO A 1 337 ? -23.315 -25.640 20.845 1.00 78.69 337 PRO A CA 1
ATOM 2641 C C . PRO A 1 337 ? -22.908 -25.745 19.373 1.00 78.69 337 PRO A C 1
ATOM 2643 O O . PRO A 1 337 ? -21.810 -26.215 19.075 1.00 78.69 337 PRO A O 1
ATOM 2646 N N . ASP A 1 338 ? -23.785 -25.365 18.444 1.00 85.19 338 ASP A N 1
ATOM 2647 C CA . ASP A 1 338 ? -23.506 -25.490 17.011 1.00 85.19 338 ASP A CA 1
ATOM 2648 C C . ASP A 1 338 ? -22.579 -24.378 16.511 1.00 85.19 338 ASP A C 1
ATOM 2650 O O . ASP A 1 338 ? -21.604 -24.685 15.826 1.00 85.19 338 ASP A O 1
ATOM 2654 N N . GLU A 1 339 ? -22.775 -23.136 16.965 1.00 88.81 339 GLU A N 1
ATOM 2655 C CA . GLU A 1 339 ? -21.825 -22.041 16.722 1.00 88.81 339 GLU A CA 1
ATOM 2656 C C . GLU A 1 339 ? -20.449 -22.361 17.314 1.00 88.81 339 GLU A C 1
ATOM 2658 O O . GLU A 1 339 ? -19.429 -22.174 16.656 1.00 88.81 339 GLU A O 1
ATOM 2663 N N . TYR A 1 340 ? -20.400 -22.912 18.534 1.00 88.81 340 TYR A N 1
ATOM 2664 C CA . TYR A 1 340 ? -19.137 -23.331 19.144 1.00 88.81 340 TYR A CA 1
ATOM 2665 C C . TYR A 1 340 ? -18.402 -24.379 18.296 1.00 88.81 340 TYR A C 1
ATOM 2667 O O . TYR A 1 340 ? -17.185 -24.290 18.123 1.00 88.81 340 TYR A O 1
ATOM 2675 N N . LYS A 1 341 ? -19.118 -25.372 17.745 1.00 88.81 341 LYS A N 1
ATOM 2676 C CA . LYS A 1 341 ? -18.518 -26.382 16.854 1.00 88.81 341 LYS A CA 1
ATOM 2677 C C . LYS A 1 341 ? -18.010 -25.767 15.553 1.00 88.81 341 LYS A C 1
ATOM 2679 O O . LYS A 1 341 ? -16.992 -26.230 15.042 1.00 88.81 341 LYS A O 1
ATOM 2684 N N . GLU A 1 342 ? -18.724 -24.796 14.996 1.00 92.62 342 GLU A N 1
ATOM 2685 C CA . GLU A 1 342 ? -18.319 -24.092 13.778 1.00 92.62 342 GLU A CA 1
ATOM 2686 C C . GLU A 1 342 ? -17.057 -23.262 14.024 1.00 92.62 342 GLU A C 1
ATOM 2688 O O . GLU A 1 342 ? -16.035 -23.513 13.385 1.00 92.62 342 GLU A O 1
ATOM 2693 N N . LEU A 1 343 ? -17.063 -22.420 15.060 1.00 92.44 343 LEU A N 1
ATOM 2694 C CA . LEU A 1 343 ? -15.889 -21.667 15.511 1.00 92.44 343 LEU A CA 1
ATOM 2695 C C . LEU A 1 343 ? -14.694 -22.589 15.777 1.00 92.44 343 LEU A C 1
ATOM 2697 O O . LEU A 1 343 ? -13.594 -22.328 15.302 1.00 92.44 343 LEU A O 1
ATOM 2701 N N . ALA A 1 344 ? -14.888 -23.715 16.469 1.00 92.31 344 ALA A N 1
ATOM 2702 C CA . ALA A 1 344 ? -13.804 -24.662 16.732 1.00 92.31 344 ALA A CA 1
ATOM 2703 C C . ALA A 1 344 ? -13.158 -25.209 15.441 1.00 92.31 344 ALA A C 1
ATOM 2705 O O . ALA A 1 344 ? -11.940 -25.403 15.392 1.00 92.31 344 ALA A O 1
ATOM 2706 N N . LYS A 1 345 ? -13.949 -25.436 14.381 1.00 94.62 345 LYS A N 1
ATOM 2707 C CA . LYS A 1 345 ? -13.424 -25.844 13.066 1.00 94.62 345 LYS A CA 1
ATOM 2708 C C . LYS A 1 345 ? -12.655 -24.715 12.389 1.00 94.62 345 LYS A C 1
ATOM 2710 O O . LYS A 1 345 ? -11.606 -24.975 11.798 1.00 94.62 345 LYS A O 1
ATOM 2715 N N . GLU A 1 346 ? -13.146 -23.484 12.480 1.00 95.06 346 GLU A N 1
ATOM 2716 C CA . GLU A 1 346 ? -12.459 -22.310 11.935 1.00 95.06 346 GLU A CA 1
ATOM 2717 C C . GLU A 1 346 ? -11.109 -22.084 12.620 1.00 95.06 346 GLU A C 1
ATOM 2719 O O . GLU A 1 346 ? -10.093 -21.987 11.934 1.00 95.06 346 GLU A O 1
ATOM 2724 N N . PHE A 1 347 ? -11.059 -22.123 13.957 1.00 95.69 347 PHE A N 1
ATOM 2725 C CA . PHE A 1 347 ? -9.808 -22.048 14.721 1.00 95.69 347 PHE A CA 1
ATOM 2726 C C . PHE A 1 347 ? -8.823 -23.149 14.307 1.00 95.69 347 PHE A C 1
ATOM 2728 O O . PHE A 1 347 ? -7.641 -22.877 14.106 1.00 95.69 347 PHE A O 1
ATOM 2735 N N . SER A 1 348 ? -9.294 -24.387 14.118 1.00 95.50 348 SER A N 1
ATOM 2736 C CA . SER A 1 348 ? -8.439 -25.478 13.632 1.00 95.50 348 SER A CA 1
ATOM 2737 C C . SER A 1 348 ? -7.915 -25.229 12.214 1.00 95.50 348 SER A C 1
ATOM 2739 O O . SER A 1 348 ? -6.779 -25.597 11.910 1.00 95.50 348 SER A O 1
ATOM 2741 N N . THR A 1 349 ? -8.728 -24.630 11.343 1.00 97.06 349 THR A N 1
ATOM 2742 C CA . THR A 1 349 ? -8.354 -24.325 9.954 1.00 97.06 349 THR A CA 1
ATOM 2743 C C . THR A 1 349 ? -7.306 -23.217 9.907 1.00 97.06 349 THR A C 1
ATOM 2745 O O . THR A 1 349 ? -6.298 -23.349 9.209 1.00 97.06 349 THR A O 1
ATOM 2748 N N . TRP A 1 350 ? -7.495 -22.161 10.699 1.00 97.00 350 TRP A N 1
ATOM 2749 C CA . TRP A 1 350 ? -6.540 -21.062 10.804 1.00 97.00 350 TRP A CA 1
ATOM 2750 C C . TRP A 1 350 ? -5.245 -21.463 11.498 1.00 97.00 350 TRP A C 1
ATOM 2752 O O . TRP A 1 350 ? -4.184 -21.067 11.028 1.00 97.00 350 TRP A O 1
ATOM 2762 N N . SER A 1 351 ? -5.295 -22.320 12.522 1.00 96.81 351 SER A N 1
ATOM 2763 C CA . SER A 1 351 ? -4.086 -22.890 13.131 1.00 96.81 351 SER A CA 1
ATOM 2764 C C . SER A 1 351 ? -3.230 -23.601 12.084 1.00 96.81 351 SER A C 1
ATOM 2766 O O . SER A 1 351 ? -2.052 -23.294 11.947 1.00 96.81 351 SER A O 1
ATOM 2768 N N . LYS A 1 352 ? -3.838 -24.491 11.287 1.00 96.88 352 LYS A N 1
ATOM 2769 C CA . LYS A 1 352 ? -3.122 -25.195 10.218 1.00 96.88 352 LYS A CA 1
ATOM 2770 C C . LYS A 1 352 ? -2.586 -24.231 9.158 1.00 96.88 352 LYS A C 1
ATOM 2772 O O . LYS A 1 352 ? -1.459 -24.377 8.709 1.00 96.88 352 LYS A O 1
ATOM 2777 N N . THR A 1 353 ? -3.385 -23.239 8.773 1.00 95.31 353 THR A N 1
ATOM 2778 C CA . THR A 1 353 ? -2.981 -22.239 7.775 1.00 95.31 353 THR A CA 1
ATOM 2779 C C . THR A 1 353 ? -1.783 -21.421 8.261 1.00 95.31 353 THR A C 1
ATOM 2781 O O . THR A 1 353 ? -0.859 -21.189 7.490 1.00 95.31 353 THR A O 1
ATOM 2784 N N . LEU A 1 354 ? -1.758 -21.021 9.535 1.00 95.81 354 LEU A N 1
ATOM 2785 C CA . LEU A 1 354 ? -0.618 -20.322 10.131 1.00 95.81 354 LEU A CA 1
ATOM 2786 C C . LEU A 1 354 ? 0.623 -21.219 10.225 1.00 95.81 354 LEU A C 1
ATOM 2788 O O . LEU A 1 354 ? 1.724 -20.733 9.984 1.00 95.81 354 LEU A O 1
ATOM 2792 N N . ASP A 1 355 ? 0.466 -22.509 10.522 1.00 95.69 355 ASP A N 1
ATOM 2793 C CA . ASP A 1 355 ? 1.584 -23.458 10.510 1.00 95.69 355 ASP A CA 1
ATOM 2794 C C . ASP A 1 355 ? 2.168 -23.614 9.094 1.00 95.69 355 ASP A C 1
ATOM 2796 O O . ASP A 1 355 ? 3.383 -23.504 8.913 1.00 95.69 355 ASP A O 1
ATOM 2800 N N . ASP A 1 356 ? 1.311 -23.782 8.081 1.00 94.75 356 ASP A N 1
ATOM 2801 C CA . ASP A 1 356 ? 1.714 -23.884 6.671 1.00 94.75 356 ASP A CA 1
ATOM 2802 C C . ASP A 1 356 ? 2.448 -22.609 6.207 1.00 94.75 356 ASP A C 1
ATOM 2804 O O . ASP A 1 356 ? 3.476 -22.682 5.529 1.00 94.75 356 ASP A O 1
ATOM 2808 N N . ILE A 1 357 ? 1.967 -21.430 6.616 1.00 93.94 357 ILE A N 1
ATOM 2809 C CA . ILE A 1 357 ? 2.619 -20.142 6.333 1.00 93.94 357 ILE A CA 1
ATOM 2810 C C . ILE A 1 357 ? 3.961 -20.031 7.066 1.00 93.94 357 ILE A C 1
ATOM 2812 O O . ILE A 1 357 ? 4.938 -19.554 6.490 1.00 93.94 357 ILE A O 1
ATOM 2816 N N . GLY A 1 358 ? 4.042 -20.514 8.306 1.00 92.75 358 GLY A N 1
ATOM 2817 C CA . GLY A 1 358 ? 5.288 -20.559 9.066 1.00 92.75 358 GLY A CA 1
ATOM 2818 C C . GLY A 1 358 ? 6.367 -21.398 8.376 1.00 92.75 358 GLY A C 1
ATOM 2819 O O . GLY A 1 358 ? 7.529 -20.993 8.353 1.00 92.75 358 GLY A O 1
ATOM 2820 N N . VAL A 1 359 ? 5.988 -22.526 7.766 1.00 93.19 359 VAL A N 1
ATOM 2821 C CA . VAL A 1 359 ? 6.898 -23.334 6.935 1.00 93.19 359 VAL A CA 1
ATOM 2822 C C . VAL A 1 359 ? 7.291 -22.575 5.667 1.00 93.19 359 VAL A C 1
ATOM 2824 O O . VAL A 1 359 ? 8.474 -22.494 5.350 1.00 93.19 359 VAL A O 1
ATOM 2827 N N . TRP A 1 360 ? 6.329 -21.961 4.977 1.00 92.19 360 TRP A N 1
ATOM 2828 C CA . TRP A 1 360 ? 6.575 -21.197 3.748 1.00 92.19 360 TRP A CA 1
ATOM 2829 C C . TRP A 1 360 ? 7.539 -20.010 3.938 1.00 92.19 360 TRP A C 1
ATOM 2831 O O . TRP A 1 360 ? 8.321 -19.695 3.036 1.00 92.19 360 TRP A O 1
ATOM 2841 N N . LEU A 1 361 ? 7.526 -19.369 5.113 1.00 90.75 361 LEU A N 1
ATOM 2842 C CA . LEU A 1 361 ? 8.443 -18.275 5.461 1.00 90.75 361 LEU A CA 1
ATOM 2843 C C . LEU A 1 361 ? 9.892 -18.733 5.666 1.00 90.75 361 LEU A C 1
ATOM 2845 O O . LEU A 1 361 ? 10.809 -17.935 5.493 1.00 90.75 361 LEU A O 1
ATOM 2849 N N . GLN A 1 362 ? 10.113 -20.006 6.002 1.00 88.88 362 GLN A N 1
ATOM 2850 C CA . GLN A 1 362 ? 11.452 -20.578 6.203 1.00 88.88 362 GLN A CA 1
ATOM 2851 C C . GLN A 1 362 ? 12.160 -20.911 4.878 1.00 88.88 362 GLN A C 1
ATOM 2853 O O . GLN A 1 362 ? 13.322 -21.314 4.883 1.00 88.88 362 GLN A O 1
ATOM 2858 N N . GLU A 1 363 ? 11.482 -20.773 3.738 1.00 85.50 363 GLU A N 1
ATOM 2859 C CA . GLU A 1 363 ? 12.013 -21.168 2.436 1.00 85.50 363 GLU A CA 1
ATOM 2860 C C . GLU A 1 363 ? 12.694 -20.010 1.687 1.00 85.50 363 GLU A C 1
ATOM 2862 O O . GLU A 1 363 ? 12.102 -18.960 1.419 1.00 85.50 363 GLU A O 1
ATOM 2867 N N . GLY A 1 364 ? 13.931 -20.253 1.244 1.00 79.75 364 GLY A N 1
ATOM 2868 C CA . GLY A 1 364 ? 14.645 -19.399 0.293 1.00 79.75 364 GLY A CA 1
ATOM 2869 C C . GLY A 1 364 ? 14.930 -17.987 0.812 1.00 79.75 364 GLY A C 1
ATOM 2870 O O . GLY A 1 364 ? 15.216 -17.776 1.986 1.00 79.75 364 GLY A O 1
ATOM 2871 N N . GLU A 1 365 ? 14.862 -16.996 -0.079 1.00 75.56 365 GLU A N 1
ATOM 2872 C CA . GLU A 1 365 ? 15.156 -15.590 0.250 1.00 75.56 365 GLU A CA 1
ATOM 2873 C C . GLU A 1 365 ? 14.098 -14.939 1.165 1.00 75.56 365 GLU A C 1
ATOM 2875 O O . GLU A 1 365 ? 14.338 -13.868 1.724 1.00 75.56 365 GLU A O 1
ATOM 2880 N N . ARG A 1 366 ? 12.941 -15.590 1.368 1.00 80.94 366 ARG A N 1
ATOM 2881 C CA . ARG A 1 366 ? 11.830 -15.075 2.192 1.00 80.94 366 ARG A CA 1
ATOM 2882 C C . ARG A 1 366 ? 12.139 -15.108 3.685 1.00 80.94 366 ARG A C 1
ATOM 2884 O O . ARG A 1 366 ? 11.600 -14.285 4.420 1.00 80.94 366 ARG A O 1
ATOM 2891 N N . GLN A 1 367 ? 13.047 -15.986 4.108 1.00 83.19 367 GLN A N 1
ATOM 2892 C CA . GLN A 1 367 ? 13.502 -16.095 5.495 1.00 83.19 367 GLN A CA 1
ATOM 2893 C C . GLN A 1 367 ? 14.062 -14.769 6.033 1.00 83.19 367 GLN A C 1
ATOM 2895 O O . GLN A 1 367 ? 13.954 -14.483 7.220 1.00 83.19 367 GLN A O 1
ATOM 2900 N N . ASN A 1 368 ? 14.619 -13.939 5.151 1.00 80.75 368 ASN A N 1
ATOM 2901 C CA . ASN A 1 368 ? 15.225 -12.661 5.517 1.00 80.75 368 ASN A CA 1
ATOM 2902 C C . ASN A 1 368 ? 14.274 -11.469 5.321 1.00 80.75 368 ASN A C 1
ATOM 2904 O O . ASN A 1 368 ? 14.681 -10.324 5.495 1.00 80.75 368 ASN A O 1
ATOM 2908 N N . ASN A 1 369 ? 13.024 -11.707 4.913 1.00 86.44 369 ASN A N 1
ATOM 2909 C CA . ASN A 1 369 ? 12.060 -10.639 4.688 1.00 86.44 369 ASN A CA 1
ATOM 2910 C C . ASN A 1 369 ? 11.385 -10.248 6.010 1.00 86.44 369 ASN A C 1
ATOM 2912 O O . ASN A 1 369 ? 10.454 -10.921 6.458 1.00 86.44 369 ASN A O 1
ATOM 2916 N N . GLU A 1 370 ? 11.848 -9.155 6.618 1.00 89.19 370 GLU A N 1
ATOM 2917 C CA . GLU A 1 370 ? 11.334 -8.648 7.900 1.00 89.19 370 GLU A CA 1
ATOM 2918 C C . GLU A 1 370 ? 9.829 -8.359 7.844 1.00 89.19 370 GLU A C 1
ATOM 2920 O O . GLU A 1 370 ? 9.087 -8.802 8.714 1.00 89.19 370 GLU A O 1
ATOM 2925 N N . ARG A 1 371 ? 9.342 -7.736 6.763 1.00 91.25 371 ARG A N 1
ATOM 2926 C CA . ARG A 1 371 ? 7.921 -7.381 6.617 1.00 91.25 371 ARG A CA 1
ATOM 2927 C C . ARG A 1 371 ? 7.001 -8.599 6.693 1.00 91.25 371 ARG A C 1
ATOM 2929 O O . ARG A 1 371 ? 5.968 -8.544 7.358 1.00 91.25 371 ARG A O 1
ATOM 2936 N N . PHE A 1 372 ? 7.348 -9.692 6.013 1.00 91.75 372 PHE A N 1
ATOM 2937 C CA . PHE A 1 372 ? 6.546 -10.916 6.077 1.00 91.75 372 PHE A CA 1
ATOM 2938 C C . PHE A 1 372 ? 6.565 -11.542 7.473 1.00 91.75 372 PHE A C 1
ATOM 2940 O O . PHE A 1 372 ? 5.531 -12.016 7.947 1.00 91.75 372 PHE A O 1
ATOM 2947 N N . HIS A 1 373 ? 7.709 -11.496 8.155 1.00 92.75 373 HIS A N 1
ATOM 2948 C CA . HIS A 1 373 ? 7.830 -11.996 9.521 1.00 92.75 373 HIS A CA 1
ATOM 2949 C C . HIS A 1 373 ? 7.040 -11.148 10.518 1.00 92.75 373 HIS A C 1
ATOM 2951 O O . HIS A 1 373 ? 6.375 -11.715 11.385 1.00 92.75 373 HIS A O 1
ATOM 2957 N N . ASP A 1 374 ? 7.042 -9.825 10.377 1.00 92.88 374 ASP A N 1
ATOM 2958 C CA . ASP A 1 374 ? 6.283 -8.916 11.237 1.00 92.88 374 ASP A CA 1
ATOM 2959 C C . ASP A 1 374 ? 4.776 -9.119 11.071 1.00 92.88 374 ASP A C 1
ATOM 2961 O O . ASP A 1 374 ? 4.056 -9.287 12.059 1.00 92.88 374 ASP A O 1
ATOM 2965 N N . GLN A 1 375 ? 4.291 -9.189 9.825 1.00 93.38 375 GLN A N 1
ATOM 2966 C CA . GLN A 1 375 ? 2.880 -9.464 9.540 1.00 93.38 375 GLN A CA 1
ATOM 2967 C C . GLN A 1 375 ? 2.445 -10.825 10.088 1.00 93.38 375 GLN A C 1
ATOM 2969 O O . GLN A 1 375 ? 1.408 -10.929 10.750 1.00 93.38 375 GLN A O 1
ATOM 2974 N N . PHE A 1 376 ? 3.255 -11.862 9.869 1.00 95.56 376 PHE A N 1
ATOM 2975 C CA . PHE A 1 376 ? 2.976 -13.197 10.384 1.00 95.56 376 PHE A CA 1
ATOM 2976 C C . PHE A 1 376 ? 3.003 -13.246 11.916 1.00 95.56 376 PHE A C 1
ATOM 2978 O O . PHE A 1 376 ? 2.131 -13.857 12.536 1.00 95.56 376 PHE A O 1
ATOM 2985 N N . THR A 1 377 ? 3.961 -12.564 12.545 1.00 95.00 377 THR A N 1
ATOM 2986 C CA . THR A 1 377 ? 4.061 -12.465 14.006 1.00 95.00 377 THR A CA 1
ATOM 2987 C C . THR A 1 377 ? 2.837 -11.767 14.583 1.00 95.00 377 THR A C 1
ATOM 2989 O O . THR A 1 377 ? 2.243 -12.257 15.544 1.00 95.00 377 THR A O 1
ATOM 2992 N N . HIS A 1 378 ? 2.396 -10.670 13.967 1.00 94.50 378 HIS A N 1
ATOM 2993 C CA . HIS A 1 378 ? 1.180 -9.978 14.376 1.00 94.50 378 HIS A CA 1
ATOM 2994 C C . HIS A 1 378 ? -0.068 -10.866 14.234 1.00 94.50 378 HIS A C 1
ATOM 2996 O O . HIS A 1 378 ? -0.871 -10.953 15.168 1.00 94.50 378 HIS A O 1
ATOM 3002 N N . ALA A 1 379 ? -0.204 -11.591 13.119 1.00 94.75 379 ALA A N 1
ATOM 3003 C CA . ALA A 1 379 ? -1.298 -12.541 12.914 1.00 94.75 379 ALA A CA 1
ATOM 3004 C C . ALA A 1 379 ? -1.285 -13.670 13.961 1.00 94.75 379 ALA A C 1
ATOM 3006 O O . ALA A 1 379 ? -2.330 -14.018 14.514 1.00 94.75 379 ALA A O 1
ATOM 3007 N N . LYS A 1 380 ? -0.102 -14.197 14.295 1.00 96.25 380 LYS A N 1
ATOM 3008 C CA . LYS A 1 380 ? 0.076 -15.245 15.308 1.00 96.25 380 LYS A CA 1
ATOM 3009 C C . LYS A 1 380 ? -0.260 -14.760 16.718 1.00 96.25 380 LYS A C 1
ATOM 3011 O O . LYS A 1 380 ? -0.935 -15.475 17.458 1.00 96.25 380 LYS A O 1
ATOM 3016 N N . ASN A 1 381 ? 0.154 -13.546 17.076 1.00 96.69 381 ASN A N 1
ATOM 3017 C CA . ASN A 1 381 ? -0.191 -12.934 18.360 1.00 96.69 381 ASN A CA 1
ATOM 3018 C C . ASN A 1 381 ? -1.706 -12.731 18.472 1.00 96.69 381 ASN A C 1
ATOM 3020 O O . ASN A 1 381 ? -2.317 -13.185 19.437 1.00 96.69 381 ASN A O 1
ATOM 3024 N N . THR A 1 382 ? -2.325 -12.174 17.427 1.00 95.94 382 THR A N 1
ATOM 3025 C CA . THR A 1 382 ? -3.783 -11.988 17.352 1.00 95.94 382 THR A CA 1
ATOM 3026 C C . THR A 1 382 ? -4.527 -13.322 17.482 1.00 95.94 382 THR A C 1
ATOM 3028 O O . THR A 1 382 ? -5.502 -13.434 18.224 1.00 95.94 382 THR A O 1
ATOM 3031 N N . PHE A 1 383 ? -4.050 -14.371 16.804 1.00 97.19 383 PHE A N 1
ATOM 3032 C CA . PHE A 1 383 ? -4.623 -15.712 16.919 1.00 97.19 383 PHE A CA 1
ATOM 3033 C C . PHE A 1 383 ? -4.497 -16.284 18.333 1.00 97.19 383 PHE A C 1
ATOM 3035 O O . PHE A 1 383 ? -5.437 -16.903 18.831 1.00 97.19 383 PHE A O 1
ATOM 3042 N N . SER A 1 384 ? -3.356 -16.074 18.992 1.00 95.81 384 SER A N 1
ATOM 3043 C CA . SER A 1 384 ? -3.130 -16.522 20.368 1.00 95.81 384 SER A CA 1
ATOM 3044 C C . SER A 1 384 ? -4.073 -15.822 21.349 1.00 95.81 384 SER A C 1
ATOM 3046 O O . SER A 1 384 ? -4.667 -16.477 22.205 1.00 95.81 384 SER A O 1
ATOM 3048 N N . GLU A 1 385 ? -4.259 -14.509 21.207 1.00 95.69 385 GLU A N 1
ATOM 3049 C CA . GLU A 1 385 ? -5.203 -13.730 22.018 1.00 95.69 385 GLU A CA 1
ATOM 3050 C C . GLU A 1 385 ? -6.646 -14.209 21.821 1.00 95.69 385 GLU A C 1
ATOM 3052 O O . GLU A 1 385 ? -7.369 -14.454 22.791 1.00 95.69 385 GLU A O 1
ATOM 3057 N N . LEU A 1 386 ? -7.058 -14.418 20.569 1.00 95.06 386 LEU A N 1
ATOM 3058 C CA . LEU A 1 386 ? -8.378 -14.959 20.251 1.00 95.06 386 LEU A CA 1
ATOM 3059 C C . LEU A 1 386 ? -8.574 -16.381 20.757 1.00 95.06 386 LEU A C 1
ATOM 3061 O O . LEU A 1 386 ? -9.651 -16.706 21.249 1.00 95.06 386 LEU A O 1
ATOM 3065 N N . SER A 1 387 ? -7.543 -17.219 20.679 1.00 94.00 387 SER A N 1
ATOM 3066 C CA . SER A 1 387 ? -7.585 -18.582 21.209 1.00 94.00 387 SER A CA 1
ATOM 3067 C C . SER A 1 387 ? -7.801 -18.573 22.720 1.00 94.00 387 SER A C 1
ATOM 3069 O O . SER A 1 387 ? -8.576 -19.381 23.234 1.00 94.00 387 SER A O 1
ATOM 3071 N N . GLN A 1 388 ? -7.194 -17.617 23.430 1.00 91.75 388 GLN A N 1
ATOM 3072 C CA . GLN A 1 388 ? -7.443 -17.425 24.856 1.00 91.75 388 GLN A CA 1
ATOM 3073 C C . GLN A 1 388 ? -8.881 -16.955 25.124 1.00 91.75 388 GLN A C 1
ATOM 3075 O O . GLN A 1 388 ? -9.556 -17.535 25.974 1.00 91.75 388 GLN A O 1
ATOM 3080 N N . LYS A 1 389 ? -9.393 -15.971 24.368 1.00 90.25 389 LYS A N 1
ATOM 3081 C CA . LYS A 1 389 ? -10.805 -15.546 24.475 1.00 90.25 389 LYS A CA 1
ATOM 3082 C C . LYS A 1 389 ? -11.775 -16.699 24.186 1.00 90.25 389 LYS A C 1
ATOM 3084 O O . LYS A 1 389 ? -12.788 -16.846 24.865 1.00 90.25 389 LYS A O 1
ATOM 3089 N N . PHE A 1 390 ? -11.466 -17.537 23.201 1.00 91.62 390 PHE A N 1
ATOM 3090 C CA . PHE A 1 390 ? -12.273 -18.700 22.842 1.00 91.62 390 PHE A CA 1
ATOM 3091 C C . PHE A 1 390 ? -12.226 -19.795 23.921 1.00 91.62 390 PHE A C 1
ATOM 3093 O O . PHE A 1 390 ? -13.242 -20.428 24.214 1.00 91.62 390 PHE A O 1
ATOM 3100 N N . ALA A 1 391 ? -11.076 -19.989 24.574 1.00 87.44 391 ALA A N 1
ATOM 3101 C CA . ALA A 1 391 ? -10.962 -20.868 25.736 1.00 87.44 391 ALA A CA 1
ATOM 3102 C C . ALA A 1 391 ? -11.793 -20.356 26.927 1.00 87.44 391 ALA A C 1
ATOM 3104 O O . ALA A 1 391 ? -12.489 -21.143 27.572 1.00 87.44 391 ALA A O 1
ATOM 3105 N N . ASP A 1 392 ? -11.792 -19.043 27.167 1.00 82.94 392 ASP A N 1
ATOM 3106 C CA . ASP A 1 392 ? -12.634 -18.404 28.185 1.00 82.94 392 ASP A CA 1
ATOM 3107 C C . ASP A 1 392 ? -14.135 -18.535 27.851 1.00 82.94 392 ASP A C 1
ATOM 3109 O O . ASP A 1 392 ? -14.962 -18.713 28.743 1.00 82.94 392 ASP A O 1
ATOM 3113 N N . PHE A 1 393 ? -14.502 -18.519 26.566 1.00 83.81 393 PHE A N 1
ATOM 3114 C CA . PHE A 1 393 ? -15.874 -18.775 26.110 1.00 83.81 393 PHE A CA 1
ATOM 3115 C C . PHE A 1 393 ? -16.328 -20.229 26.349 1.00 83.81 393 PHE A C 1
ATOM 3117 O O . PHE A 1 393 ? -17.502 -20.480 26.644 1.00 83.81 393 PHE A O 1
ATOM 3124 N N . LYS A 1 394 ? -15.398 -21.193 26.276 1.00 76.62 394 LYS A N 1
ATOM 3125 C CA . LYS A 1 394 ? -15.647 -22.611 26.596 1.00 76.62 394 LYS A CA 1
ATOM 3126 C C . LYS A 1 394 ? -15.918 -22.830 28.088 1.00 76.62 394 LYS A C 1
ATOM 3128 O O . LYS A 1 394 ? -16.756 -23.657 28.444 1.00 76.62 394 LYS A O 1
ATOM 3133 N N . HIS A 1 395 ? -15.197 -22.113 28.947 1.00 65.19 395 HIS A N 1
ATOM 3134 C CA . HIS A 1 395 ? -15.313 -22.195 30.400 1.00 65.19 395 HIS A CA 1
ATOM 3135 C C . HIS A 1 395 ? -15.697 -20.826 30.955 1.00 65.19 395 HIS A C 1
ATOM 3137 O O . HIS A 1 395 ? -14.814 -20.081 31.385 1.00 65.19 395 HIS A O 1
ATOM 3143 N N . PRO A 1 396 ? -16.994 -20.472 30.970 1.00 56.22 396 PRO A N 1
ATOM 3144 C CA . PRO A 1 396 ? -17.397 -19.176 31.473 1.00 56.22 396 PRO A CA 1
ATOM 3145 C C . PRO A 1 396 ? -16.989 -19.070 32.947 1.00 56.22 396 PRO A C 1
ATOM 3147 O O . PRO A 1 396 ? -17.620 -19.659 33.829 1.00 56.22 396 PRO A O 1
ATOM 3150 N N . LYS A 1 397 ? -15.971 -18.246 33.233 1.00 54.34 397 LYS A N 1
ATOM 3151 C CA . LYS A 1 397 ? -15.702 -17.719 34.585 1.00 54.34 397 LYS A CA 1
ATOM 3152 C C . LYS A 1 397 ? -16.974 -17.121 35.198 1.00 54.34 397 LYS A C 1
ATOM 3154 O O . LYS A 1 397 ? -17.130 -17.122 36.413 1.00 54.34 397 LYS A O 1
ATOM 3159 N N . SER A 1 398 ? -17.940 -16.748 34.349 1.00 55.81 398 SER A N 1
ATOM 3160 C CA . SER A 1 398 ? -19.276 -16.330 34.744 1.00 55.81 398 SER A CA 1
ATOM 3161 C C . SER A 1 398 ? -20.014 -17.345 35.614 1.00 55.81 398 SER A C 1
ATOM 3163 O O . SER A 1 398 ? -20.857 -16.894 36.361 1.00 55.81 398 SER A O 1
ATOM 3165 N N . PHE A 1 399 ? -19.815 -18.672 35.546 1.00 55.16 399 PHE A N 1
ATOM 3166 C CA . PHE A 1 399 ? -20.541 -19.558 36.479 1.00 55.16 399 PHE A CA 1
ATOM 3167 C C . PHE A 1 399 ? -20.055 -19.347 37.913 1.00 55.16 399 PHE A C 1
ATOM 3169 O O . PHE A 1 399 ? -20.873 -19.157 38.803 1.00 55.16 399 PHE A O 1
ATOM 3176 N N . VAL A 1 400 ? -18.736 -19.313 38.118 1.00 62.19 400 VAL A N 1
ATOM 3177 C CA . VAL A 1 400 ? -18.126 -19.069 39.432 1.00 62.19 400 VAL A CA 1
ATOM 3178 C C . VAL A 1 400 ? -18.433 -17.649 39.903 1.00 62.19 400 VAL A C 1
ATOM 3180 O O . VAL A 1 400 ? -18.923 -17.479 41.009 1.00 62.19 400 VAL A O 1
ATOM 3183 N N . GLU A 1 401 ? -18.290 -16.639 39.044 1.00 64.12 401 GLU A N 1
ATOM 3184 C CA . GLU A 1 401 ? -18.621 -15.251 39.395 1.00 64.12 401 GLU A CA 1
ATOM 3185 C C . GLU A 1 401 ? -20.129 -15.019 39.598 1.00 64.12 401 GLU A C 1
ATOM 3187 O O . GLU A 1 401 ? -20.515 -14.177 40.408 1.00 64.12 401 GLU A O 1
ATOM 3192 N N . LYS A 1 402 ? -21.008 -15.732 38.871 1.00 63.00 402 LYS A N 1
ATOM 3193 C CA . LYS A 1 402 ? -22.465 -15.713 39.106 1.00 63.00 402 LYS A CA 1
ATOM 3194 C C . LYS A 1 402 ? -22.789 -16.420 40.416 1.00 63.00 402 LYS A C 1
ATOM 3196 O O . LYS A 1 402 ? -23.638 -15.920 41.148 1.00 63.00 402 LYS A O 1
ATOM 3201 N N . LEU A 1 403 ? -22.120 -17.529 40.732 1.00 69.12 403 LEU A N 1
ATOM 3202 C CA . LEU A 1 403 ? -22.262 -18.226 42.008 1.00 69.12 403 LEU A CA 1
ATOM 3203 C C . LEU A 1 403 ? -21.828 -17.309 43.157 1.00 69.12 403 LEU A C 1
ATOM 3205 O O . LEU A 1 403 ? -22.623 -17.075 44.053 1.00 69.12 403 LEU A O 1
ATOM 3209 N N . GLU A 1 404 ? -20.645 -16.698 43.081 1.00 76.00 404 GLU A N 1
ATOM 3210 C CA . GLU A 1 404 ? -20.124 -15.757 44.083 1.00 76.00 404 GLU A CA 1
ATOM 3211 C C . GLU A 1 404 ? -21.008 -14.515 44.239 1.00 76.00 404 GLU A C 1
ATOM 3213 O O . GLU A 1 404 ? -21.316 -14.130 45.365 1.00 76.00 404 GLU A O 1
ATOM 3218 N N . ARG A 1 405 ? -21.497 -13.923 43.137 1.00 72.81 405 ARG A N 1
ATOM 3219 C CA . ARG A 1 405 ? -22.473 -12.817 43.193 1.00 72.81 405 ARG A CA 1
ATOM 3220 C C . ARG A 1 405 ? -23.800 -13.235 43.815 1.00 72.81 405 ARG A C 1
ATOM 3222 O O . ARG A 1 405 ? -24.441 -12.421 44.471 1.00 72.81 405 ARG A O 1
ATOM 3229 N N . THR A 1 406 ? -24.248 -14.461 43.564 1.00 77.31 406 THR A N 1
ATOM 3230 C CA . THR A 1 406 ? -25.499 -14.973 44.140 1.00 77.31 406 THR A CA 1
ATOM 3231 C C . THR A 1 406 ? -25.322 -15.283 45.623 1.00 77.31 406 THR A C 1
ATOM 3233 O O . THR A 1 406 ? -26.209 -14.959 46.400 1.00 77.31 406 THR A O 1
ATOM 3236 N N . VAL A 1 407 ? -24.164 -15.820 46.016 1.00 84.12 407 VAL A N 1
ATOM 3237 C CA . VAL A 1 407 ? -23.770 -16.030 47.415 1.00 84.12 407 VAL A CA 1
ATOM 3238 C C . VAL A 1 407 ? -23.690 -14.698 48.158 1.00 84.12 407 VAL A C 1
ATOM 3240 O O . VAL A 1 407 ? -24.362 -14.555 49.163 1.00 84.12 407 VAL A O 1
ATOM 3243 N N . HIS A 1 408 ? -23.011 -13.679 47.619 1.00 83.44 408 HIS A N 1
ATOM 3244 C CA . HIS A 1 408 ? -22.967 -12.350 48.252 1.00 83.44 408 HIS A CA 1
ATOM 3245 C C . HIS A 1 408 ? -24.359 -11.736 48.431 1.00 83.44 408 HIS A C 1
ATOM 3247 O O . HIS A 1 408 ? -24.660 -11.173 49.472 1.00 83.44 408 HIS A O 1
ATOM 3253 N N . LYS A 1 409 ? -25.242 -11.872 47.433 1.00 82.94 409 LYS A N 1
ATOM 3254 C CA . LYS A 1 409 ? -26.629 -11.403 47.563 1.00 82.94 409 LYS A CA 1
ATOM 3255 C C . LYS A 1 409 ? -27.411 -12.167 48.628 1.00 82.94 409 LYS A C 1
ATOM 3257 O O . LYS A 1 409 ? -28.293 -11.582 49.242 1.00 82.94 409 LYS A O 1
ATOM 3262 N N . LEU A 1 410 ? -27.146 -13.461 48.792 1.00 86.81 410 LEU A N 1
ATOM 3263 C CA . LEU A 1 410 ? -27.745 -14.260 49.858 1.00 86.81 410 LEU A CA 1
ATOM 3264 C C . LEU A 1 410 ? -27.218 -13.814 51.223 1.00 86.81 410 LEU A C 1
ATOM 3266 O O . LEU A 1 410 ? -28.039 -13.562 52.094 1.00 86.81 410 LEU A O 1
ATOM 3270 N N . ASP A 1 411 ? -25.908 -13.604 51.362 1.00 88.25 411 ASP A N 1
ATOM 3271 C CA . ASP A 1 411 ? -25.287 -13.096 52.591 1.00 88.25 411 ASP A CA 1
ATOM 3272 C C . ASP A 1 411 ? -25.837 -11.707 52.966 1.00 88.25 411 ASP A C 1
ATOM 3274 O O . ASP A 1 411 ? -26.168 -11.458 54.121 1.00 88.25 411 ASP A O 1
ATOM 3278 N N . ASP A 1 412 ? -26.004 -10.799 51.999 1.00 88.44 412 ASP A N 1
ATOM 3279 C CA . ASP A 1 412 ? -26.602 -9.475 52.228 1.00 88.44 412 ASP A CA 1
ATOM 3280 C C . ASP A 1 412 ? -28.058 -9.577 52.717 1.00 88.44 412 ASP A C 1
ATOM 3282 O O . ASP A 1 412 ? -28.490 -8.811 53.580 1.00 88.44 412 ASP A O 1
ATOM 3286 N N . ILE A 1 413 ? -28.828 -10.523 52.167 1.00 88.12 413 ILE A N 1
ATOM 3287 C CA . ILE A 1 413 ? -30.215 -10.778 52.575 1.00 88.12 413 ILE A CA 1
ATOM 3288 C C . ILE A 1 413 ? -30.265 -11.421 53.967 1.00 88.12 413 ILE A C 1
ATOM 3290 O O . ILE A 1 413 ? -31.126 -11.044 54.762 1.00 88.12 413 ILE A O 1
ATOM 3294 N N . GLU A 1 414 ? -29.367 -12.361 54.270 1.00 85.81 414 GLU A N 1
ATOM 3295 C CA . GLU A 1 414 ? -29.245 -12.989 55.591 1.00 85.81 414 GLU A CA 1
ATOM 3296 C C . GLU A 1 414 ? -28.866 -11.959 56.657 1.00 85.81 414 GLU A C 1
ATOM 3298 O O . GLU A 1 414 ? -29.565 -11.854 57.661 1.00 85.81 414 GLU A O 1
ATOM 3303 N N . ASN A 1 415 ? -27.866 -11.114 56.397 1.00 85.44 415 ASN A N 1
ATOM 3304 C CA . ASN A 1 415 ? -27.484 -10.025 57.301 1.00 85.44 415 ASN A CA 1
ATOM 3305 C C . ASN A 1 415 ? -28.640 -9.037 57.526 1.00 85.44 415 ASN A C 1
ATOM 3307 O O . ASN A 1 415 ? -28.913 -8.645 58.657 1.00 85.44 415 ASN A O 1
ATOM 3311 N N . ALA A 1 416 ? -29.373 -8.670 56.469 1.00 84.88 416 ALA A N 1
ATOM 3312 C CA . ALA A 1 416 ? -30.541 -7.799 56.598 1.00 84.88 416 ALA A CA 1
ATOM 3313 C C . ALA A 1 416 ? -31.685 -8.452 57.400 1.00 84.88 416 ALA A C 1
ATOM 3315 O O . ALA A 1 416 ? -32.419 -7.761 58.107 1.00 84.88 416 ALA A O 1
ATOM 3316 N N . LEU A 1 417 ? -31.866 -9.772 57.293 1.00 81.19 417 LEU A N 1
ATOM 3317 C CA . LEU A 1 417 ? -32.835 -10.532 58.088 1.00 81.19 417 LEU A CA 1
ATOM 3318 C C . LEU A 1 417 ? -32.414 -10.642 59.558 1.00 81.19 417 LEU A C 1
ATOM 3320 O O . LEU A 1 417 ? -33.269 -10.490 60.435 1.00 81.19 417 LEU A O 1
ATOM 3324 N N . ASP A 1 418 ? -31.131 -10.861 59.831 1.00 80.44 418 ASP A N 1
ATOM 3325 C CA . ASP A 1 418 ? -30.571 -10.884 61.185 1.00 80.44 418 ASP A CA 1
ATOM 3326 C C . ASP A 1 418 ? -30.693 -9.512 61.861 1.00 80.44 418 ASP A C 1
ATOM 3328 O O . ASP A 1 418 ? -31.147 -9.438 63.001 1.00 80.44 418 ASP A O 1
ATOM 3332 N N . ASP A 1 419 ? -30.435 -8.413 61.147 1.00 79.50 419 ASP A N 1
ATOM 3333 C CA . ASP A 1 419 ? -30.655 -7.052 61.660 1.00 79.50 419 ASP A CA 1
ATOM 3334 C C . ASP A 1 419 ? -32.141 -6.785 61.975 1.00 79.50 419 ASP A C 1
ATOM 3336 O O . ASP A 1 419 ? -32.473 -6.142 62.971 1.00 79.50 419 ASP A O 1
ATOM 3340 N N . MET A 1 420 ? -33.067 -7.310 61.162 1.00 75.31 420 MET A N 1
ATOM 3341 C CA . MET A 1 420 ? -34.513 -7.168 61.395 1.00 75.31 420 MET A CA 1
ATOM 3342 C C . MET A 1 420 ? -35.052 -8.068 62.517 1.00 75.31 420 MET A C 1
ATOM 3344 O O . MET A 1 420 ? -36.101 -7.768 63.092 1.00 75.31 420 MET A O 1
ATOM 3348 N N . THR A 1 421 ? -34.385 -9.183 62.818 1.00 70.38 421 THR A N 1
ATOM 3349 C CA . THR A 1 421 ? -34.817 -10.148 63.845 1.00 70.38 421 THR A CA 1
ATOM 3350 C C . THR A 1 421 ? -34.044 -10.020 65.162 1.00 70.38 421 THR A C 1
ATOM 3352 O O . THR A 1 421 ? -34.546 -10.447 66.208 1.00 70.38 421 THR A O 1
ATOM 3355 N N . GLY A 1 422 ? -32.883 -9.360 65.143 1.00 57.19 422 GLY A N 1
ATOM 3356 C CA . GLY A 1 422 ? -32.003 -9.108 66.287 1.00 57.19 422 GLY A CA 1
ATOM 3357 C C . GLY A 1 422 ? -32.578 -8.166 67.348 1.00 57.19 422 GLY A C 1
ATOM 3358 O O . GLY A 1 422 ? -32.208 -8.273 68.515 1.00 57.19 422 GLY A O 1
ATOM 3359 N N . ASP A 1 423 ? -33.565 -7.338 66.998 1.00 52.38 423 ASP A N 1
ATOM 3360 C CA . ASP A 1 423 ? -34.260 -6.461 67.953 1.00 52.38 423 ASP A CA 1
ATOM 3361 C C . ASP A 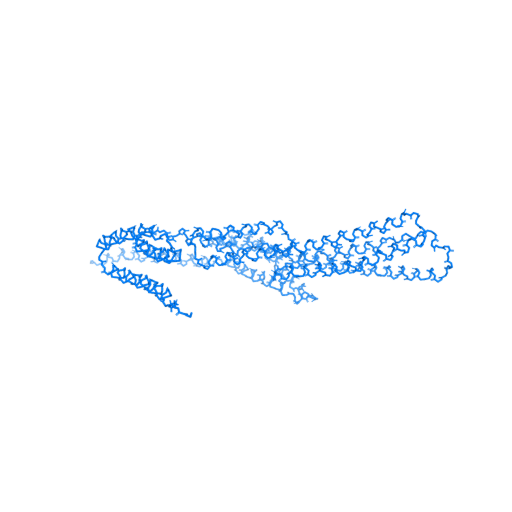1 423 ? -35.434 -7.146 68.690 1.00 52.38 423 ASP A C 1
ATOM 3363 O O . ASP A 1 423 ? -36.095 -6.524 69.523 1.00 52.38 423 ASP A O 1
ATOM 3367 N N . SER A 1 424 ? -35.701 -8.439 68.446 1.00 51.22 424 SER A N 1
ATOM 3368 C CA . SER A 1 424 ? -36.845 -9.145 69.054 1.00 51.22 424 SER A CA 1
ATOM 3369 C C . SER A 1 424 ? -36.514 -10.041 70.263 1.00 51.22 424 SER A C 1
ATOM 3371 O O . SER A 1 424 ? -37.422 -10.702 70.771 1.00 51.22 424 SER A O 1
ATOM 3373 N N . TRP A 1 425 ? -35.272 -10.067 70.767 1.00 50.72 425 TRP A N 1
ATOM 3374 C CA . TRP A 1 425 ? -34.887 -10.916 71.917 1.00 50.72 425 TRP A CA 1
ATOM 3375 C C . TRP A 1 425 ? -34.264 -10.165 73.105 1.00 50.72 425 TRP A C 1
ATOM 3377 O O . TRP A 1 425 ? -33.477 -10.734 73.861 1.00 50.72 425 TRP A O 1
ATOM 3387 N N . ILE A 1 426 ? -34.665 -8.911 73.333 1.00 47.41 426 ILE A N 1
ATOM 3388 C CA . ILE A 1 426 ? -34.517 -8.266 74.647 1.00 47.41 426 ILE A CA 1
ATOM 3389 C C . ILE A 1 426 ? -35.914 -7.989 75.210 1.00 47.41 426 ILE A C 1
ATOM 3391 O O . ILE A 1 426 ? -36.456 -6.897 75.054 1.00 47.41 426 ILE A O 1
ATOM 3395 N N . LEU A 1 427 ? -36.496 -8.999 75.860 1.00 39.66 427 LEU A N 1
ATOM 3396 C CA . LEU A 1 427 ? -37.569 -8.852 76.848 1.00 39.66 427 LEU A CA 1
ATOM 3397 C C . LEU A 1 427 ? -37.415 -9.907 77.943 1.00 39.66 427 LEU A C 1
ATOM 3399 O O . LEU A 1 427 ? -37.327 -11.106 77.592 1.00 39.66 427 LEU A O 1
#